Protein AF-A2F779-F1 (afdb_monomer_lite)

Secondary structure (DSSP, 8-state):
--HHHHHHT-SSHHHHHHHHHHHHTTS-HHHHHHHHHHHHHHSPPPHHHHHHHHHHS--HHHHHHHHHH-TT-HHHHHHHHHH-S-HHHHHHHHHHHHTTS-HHHHHHHHHH-GGGHHHHHHHHHHH----TTS-------------HHHHHHHHHHHHTT--TTSHHHHHHHHHHS--HHHHHHHHHH-TT-HHHHHHHHHHSTT-HHHHHHHHHHSTT-HHHHHHHTTT-----GGGGGG---HHHHHHHHHHHHHH-GGGHHHHHHHHTTSGGGSSHHHHHHHHHHHHHHHHHTT-HHHHHHHHHHHHHH-TT-HHHHHHHHHHHHHH---HHHHHHHHHHHHHH-SS-HHHHHHHHHHHHHHHT--HHHHHHHHHHHHHHHHHHHHHHHHH----TTEEEEESS-TTT--HHHHHHHHHTTS-EEEEEEETTEEEEEESSHHHHHHHHHHHTT-EETTEE-EEEE------EEEEEE--TTS-HHHHHHHHHHHH-----EEEEPPPTT--S-TT-----SEEEEEES-HHHHHHHHTTTT-EETTEE-EEEEPPHHHH--PPS---PPPPPPPPPPPP--TTSHHHHHHHHHT-

Structure (mmCIF, N/CA/C/O backbone):
data_AF-A2F779-F1
#
_entry.id   AF-A2F779-F1
#
loop_
_atom_site.group_PDB
_atom_site.id
_atom_site.type_symbol
_atom_site.label_atom_id
_atom_site.label_alt_id
_atom_site.label_comp_id
_atom_site.label_asym_id
_atom_site.label_entity_id
_atom_site.label_seq_id
_atom_site.pdbx_PDB_ins_code
_atom_site.Cartn_x
_atom_site.Cartn_y
_atom_site.Cartn_z
_atom_site.occupancy
_atom_site.B_iso_or_equiv
_atom_site.auth_seq_id
_atom_site.auth_comp_id
_atom_site.auth_asym_id
_atom_site.auth_atom_id
_atom_site.pdbx_PDB_model_num
ATOM 1 N N . MET A 1 1 ? 10.705 -8.433 26.526 1.00 59.91 1 MET A N 1
ATOM 2 C CA . MET A 1 1 ? 10.332 -8.046 25.148 1.00 59.91 1 MET A CA 1
ATOM 3 C C . MET A 1 1 ? 10.357 -6.525 25.077 1.00 59.91 1 MET A C 1
ATOM 5 O O . MET A 1 1 ? 9.816 -5.911 25.987 1.00 59.91 1 MET A O 1
ATOM 9 N N . ASN A 1 2 ? 11.039 -5.904 24.107 1.00 68.75 2 ASN A N 1
ATOM 10 C CA . ASN A 1 2 ? 11.008 -4.438 23.970 1.00 68.75 2 ASN A CA 1
ATOM 11 C C . ASN A 1 2 ? 9.752 -4.030 23.174 1.00 68.75 2 ASN A C 1
ATOM 13 O O . ASN A 1 2 ? 9.291 -4.776 22.315 1.00 68.75 2 ASN A O 1
ATOM 17 N N . ILE A 1 3 ? 9.212 -2.834 23.412 1.00 65.81 3 ILE A N 1
ATOM 18 C CA . ILE A 1 3 ? 8.100 -2.241 22.648 1.00 65.81 3 ILE A CA 1
ATOM 19 C C . ILE A 1 3 ? 8.349 -2.286 21.142 1.00 65.81 3 ILE A C 1
ATOM 21 O O . ILE A 1 3 ? 7.421 -2.508 20.375 1.00 65.81 3 I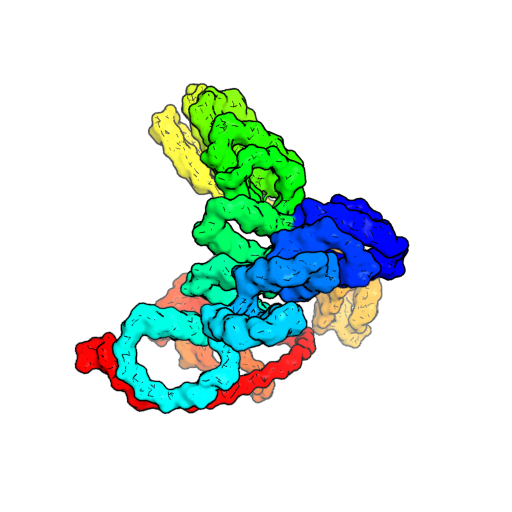LE A O 1
ATOM 25 N N . ASN A 1 4 ? 9.593 -2.102 20.699 1.00 65.44 4 ASN A N 1
ATOM 26 C CA . ASN A 1 4 ? 9.915 -2.195 19.275 1.00 65.44 4 ASN A CA 1
ATOM 27 C C . ASN A 1 4 ? 9.683 -3.609 18.711 1.00 65.44 4 ASN A C 1
ATOM 29 O O . ASN A 1 4 ? 9.206 -3.733 17.583 1.00 65.44 4 ASN A O 1
ATOM 33 N N . ASP A 1 5 ? 9.940 -4.654 19.502 1.00 65.12 5 ASP A N 1
ATOM 34 C CA . ASP A 1 5 ? 9.641 -6.036 19.118 1.00 65.12 5 ASP A CA 1
ATOM 35 C C . ASP A 1 5 ? 8.125 -6.234 19.041 1.00 65.12 5 ASP A C 1
ATOM 37 O O . ASP A 1 5 ? 7.625 -6.771 18.057 1.00 65.12 5 ASP A O 1
ATOM 41 N N . LEU A 1 6 ? 7.382 -5.702 20.014 1.00 66.31 6 LEU A N 1
ATOM 42 C CA . LEU A 1 6 ? 5.921 -5.791 20.082 1.00 66.31 6 LEU A CA 1
ATOM 43 C C . LEU A 1 6 ? 5.239 -5.068 18.907 1.00 66.31 6 LEU A C 1
ATOM 45 O O . LEU A 1 6 ? 4.355 -5.621 18.258 1.00 66.31 6 LEU A O 1
ATOM 49 N N . LEU A 1 7 ? 5.719 -3.871 18.558 1.00 65.06 7 LEU A N 1
ATOM 50 C CA . LEU A 1 7 ? 5.231 -3.091 17.416 1.00 65.06 7 LEU A CA 1
ATOM 51 C C . LEU A 1 7 ? 5.596 -3.723 16.064 1.00 65.06 7 LEU A C 1
ATOM 53 O O . LEU A 1 7 ? 4.852 -3.571 15.097 1.00 65.06 7 LEU A O 1
ATOM 57 N N . SER A 1 8 ? 6.718 -4.445 15.972 1.00 64.19 8 SER A N 1
ATOM 58 C CA . SER A 1 8 ? 7.101 -5.138 14.731 1.00 64.19 8 SER A CA 1
ATOM 59 C C . SER A 1 8 ? 6.258 -6.389 14.439 1.00 64.19 8 SER A C 1
ATOM 61 O O . SER A 1 8 ? 6.081 -6.736 13.270 1.00 64.19 8 SER A O 1
ATOM 63 N N . HIS A 1 9 ? 5.680 -7.018 15.470 1.00 63.34 9 HIS A N 1
ATOM 64 C CA . HIS A 1 9 ? 4.802 -8.192 15.351 1.00 63.34 9 HIS A CA 1
ATOM 65 C C . HIS A 1 9 ? 3.319 -7.834 15.190 1.00 63.34 9 HIS A C 1
ATOM 67 O O . HIS A 1 9 ? 2.486 -8.711 15.030 1.00 63.34 9 HIS A O 1
ATOM 73 N N . PHE A 1 10 ? 2.984 -6.546 15.190 1.00 65.75 10 PHE A N 1
ATOM 74 C CA . PHE A 1 10 ? 1.619 -6.030 15.187 1.00 65.75 10 PHE A CA 1
ATOM 75 C C . PHE A 1 10 ? 0.973 -6.111 13.792 1.00 65.75 10 PHE A C 1
ATOM 77 O O . PHE A 1 10 ? 0.715 -5.082 13.163 1.00 65.75 10 PHE A O 1
ATOM 84 N N . LYS A 1 11 ? 0.833 -7.302 13.198 1.00 58.75 11 LYS A N 1
ATOM 85 C CA . LYS A 1 11 ? 0.186 -7.440 11.878 1.00 58.75 11 LYS A CA 1
ATOM 86 C C . LYS A 1 11 ? -1.333 -7.394 11.981 1.00 58.75 11 LYS A C 1
ATOM 88 O O . LYS A 1 11 ? -1.958 -6.872 11.064 1.00 58.75 11 LYS A O 1
ATOM 93 N N . ASP A 1 12 ? -1.882 -7.853 13.102 1.00 62.66 12 ASP A N 1
ATOM 94 C CA . ASP A 1 12 ? -3.315 -7.875 13.381 1.00 62.66 12 ASP A CA 1
ATOM 95 C C . ASP A 1 12 ? -3.590 -7.497 14.859 1.00 62.66 12 ASP A C 1
ATOM 97 O O . ASP A 1 12 ? -2.858 -7.944 15.750 1.00 62.66 12 ASP A O 1
ATOM 101 N N . PRO A 1 13 ? -4.626 -6.691 15.152 1.00 58.19 13 PRO A N 1
ATOM 102 C CA . PRO A 1 13 ? -5.176 -6.490 16.501 1.00 58.19 13 PRO A CA 1
ATOM 103 C C . PRO A 1 13 ? -5.347 -7.767 17.341 1.00 58.19 13 PRO A C 1
ATOM 105 O O . PRO A 1 13 ? -5.152 -7.744 18.561 1.00 58.19 13 PRO A O 1
ATOM 108 N N . ASP A 1 14 ? -5.688 -8.891 16.709 1.00 63.81 14 ASP A N 1
ATOM 109 C CA . ASP A 1 14 ? -5.849 -10.179 17.383 1.00 63.81 14 ASP A CA 1
ATOM 110 C C . ASP A 1 14 ? -4.521 -10.849 17.750 1.00 63.81 14 ASP A C 1
ATOM 112 O O . ASP A 1 14 ? -4.456 -11.586 18.736 1.00 63.81 14 ASP A O 1
ATOM 116 N N . GLU A 1 15 ? -3.440 -10.570 17.019 1.00 69.81 15 GLU A N 1
ATOM 117 C CA . GLU A 1 15 ? -2.097 -11.034 17.384 1.00 69.81 15 GLU A CA 1
ATOM 118 C C . GLU A 1 15 ? -1.574 -10.297 18.617 1.00 69.81 15 GLU A C 1
ATOM 120 O O . GLU A 1 15 ? -0.957 -10.919 19.480 1.00 69.81 15 GLU A O 1
ATOM 125 N N . LEU A 1 16 ? -1.882 -9.003 18.761 1.00 66.56 16 LEU A N 1
ATOM 126 C CA . LEU A 1 16 ? -1.533 -8.260 19.969 1.00 66.56 16 LEU A CA 1
ATOM 127 C C . LEU A 1 16 ? -2.217 -8.848 21.207 1.00 66.56 16 LEU A C 1
ATOM 129 O O . LEU A 1 16 ? -1.567 -9.008 22.238 1.00 66.56 16 LEU A O 1
ATOM 133 N N . GLY A 1 17 ? -3.516 -9.155 21.105 1.00 68.19 17 GLY A N 1
ATOM 134 C CA . GLY A 1 17 ? -4.267 -9.786 22.192 1.00 68.19 17 GLY A CA 1
ATOM 135 C C . GLY A 1 17 ? -3.577 -11.057 22.673 1.00 68.19 17 GLY A C 1
ATOM 136 O O . GLY A 1 17 ? -3.267 -11.175 23.853 1.00 68.19 17 GLY A O 1
ATOM 137 N N . LYS A 1 18 ? -3.214 -11.932 21.730 1.00 72.00 18 LYS A N 1
ATOM 138 C CA . LYS A 1 18 ? -2.489 -13.175 22.019 1.00 72.00 18 LYS A CA 1
ATOM 139 C C . LYS A 1 18 ? -1.126 -12.928 22.658 1.00 72.00 18 LYS A C 1
ATOM 141 O O . LYS A 1 18 ? -0.818 -13.553 23.660 1.00 72.00 18 LYS A O 1
ATOM 146 N N . ILE A 1 19 ? -0.337 -11.985 22.137 1.00 68.38 19 ILE A N 1
ATOM 147 C CA . ILE A 1 19 ? 0.975 -11.646 22.714 1.00 68.38 19 ILE A CA 1
ATOM 148 C C . ILE A 1 19 ? 0.814 -11.129 24.148 1.00 68.38 19 ILE A C 1
ATOM 150 O O . ILE A 1 19 ? 1.587 -11.502 25.023 1.00 68.38 19 ILE A O 1
ATOM 154 N N . ILE A 1 20 ? -0.182 -10.284 24.412 1.00 69.50 20 ILE A N 1
ATOM 155 C CA . ILE A 1 20 ? -0.446 -9.762 25.757 1.00 69.50 20 ILE A CA 1
ATOM 156 C C . ILE A 1 20 ? -0.909 -10.879 26.697 1.00 69.50 20 ILE A C 1
ATOM 158 O O . ILE A 1 20 ? -0.448 -10.927 27.836 1.00 69.50 20 ILE A O 1
ATOM 162 N N . ASP A 1 21 ? -1.758 -11.793 26.232 1.00 73.50 21 ASP A N 1
ATOM 163 C CA . ASP A 1 21 ? -2.212 -12.950 27.010 1.00 73.50 21 ASP A CA 1
ATOM 164 C C . ASP A 1 21 ? -1.061 -13.930 27.310 1.00 73.50 21 ASP A C 1
ATOM 166 O O . ASP A 1 21 ? -0.917 -14.408 28.439 1.00 73.50 21 ASP A O 1
ATOM 170 N N . ASP A 1 22 ? -0.162 -14.147 26.350 1.00 70.56 22 ASP A N 1
ATOM 171 C CA . ASP A 1 22 ? 1.051 -14.946 26.533 1.00 70.56 22 ASP A CA 1
ATOM 172 C C . ASP A 1 22 ? 2.021 -14.269 27.523 1.00 70.56 22 ASP A C 1
ATOM 174 O O . ASP A 1 22 ? 2.610 -14.922 28.391 1.00 70.56 22 ASP A O 1
ATOM 178 N N . VAL A 1 23 ? 2.156 -12.939 27.472 1.00 66.88 23 VAL A N 1
ATOM 179 C CA . VAL A 1 23 ? 2.975 -12.174 28.428 1.00 66.88 23 VAL A CA 1
ATOM 180 C C . VAL A 1 23 ? 2.355 -12.187 29.832 1.00 66.88 23 VAL A C 1
ATOM 182 O O . VAL A 1 23 ? 3.084 -12.356 30.810 1.00 66.88 23 VAL A O 1
ATOM 185 N N . LYS A 1 24 ? 1.020 -12.119 29.961 1.00 70.31 24 LYS A N 1
ATOM 186 C CA . LYS A 1 24 ? 0.307 -12.289 31.247 1.00 70.31 24 LYS A CA 1
ATOM 187 C C . LYS A 1 24 ? 0.636 -13.610 31.927 1.00 70.31 24 LYS A C 1
ATOM 189 O O . LYS A 1 24 ? 0.690 -13.665 33.152 1.00 70.31 24 LYS A O 1
ATOM 194 N N . SER A 1 25 ? 0.859 -14.663 31.143 1.00 69.75 25 SER A N 1
ATOM 195 C CA . SER A 1 25 ? 1.213 -15.982 31.670 1.00 69.75 25 SER A CA 1
ATOM 196 C C . SER A 1 25 ? 2.668 -16.089 32.155 1.00 69.75 25 SER A C 1
ATOM 198 O O . SER A 1 25 ? 2.996 -17.029 32.877 1.00 69.75 25 SER A O 1
ATOM 200 N N . SER A 1 26 ? 3.538 -15.136 31.790 1.00 66.00 26 SER A N 1
ATOM 201 C CA . SER A 1 26 ? 4.995 -15.246 31.957 1.00 66.00 26 SER A CA 1
ATOM 202 C C . SER A 1 26 ? 5.671 -14.122 32.761 1.00 66.00 26 SER A C 1
ATOM 204 O O . SER A 1 26 ? 6.847 -14.278 33.097 1.00 66.00 26 SER A O 1
ATOM 206 N N . GLN A 1 27 ? 4.986 -13.018 33.100 1.00 64.75 27 GLN A N 1
ATOM 207 C CA . GLN A 1 27 ? 5.587 -11.836 33.754 1.00 64.75 27 GLN A CA 1
ATOM 208 C C . GLN A 1 27 ? 4.857 -11.324 35.014 1.00 64.75 27 GLN A C 1
ATOM 210 O O . GLN A 1 27 ? 3.699 -11.651 35.267 1.00 64.75 27 GLN A O 1
ATOM 215 N N . ASP A 1 28 ? 5.556 -10.478 35.789 1.00 72.56 28 ASP A N 1
ATOM 216 C CA . ASP A 1 28 ? 5.008 -9.662 36.884 1.00 72.56 28 ASP A CA 1
ATOM 217 C C . ASP A 1 28 ? 3.969 -8.657 36.339 1.00 72.56 28 ASP A C 1
ATOM 219 O O . ASP A 1 28 ? 4.198 -7.981 35.331 1.00 72.56 28 ASP A O 1
ATOM 223 N N . LYS A 1 29 ? 2.813 -8.543 37.008 1.00 71.50 29 LYS A N 1
ATOM 224 C CA . LYS A 1 29 ? 1.676 -7.707 36.578 1.00 71.50 29 LYS A CA 1
ATOM 225 C C . LYS A 1 29 ? 2.056 -6.231 36.396 1.00 71.50 29 LYS A C 1
ATOM 227 O O . LYS A 1 29 ? 1.487 -5.560 35.535 1.00 71.50 29 LYS A O 1
ATOM 232 N N . ASN A 1 30 ? 3.020 -5.732 37.172 1.00 75.75 30 ASN A N 1
ATOM 233 C CA . ASN A 1 30 ? 3.471 -4.339 37.090 1.00 75.75 30 ASN A CA 1
ATOM 234 C C . ASN A 1 30 ? 4.257 -4.041 35.803 1.00 75.75 30 ASN A C 1
ATOM 236 O O . ASN A 1 30 ? 4.071 -2.982 35.198 1.00 75.75 30 ASN A O 1
ATOM 240 N N . ASP A 1 31 ? 5.090 -4.976 35.347 1.00 79.50 31 ASP A N 1
ATOM 241 C CA . ASP A 1 31 ? 5.858 -4.821 34.107 1.00 79.50 31 ASP A CA 1
ATOM 242 C C . ASP A 1 31 ? 4.938 -4.837 32.885 1.00 79.50 31 ASP A C 1
ATOM 244 O O . ASP A 1 31 ? 5.107 -4.040 31.957 1.00 79.50 31 ASP A O 1
ATOM 248 N N . LEU A 1 32 ? 3.904 -5.683 32.920 1.00 81.31 32 LEU A N 1
ATOM 249 C CA . LEU A 1 32 ? 2.887 -5.727 31.878 1.00 81.31 32 LEU A CA 1
ATOM 250 C C . LEU A 1 32 ? 2.070 -4.432 31.814 1.00 81.31 32 LEU A C 1
ATOM 252 O O . LEU A 1 32 ? 1.845 -3.912 30.722 1.00 81.31 32 LEU A O 1
ATOM 256 N N . PHE A 1 33 ? 1.639 -3.894 32.959 1.00 85.50 33 PHE A N 1
ATOM 257 C CA . PHE A 1 33 ? 0.914 -2.622 32.988 1.00 85.50 33 PHE A CA 1
ATOM 258 C C . PHE A 1 33 ? 1.747 -1.502 32.354 1.00 85.50 33 PHE A C 1
ATOM 260 O O . PHE A 1 33 ? 1.255 -0.783 31.486 1.00 85.50 33 PHE A O 1
ATOM 267 N N . ASN A 1 34 ? 3.025 -1.389 32.729 1.00 84.94 34 ASN A N 1
ATOM 268 C CA . ASN A 1 34 ? 3.928 -0.386 32.164 1.00 84.94 34 ASN A CA 1
ATOM 269 C C . ASN A 1 34 ? 4.113 -0.566 30.652 1.00 84.94 34 ASN A C 1
ATOM 271 O O . ASN A 1 34 ? 4.114 0.417 29.911 1.00 84.94 34 ASN A O 1
ATOM 275 N N . LEU A 1 35 ? 4.222 -1.810 30.183 1.00 83.75 35 LEU A N 1
ATOM 276 C CA . LEU A 1 35 ? 4.313 -2.124 28.760 1.00 83.75 35 LEU A CA 1
ATOM 277 C C . LEU A 1 35 ? 3.044 -1.709 28.000 1.00 83.75 35 LEU A C 1
ATOM 279 O O . LEU A 1 35 ? 3.147 -1.067 26.955 1.00 83.75 35 LEU A O 1
ATOM 283 N N . ILE A 1 36 ? 1.858 -2.034 28.528 1.00 85.69 36 ILE A N 1
ATOM 284 C CA . ILE A 1 36 ? 0.559 -1.653 27.949 1.00 85.69 36 ILE A CA 1
ATOM 285 C C . ILE A 1 36 ? 0.412 -0.133 27.931 1.00 85.69 36 ILE A C 1
ATOM 287 O O . ILE A 1 36 ? 0.040 0.436 26.904 1.00 85.69 36 ILE A O 1
ATOM 291 N N . PHE A 1 37 ? 0.754 0.534 29.033 1.00 87.69 37 PHE A N 1
ATOM 292 C CA . PHE A 1 37 ? 0.701 1.986 29.136 1.00 87.69 37 PHE A CA 1
ATOM 293 C C . PHE A 1 37 ? 1.591 2.642 28.073 1.00 87.69 37 PHE A C 1
ATOM 295 O O . PHE A 1 37 ? 1.105 3.431 27.265 1.00 87.69 37 PHE A O 1
ATOM 302 N N . GLN A 1 38 ? 2.859 2.237 27.976 1.00 86.31 38 GLN A N 1
ATOM 303 C CA . GLN A 1 38 ? 3.793 2.758 26.973 1.00 86.31 38 GLN A CA 1
ATOM 304 C C . GLN A 1 38 ? 3.388 2.407 25.529 1.00 86.31 38 GLN A C 1
ATOM 306 O O . GLN A 1 38 ? 3.620 3.192 24.608 1.00 86.31 38 GLN A O 1
ATOM 311 N N . ALA A 1 39 ? 2.775 1.242 25.296 1.00 84.94 39 ALA A N 1
ATOM 312 C CA . ALA A 1 39 ? 2.232 0.888 23.986 1.00 84.94 39 ALA A CA 1
ATOM 313 C C . ALA A 1 39 ? 1.051 1.798 23.613 1.00 84.94 39 ALA A C 1
ATOM 315 O O . ALA A 1 39 ? 1.002 2.311 22.493 1.00 84.94 39 ALA A O 1
ATOM 316 N N . SER A 1 40 ? 0.155 2.067 24.567 1.00 88.38 40 SER A N 1
ATOM 317 C CA . SER A 1 40 ? -0.999 2.954 24.383 1.00 88.38 40 SER A CA 1
ATOM 318 C C . SER A 1 40 ? -0.602 4.401 24.067 1.00 88.38 40 SER A C 1
ATOM 320 O O . SER A 1 40 ? -1.350 5.132 23.421 1.00 88.38 40 SER A O 1
ATOM 322 N N . GLU A 1 41 ? 0.599 4.841 24.448 1.00 86.81 41 GLU A N 1
ATOM 323 C CA . GLU A 1 41 ? 1.102 6.157 24.044 1.00 86.81 41 GLU A CA 1
ATOM 324 C C . GLU A 1 41 ? 1.382 6.226 22.537 1.00 86.81 41 GLU A C 1
ATOM 326 O O . GLU A 1 41 ? 1.214 7.284 21.934 1.00 86.81 41 GLU A O 1
ATOM 331 N N . LYS A 1 42 ? 1.734 5.104 21.902 1.00 83.56 42 LYS A N 1
ATOM 332 C CA . LYS A 1 42 ? 2.178 5.065 20.500 1.00 83.56 42 LYS A CA 1
ATOM 333 C C . LYS A 1 42 ? 1.104 4.590 19.528 1.00 83.56 42 LYS A C 1
ATOM 335 O O . LYS A 1 42 ? 1.043 5.079 18.406 1.00 83.56 42 LYS A O 1
ATOM 340 N N . ILE A 1 43 ? 0.263 3.653 19.948 1.00 87.25 43 ILE A N 1
ATOM 341 C CA . ILE A 1 43 ? -0.747 3.000 19.106 1.00 87.25 43 ILE A CA 1
ATOM 342 C C . ILE A 1 43 ? -2.072 2.870 19.855 1.00 87.25 43 ILE A C 1
ATOM 344 O O . ILE A 1 43 ? -2.116 3.025 21.076 1.00 87.25 43 ILE A O 1
ATOM 348 N N . ALA A 1 44 ? -3.155 2.625 19.124 1.00 89.06 44 ALA A N 1
ATOM 349 C CA . ALA A 1 44 ? -4.450 2.318 19.717 1.00 89.06 44 ALA A CA 1
ATOM 350 C C . ALA A 1 44 ? -4.559 0.808 19.968 1.00 89.06 44 ALA A C 1
ATOM 352 O O . ALA A 1 44 ? -4.316 -0.013 19.074 1.00 89.06 44 ALA A O 1
ATOM 353 N N . LEU A 1 45 ? -4.898 0.436 21.201 1.00 88.38 45 LEU A N 1
ATOM 354 C CA . LEU A 1 45 ? -5.060 -0.964 21.596 1.00 88.38 45 LEU A CA 1
ATOM 355 C C . LEU A 1 45 ? -6.514 -1.413 21.384 1.00 88.38 45 LEU A C 1
ATOM 357 O O . LEU A 1 45 ? -7.413 -0.574 21.384 1.00 88.38 45 LEU A O 1
ATOM 361 N N . PRO A 1 46 ? -6.783 -2.719 21.231 1.00 89.00 46 PRO A N 1
ATOM 362 C CA . PRO A 1 46 ? -8.144 -3.240 21.250 1.00 89.00 46 PRO A CA 1
ATOM 363 C C . PRO A 1 46 ? -8.869 -2.841 22.539 1.00 89.00 46 PRO A C 1
ATOM 365 O O . PRO A 1 46 ? -8.297 -2.952 23.625 1.00 89.00 46 PRO A O 1
ATOM 368 N N . GLU A 1 47 ? -10.133 -2.435 22.434 1.00 90.25 47 GLU A N 1
ATOM 369 C CA . GLU A 1 47 ? -10.948 -1.977 23.570 1.00 90.25 47 GLU A CA 1
ATOM 370 C C . GLU A 1 47 ? -10.918 -2.967 24.748 1.00 90.25 47 GLU A C 1
ATOM 372 O O . GLU A 1 47 ? -10.693 -2.576 25.894 1.00 90.25 47 GLU A O 1
ATOM 377 N N . ARG A 1 48 ? -11.018 -4.273 24.457 1.00 89.31 48 ARG A N 1
ATOM 378 C CA . ARG A 1 48 ? -10.931 -5.349 25.459 1.00 89.31 48 ARG A CA 1
ATOM 379 C C . ARG A 1 48 ? -9.670 -5.278 26.327 1.00 89.31 48 ARG A C 1
ATOM 381 O O . ARG A 1 48 ? -9.732 -5.581 27.513 1.00 89.31 48 ARG A O 1
ATOM 388 N N . ILE A 1 49 ? -8.533 -4.867 25.754 1.00 88.56 49 ILE A N 1
ATOM 389 C CA . ILE A 1 49 ? -7.262 -4.759 26.479 1.00 88.56 49 ILE A CA 1
ATOM 390 C C . ILE A 1 49 ? -7.303 -3.562 27.426 1.00 88.56 49 ILE A C 1
ATOM 392 O O . ILE A 1 49 ? -6.858 -3.693 28.566 1.00 88.56 49 ILE A O 1
ATOM 396 N N . TYR A 1 50 ? -7.864 -2.426 26.997 1.00 92.12 50 TYR A N 1
ATOM 397 C CA . TYR A 1 50 ? -8.065 -1.280 27.885 1.00 92.12 50 TYR A CA 1
ATOM 398 C C . TYR A 1 50 ? -8.970 -1.645 29.057 1.00 92.12 50 TYR A C 1
ATOM 400 O O . TYR A 1 50 ? -8.564 -1.465 30.201 1.00 92.12 50 TYR A O 1
ATOM 408 N N . ILE A 1 51 ? -10.146 -2.212 28.770 1.00 91.94 51 ILE A N 1
ATOM 409 C CA . ILE A 1 51 ? -11.135 -2.618 29.779 1.00 91.94 51 ILE A CA 1
ATOM 410 C C . ILE A 1 51 ? -10.491 -3.554 30.800 1.00 91.94 51 ILE A C 1
ATOM 412 O O . ILE A 1 51 ? -10.521 -3.274 31.994 1.00 91.94 51 ILE A O 1
ATOM 416 N N . GLN A 1 52 ? -9.852 -4.629 30.337 1.00 89.62 52 GLN A N 1
ATOM 417 C CA . GLN A 1 52 ? -9.259 -5.612 31.236 1.00 89.62 52 GLN A CA 1
ATOM 418 C C . GLN A 1 52 ? -8.128 -5.011 32.083 1.00 89.62 52 GLN A C 1
ATOM 420 O O . GLN A 1 52 ? -8.052 -5.263 33.280 1.00 89.62 52 GLN A O 1
ATOM 425 N N . THR A 1 53 ? -7.270 -4.178 31.487 1.00 89.75 53 THR A N 1
ATOM 426 C CA . THR A 1 53 ? -6.159 -3.544 32.217 1.00 89.75 53 THR A CA 1
ATOM 427 C C . THR A 1 53 ? -6.668 -2.562 33.271 1.00 89.75 53 THR A C 1
ATOM 429 O O . THR A 1 53 ? -6.128 -2.514 34.372 1.00 89.75 53 THR A O 1
ATOM 432 N N . LEU A 1 54 ? -7.715 -1.797 32.955 1.00 91.81 54 LEU A N 1
ATOM 433 C CA . LEU A 1 54 ? -8.334 -0.846 33.879 1.00 91.81 54 LEU A CA 1
ATOM 434 C C . LEU A 1 54 ? -9.103 -1.541 35.009 1.00 91.81 54 LEU A C 1
ATOM 436 O O . LEU A 1 54 ? -9.120 -1.018 36.118 1.00 91.81 54 LEU A O 1
ATOM 440 N N . GLN A 1 55 ? -9.692 -2.714 34.752 1.00 91.12 55 GLN A N 1
ATOM 441 C CA . GLN A 1 55 ? -10.291 -3.561 35.792 1.00 91.12 55 GLN A CA 1
ATOM 442 C C . GLN A 1 55 ? -9.235 -4.120 36.748 1.00 91.12 55 GLN A C 1
ATOM 444 O O . GLN A 1 55 ? -9.454 -4.145 37.956 1.00 91.12 55 GLN A O 1
ATOM 449 N N . ASP A 1 56 ? -8.090 -4.552 36.213 1.00 87.44 56 ASP A N 1
ATOM 450 C CA . ASP A 1 56 ? -6.997 -5.107 37.014 1.00 87.44 56 ASP A CA 1
ATOM 451 C C . ASP A 1 56 ? -6.267 -4.026 37.832 1.00 87.44 56 ASP A C 1
ATOM 453 O O . ASP A 1 56 ? -5.868 -4.271 38.972 1.00 87.44 56 ASP A O 1
ATOM 457 N N . ASN A 1 57 ? -6.058 -2.841 37.249 1.00 88.12 57 ASN A N 1
ATOM 458 C CA . ASN A 1 57 ? -5.370 -1.718 37.880 1.00 88.12 57 ASN A CA 1
ATOM 459 C C . ASN A 1 57 ? -5.866 -0.382 37.305 1.00 88.12 57 ASN A C 1
ATOM 461 O O . ASN A 1 57 ? -5.372 0.095 36.275 1.00 88.12 57 ASN A O 1
ATOM 465 N N . PHE A 1 58 ? -6.846 0.227 37.976 1.00 91.38 58 PHE A N 1
ATOM 466 C CA . PHE A 1 58 ? -7.436 1.479 37.519 1.00 91.38 58 PHE A CA 1
ATOM 467 C C . PHE A 1 58 ? -6.388 2.592 37.432 1.00 91.38 58 PHE A C 1
ATOM 469 O O . PHE A 1 58 ? -5.658 2.883 38.381 1.00 91.38 58 PHE A O 1
ATOM 476 N N . ASN A 1 59 ? -6.348 3.264 36.284 1.00 93.94 59 ASN A N 1
ATOM 477 C CA . ASN A 1 59 ? -5.467 4.394 36.056 1.00 93.94 59 ASN A CA 1
ATOM 478 C C . ASN A 1 59 ? -6.175 5.443 35.201 1.00 93.94 59 ASN A C 1
ATOM 480 O O . ASN A 1 59 ? -6.526 5.188 34.049 1.00 93.94 59 ASN A O 1
ATOM 484 N N . GLU A 1 60 ? -6.336 6.644 35.749 1.00 93.25 60 GLU A N 1
ATOM 485 C CA . GLU A 1 60 ? -7.086 7.713 35.089 1.00 93.25 60 GLU A CA 1
ATOM 486 C C . GLU A 1 60 ? -6.465 8.133 33.748 1.00 93.25 60 GLU A C 1
ATOM 488 O O . GLU A 1 60 ? -7.185 8.359 32.779 1.00 93.25 60 GLU A O 1
ATOM 493 N N . LYS A 1 61 ? -5.130 8.173 33.644 1.00 93.81 61 LYS A N 1
ATOM 494 C CA . LYS A 1 61 ? -4.450 8.528 32.387 1.00 93.81 61 LYS A CA 1
ATOM 495 C C . LYS A 1 61 ? -4.685 7.476 31.307 1.00 93.81 61 LYS A C 1
ATOM 497 O O . LYS A 1 61 ? -4.909 7.825 30.150 1.00 93.81 61 LYS A O 1
ATOM 502 N N . LEU A 1 62 ? -4.652 6.196 31.683 1.00 93.56 62 LEU A N 1
ATOM 503 C CA . LEU A 1 62 ? -4.943 5.103 30.759 1.00 93.56 62 LEU A CA 1
ATOM 504 C C . LEU A 1 62 ? -6.409 5.138 30.311 1.00 93.56 62 LEU A C 1
ATOM 506 O O . LEU A 1 62 ? -6.679 4.957 29.128 1.00 93.56 62 LEU A O 1
ATOM 510 N N . LEU A 1 63 ? -7.339 5.438 31.221 1.00 94.62 63 LEU A N 1
ATOM 511 C CA . LEU A 1 63 ? -8.754 5.608 30.892 1.00 94.62 63 LEU A CA 1
ATOM 512 C C . LEU A 1 63 ? -8.981 6.788 29.939 1.00 94.62 63 LEU A C 1
ATOM 514 O O . LEU A 1 63 ? -9.681 6.643 28.941 1.00 94.62 63 LEU A O 1
ATOM 518 N N . GLN A 1 64 ? -8.359 7.941 30.199 1.00 92.75 64 GLN A N 1
ATOM 519 C CA . GLN A 1 64 ? -8.415 9.095 29.297 1.00 92.75 64 GLN A CA 1
ATOM 520 C C . GLN A 1 64 ? -7.882 8.742 27.903 1.00 92.75 64 GLN A C 1
ATOM 522 O O . GLN A 1 64 ? -8.457 9.156 26.899 1.00 92.75 64 GLN A O 1
ATOM 527 N N . ARG A 1 65 ? -6.814 7.937 27.826 1.00 91.75 65 ARG A N 1
ATOM 528 C CA . ARG A 1 65 ? -6.271 7.448 26.553 1.00 91.75 65 ARG A CA 1
ATOM 529 C C . ARG A 1 65 ? -7.235 6.501 25.842 1.00 91.75 65 ARG A C 1
ATOM 531 O O . ARG A 1 65 ? -7.452 6.661 24.646 1.00 91.75 65 ARG A O 1
ATOM 538 N N . ALA A 1 66 ? -7.824 5.563 26.579 1.00 93.12 66 ALA A N 1
ATOM 539 C CA . ALA A 1 66 ? -8.794 4.612 26.055 1.00 93.12 66 ALA A CA 1
ATOM 540 C C . ALA A 1 66 ? -10.036 5.324 25.497 1.00 93.12 66 ALA A C 1
ATOM 542 O O . ALA A 1 66 ? -10.481 4.999 24.405 1.00 93.12 66 ALA A O 1
ATOM 543 N N . LEU A 1 67 ? -10.542 6.344 26.195 1.00 91.69 67 LEU A N 1
ATOM 544 C CA . LEU A 1 67 ? -11.669 7.168 25.742 1.00 91.69 67 LEU A CA 1
ATOM 545 C C . LEU A 1 67 ? -11.317 8.090 24.570 1.00 91.69 67 LEU A C 1
ATOM 547 O O . LEU A 1 67 ? -12.195 8.465 23.804 1.00 91.69 67 LEU A O 1
ATOM 551 N N . LEU A 1 68 ? -10.046 8.456 24.404 1.00 90.75 68 LEU A N 1
ATOM 552 C CA . LEU A 1 68 ? -9.602 9.157 23.202 1.00 90.75 68 LEU A CA 1
ATOM 553 C C . LEU A 1 68 ? -9.621 8.228 21.979 1.00 90.75 68 LEU A C 1
ATOM 555 O O . LEU A 1 68 ? -9.938 8.677 20.881 1.00 90.75 68 LEU A O 1
ATOM 559 N N . ASP A 1 69 ? -9.318 6.943 22.166 1.00 90.94 69 ASP A N 1
ATOM 560 C CA . ASP A 1 69 ? -9.375 5.940 21.097 1.00 90.94 69 ASP A CA 1
ATOM 561 C C . ASP A 1 69 ? -10.807 5.474 20.806 1.00 90.94 69 ASP A C 1
ATOM 563 O O . ASP A 1 69 ? -11.187 5.378 19.641 1.00 90.94 69 ASP A O 1
ATOM 567 N N . TYR A 1 70 ? -11.608 5.267 21.852 1.00 90.38 70 TYR A N 1
ATOM 568 C CA . TYR A 1 70 ? -12.989 4.784 21.797 1.00 90.38 70 TYR A CA 1
ATOM 569 C C . TYR A 1 70 ? -13.927 5.727 22.567 1.00 90.38 70 TYR A C 1
ATOM 571 O O . TYR A 1 70 ? -14.403 5.384 23.653 1.00 90.38 70 TYR A O 1
ATOM 579 N N . PRO A 1 71 ? -14.219 6.926 22.035 1.00 87.62 71 PRO A N 1
ATOM 580 C CA . PRO A 1 71 ? -15.069 7.902 22.718 1.00 87.62 71 PRO A CA 1
ATOM 581 C C . PRO A 1 71 ? -16.506 7.411 22.878 1.00 87.62 71 PRO A C 1
ATOM 583 O O . PRO A 1 71 ? -17.192 7.832 23.799 1.00 87.62 71 PRO A O 1
ATOM 586 N N . SER A 1 72 ? -16.944 6.496 22.012 1.00 84.44 72 SER A N 1
ATOM 587 C CA . SER A 1 72 ? -18.285 5.921 22.040 1.00 84.44 72 SER A CA 1
ATOM 588 C C . SER A 1 72 ? -18.348 4.560 22.748 1.00 84.44 72 SER A C 1
ATOM 590 O O . SER A 1 72 ? -19.322 3.831 22.575 1.00 84.44 72 SER A O 1
ATOM 592 N N . SER A 1 73 ? -17.316 4.179 23.511 1.00 87.50 73 SER A N 1
ATOM 593 C CA . SER A 1 73 ? -17.320 2.939 24.298 1.00 87.50 73 SER A CA 1
ATOM 594 C C . SER A 1 73 ? -18.165 3.094 25.560 1.00 87.50 73 SER A C 1
ATOM 596 O O . SER A 1 73 ? -17.790 3.805 26.496 1.00 87.50 73 SER A O 1
ATOM 598 N N . LEU A 1 74 ? -19.270 2.352 25.625 1.00 86.06 74 LEU A N 1
ATOM 599 C CA . LEU A 1 74 ? -20.118 2.297 26.812 1.00 86.06 74 LEU A CA 1
ATOM 600 C C . LEU A 1 74 ? -19.343 1.821 28.050 1.00 86.06 74 LEU A C 1
ATOM 602 O O . LEU A 1 74 ? -19.417 2.448 29.103 1.00 86.06 74 LEU A O 1
ATOM 606 N N . ASN A 1 75 ? -18.565 0.743 27.925 1.00 89.81 75 ASN A N 1
ATOM 607 C CA . ASN A 1 75 ? -17.842 0.154 29.054 1.00 89.81 75 ASN A CA 1
ATOM 608 C C . ASN A 1 75 ? -16.837 1.138 29.668 1.00 89.81 75 ASN A C 1
ATOM 610 O O . ASN A 1 75 ? -16.760 1.270 30.889 1.00 89.81 75 ASN A O 1
ATOM 614 N N . LEU A 1 76 ? -16.084 1.859 28.833 1.00 91.88 76 LEU A N 1
ATOM 615 C CA . LEU A 1 76 ? -15.115 2.847 29.308 1.00 91.88 76 LEU A CA 1
ATOM 616 C C . LEU A 1 76 ? -15.807 4.076 29.915 1.00 91.88 76 LEU A C 1
ATOM 618 O O . LEU A 1 76 ? -15.327 4.626 30.909 1.00 91.88 76 LEU A O 1
ATOM 622 N N . ILE A 1 77 ? -16.949 4.495 29.363 1.00 90.50 77 ILE A N 1
ATOM 623 C CA . ILE A 1 77 ? -17.762 5.577 29.933 1.00 90.50 77 ILE A CA 1
ATOM 624 C C . ILE A 1 77 ? -18.301 5.179 31.311 1.00 90.50 77 ILE A C 1
ATOM 626 O O . ILE A 1 77 ? -18.203 5.972 32.247 1.00 90.50 77 ILE A O 1
ATOM 630 N N . LEU A 1 78 ? -18.817 3.957 31.467 1.00 89.81 78 LEU A N 1
ATOM 631 C CA . LEU A 1 78 ? -19.289 3.450 32.757 1.00 89.81 78 LEU A CA 1
ATOM 632 C C . LEU A 1 78 ? -18.152 3.399 33.786 1.00 89.81 78 LEU A C 1
ATOM 634 O O . LEU A 1 78 ? -18.328 3.877 34.905 1.00 89.81 78 LEU A O 1
ATOM 638 N N . MET A 1 79 ? -16.953 2.955 33.396 1.00 92.88 79 MET A N 1
ATOM 639 C CA . MET A 1 79 ? -15.773 3.018 34.272 1.00 92.88 79 MET A CA 1
ATOM 640 C C . MET A 1 79 ? -15.439 4.452 34.700 1.00 92.88 79 MET A C 1
ATOM 642 O O . MET A 1 79 ? -15.139 4.693 35.872 1.00 92.88 79 MET A O 1
ATOM 646 N N . LYS A 1 80 ? -15.510 5.421 33.775 1.00 93.06 80 LYS A N 1
ATOM 647 C CA . LYS A 1 80 ? -15.325 6.846 34.093 1.00 93.06 80 LYS A CA 1
ATOM 648 C C . LYS A 1 80 ? -16.386 7.338 35.069 1.00 93.06 80 LYS A C 1
ATOM 650 O O . LYS A 1 80 ? -16.059 8.088 35.982 1.00 93.06 80 LYS A O 1
ATOM 655 N N . LEU A 1 81 ? -17.635 6.920 34.889 1.00 90.81 81 LEU A N 1
ATOM 656 C CA . LEU A 1 81 ? -18.749 7.295 35.751 1.00 90.81 81 LEU A CA 1
ATOM 657 C C . LEU A 1 81 ? -18.584 6.753 37.177 1.00 90.81 81 LEU A C 1
ATOM 659 O O . LEU A 1 81 ? -18.843 7.467 38.144 1.00 90.81 81 LEU A O 1
ATOM 663 N N . GLU A 1 82 ? -18.137 5.506 37.316 1.00 90.38 82 GLU A N 1
ATOM 664 C CA . GLU A 1 82 ? -17.895 4.872 38.616 1.00 90.38 82 GLU A CA 1
ATOM 665 C C . GLU A 1 82 ? -16.821 5.603 39.432 1.00 90.38 82 GLU A C 1
ATOM 667 O O . GLU A 1 82 ? -16.967 5.734 40.648 1.00 90.38 82 GLU A O 1
ATOM 672 N N . HIS A 1 83 ? -15.792 6.123 38.757 1.00 89.88 83 HIS A N 1
ATOM 673 C CA . HIS A 1 83 ? -14.608 6.723 39.378 1.00 89.88 83 HIS A CA 1
ATOM 674 C C . HIS A 1 83 ? -14.599 8.262 39.360 1.00 89.88 83 HIS A C 1
ATOM 676 O O . HIS A 1 83 ? -13.636 8.869 39.827 1.00 89.88 83 HIS A O 1
ATOM 682 N N . SER A 1 84 ? -15.639 8.914 38.828 1.00 90.50 84 SER A N 1
ATOM 683 C CA . SER A 1 84 ? -15.738 10.378 38.787 1.00 90.50 84 SER A CA 1
ATOM 684 C C . SER A 1 84 ? -16.495 10.941 39.990 1.00 90.50 84 SER A C 1
ATOM 686 O O . SER A 1 84 ? -17.531 10.412 40.397 1.00 90.50 84 SER A O 1
ATOM 688 N N . GLU A 1 85 ? -16.010 12.068 40.516 1.00 89.06 85 GLU A N 1
ATOM 689 C CA . GLU A 1 85 ? -16.720 12.856 41.530 1.00 89.06 85 GLU A CA 1
ATOM 690 C C . GLU A 1 85 ? -17.951 13.575 40.944 1.00 89.06 85 GLU A C 1
ATOM 692 O O . GLU A 1 85 ? -18.972 13.700 41.617 1.00 89.06 85 GLU A O 1
ATOM 697 N N . ASP A 1 86 ? -17.895 13.989 39.671 1.00 91.81 86 ASP A N 1
ATOM 698 C CA . ASP A 1 86 ? -18.975 14.700 38.970 1.00 91.81 86 ASP A CA 1
ATOM 699 C C . ASP A 1 86 ? -19.700 13.773 37.983 1.00 91.81 86 ASP A C 1
ATOM 701 O O . ASP A 1 86 ? -19.599 13.881 36.755 1.00 91.81 86 ASP A O 1
ATOM 705 N N . LYS A 1 87 ? -20.443 12.818 38.548 1.00 90.19 87 LYS A N 1
ATOM 706 C CA . LYS A 1 87 ? -21.173 11.798 37.779 1.00 90.19 87 LYS A CA 1
ATOM 707 C C . LYS A 1 87 ? -22.195 12.396 36.809 1.00 90.19 87 LYS A C 1
ATOM 709 O O . LYS A 1 87 ? -22.370 11.893 35.703 1.00 90.19 87 LYS A O 1
ATOM 714 N N . LEU A 1 88 ? -22.839 13.493 37.207 1.00 87.50 88 LEU A N 1
ATOM 715 C CA . LEU A 1 88 ? -23.845 14.198 36.410 1.00 87.50 88 LEU A CA 1
ATOM 716 C C . LEU A 1 88 ? -23.249 14.786 35.132 1.00 87.50 88 LEU A C 1
ATOM 718 O O . LEU A 1 88 ? -23.842 14.657 34.061 1.00 87.50 88 LEU A O 1
ATOM 722 N N . LYS A 1 89 ? -22.070 15.405 35.225 1.00 89.88 89 LYS A N 1
ATOM 723 C CA . LYS A 1 89 ? -21.365 15.905 34.046 1.00 89.88 89 LYS A CA 1
ATOM 724 C C . LYS A 1 89 ? -20.949 14.773 33.114 1.00 89.88 89 LYS A C 1
ATOM 726 O O . LYS A 1 89 ? -21.186 14.874 31.917 1.00 89.88 89 LYS A O 1
ATOM 731 N N . VAL A 1 90 ? -20.398 13.683 33.655 1.00 87.00 90 VAL A N 1
ATOM 732 C CA . VAL A 1 90 ? -19.996 12.519 32.844 1.00 87.00 90 VAL A CA 1
ATOM 733 C C . VAL A 1 90 ? -21.184 11.935 32.079 1.00 87.00 90 VAL A C 1
ATOM 735 O O . VAL A 1 90 ? -21.039 11.616 30.904 1.00 87.00 90 VAL A O 1
ATOM 738 N N . ILE A 1 91 ? -22.358 11.848 32.706 1.00 85.88 91 ILE A N 1
ATOM 739 C CA . ILE A 1 91 ? -23.589 11.380 32.055 1.00 85.88 91 ILE A CA 1
ATOM 740 C C . ILE A 1 91 ? -24.032 12.321 30.937 1.00 85.88 91 ILE A C 1
ATOM 742 O O . ILE A 1 91 ? -24.336 11.858 29.844 1.00 85.88 91 ILE A O 1
ATOM 746 N N . LYS A 1 92 ? -24.034 13.637 31.166 1.00 85.19 92 LYS A N 1
ATOM 747 C CA . LYS A 1 92 ? -24.409 14.614 30.129 1.00 85.19 92 LYS A CA 1
ATOM 748 C C . LYS A 1 92 ? -23.440 14.602 28.944 1.00 85.19 92 LYS A C 1
ATOM 750 O O . LYS A 1 92 ? -23.876 14.646 27.792 1.00 85.19 92 LYS A O 1
ATOM 755 N N . ASP A 1 93 ? -22.143 14.491 29.219 1.00 85.44 93 ASP A N 1
ATOM 756 C CA . ASP A 1 93 ? -21.113 14.340 28.190 1.00 85.44 93 ASP A CA 1
ATOM 757 C C . ASP A 1 93 ? -21.327 13.031 27.406 1.00 85.44 93 ASP A C 1
ATOM 759 O O . ASP A 1 93 ? -21.298 13.039 26.176 1.00 85.44 93 ASP A O 1
ATOM 763 N N . ALA A 1 94 ? -21.618 11.924 28.100 1.00 82.88 94 ALA A N 1
ATOM 764 C CA . ALA A 1 94 ? -21.908 10.631 27.485 1.00 82.88 94 ALA A CA 1
ATOM 765 C C . ALA A 1 94 ? -23.169 10.674 26.614 1.00 82.88 94 ALA A C 1
ATOM 767 O O . ALA A 1 94 ? -23.141 10.193 25.490 1.00 82.88 94 ALA A O 1
ATOM 768 N N . ILE A 1 95 ? -24.250 11.310 27.065 1.00 81.12 95 ILE A N 1
ATOM 769 C CA . ILE A 1 95 ? -25.464 11.504 26.257 1.00 81.12 95 ILE A CA 1
ATOM 770 C C . ILE A 1 95 ? -25.147 12.329 25.005 1.00 81.12 95 ILE A C 1
ATOM 772 O O . ILE A 1 95 ? -25.618 12.031 23.915 1.00 81.12 95 ILE A O 1
ATOM 776 N N . THR A 1 96 ? -24.278 13.328 25.103 1.00 78.62 96 THR A N 1
ATOM 777 C CA . THR A 1 96 ? -23.872 14.089 23.913 1.00 78.62 96 THR A CA 1
ATOM 778 C C . THR A 1 96 ? -23.060 13.229 22.930 1.00 78.62 96 THR A C 1
ATOM 780 O O . THR A 1 96 ? -23.146 13.425 21.721 1.00 78.62 96 THR A O 1
ATOM 783 N N . GLN A 1 97 ? -22.278 12.266 23.432 1.00 73.00 97 GLN A N 1
ATOM 784 C CA . GLN A 1 97 ? -21.385 11.417 22.630 1.00 73.00 97 GLN A CA 1
ATOM 785 C C . GLN A 1 97 ? -22.052 10.157 22.056 1.00 73.00 97 GLN A C 1
ATOM 787 O O . GLN A 1 97 ? -21.726 9.749 20.943 1.00 73.00 97 GLN A O 1
ATOM 792 N N . ILE A 1 98 ? -22.946 9.521 22.814 1.00 69.81 98 ILE A N 1
ATOM 793 C CA . ILE A 1 98 ? -23.568 8.225 22.493 1.00 69.81 98 ILE A CA 1
ATOM 794 C C . ILE A 1 98 ? -25.081 8.202 22.726 1.00 69.81 98 ILE A C 1
ATOM 796 O O . ILE A 1 98 ? -25.673 7.129 22.647 1.00 69.81 98 ILE A O 1
ATOM 800 N N . GLY A 1 99 ? -25.709 9.347 23.025 1.00 57.75 99 GLY A N 1
ATOM 801 C CA . GLY A 1 99 ? -27.050 9.470 23.626 1.00 57.75 99 GLY A CA 1
ATOM 802 C C . GLY A 1 99 ? -28.231 8.893 22.866 1.00 57.75 99 GLY A C 1
ATOM 803 O O . GLY A 1 99 ? -29.359 9.027 23.327 1.00 57.75 99 GLY A O 1
ATOM 804 N N . THR A 1 100 ? -27.990 8.224 21.750 1.00 57.06 100 THR A N 1
ATOM 805 C CA . THR A 1 100 ? -28.995 7.528 20.955 1.00 57.06 100 THR A CA 1
ATOM 806 C C . THR A 1 100 ? -28.864 5.998 21.018 1.00 57.06 100 THR A C 1
ATOM 808 O O . THR A 1 100 ? -29.709 5.324 20.447 1.00 57.06 100 THR A O 1
ATOM 811 N N . PHE A 1 101 ? -27.833 5.429 21.670 1.00 56.22 101 PHE A N 1
ATOM 812 C CA . PHE A 1 101 ? -27.460 4.009 21.486 1.00 56.22 101 PHE A CA 1
ATOM 813 C C . PHE A 1 101 ? -27.368 3.138 22.747 1.00 56.22 101 PHE A C 1
ATOM 815 O O . PHE A 1 101 ? -27.141 1.938 22.615 1.00 56.22 101 PHE A O 1
ATOM 822 N N . SER A 1 102 ? -27.490 3.690 23.957 1.00 68.44 102 SER A N 1
ATOM 823 C CA . SER A 1 102 ? -27.411 2.889 25.191 1.00 68.44 102 SER A CA 1
ATOM 824 C C . SER A 1 102 ? -28.440 3.355 26.224 1.00 68.44 102 SER A C 1
ATOM 826 O O . SER A 1 102 ? -28.295 4.450 26.779 1.00 68.44 102 SER A O 1
ATOM 828 N N . PRO A 1 103 ? -29.454 2.521 26.521 1.00 74.19 103 PRO A N 1
ATOM 829 C CA . PRO A 1 103 ? -30.383 2.748 27.627 1.00 74.19 103 PRO A CA 1
ATOM 830 C C . PRO A 1 103 ? -29.680 2.817 28.990 1.00 74.19 103 PRO A C 1
ATOM 832 O O . PRO A 1 103 ? -30.134 3.520 29.890 1.00 74.19 103 PRO A O 1
ATOM 835 N N . GLU A 1 104 ? -28.529 2.151 29.145 1.00 81.25 104 GLU A N 1
ATOM 836 C CA . GLU A 1 104 ? -27.841 2.052 30.437 1.00 81.25 104 GLU A CA 1
ATOM 837 C C . GLU A 1 104 ? -27.340 3.410 30.955 1.00 81.25 104 GLU A C 1
ATOM 839 O O . GLU A 1 104 ? -27.350 3.653 32.163 1.00 81.25 104 GLU A O 1
ATOM 844 N N . ILE A 1 105 ? -26.933 4.332 30.072 1.00 82.25 105 ILE A N 1
ATOM 845 C CA . ILE A 1 105 ? -26.538 5.694 30.481 1.00 82.25 105 ILE A CA 1
ATOM 846 C C . ILE A 1 105 ? -27.747 6.489 30.989 1.00 82.25 105 ILE A C 1
ATOM 848 O O . ILE A 1 105 ? -27.632 7.233 31.967 1.00 82.25 105 ILE A O 1
ATOM 852 N N . TRP A 1 106 ? -28.908 6.315 30.356 1.00 83.00 106 TRP A N 1
ATOM 853 C CA . TRP A 1 106 ? -30.152 6.968 30.758 1.00 83.00 106 TRP A CA 1
ATOM 854 C C . TRP A 1 106 ? -30.679 6.419 32.084 1.00 83.00 106 TRP A C 1
ATOM 856 O O . TRP A 1 106 ? -31.098 7.197 32.945 1.00 83.00 106 TRP A O 1
ATOM 866 N N . ASP A 1 107 ? -30.559 5.110 32.308 1.00 85.31 107 ASP A N 1
ATOM 867 C CA . ASP A 1 107 ? -30.853 4.486 33.600 1.00 85.31 107 ASP A CA 1
ATOM 868 C C . ASP A 1 107 ? -29.963 5.053 34.707 1.00 85.31 107 ASP A C 1
ATOM 870 O O . ASP A 1 107 ? -30.457 5.456 35.762 1.00 85.31 107 ASP A O 1
ATOM 874 N N . LYS A 1 108 ? -28.659 5.205 34.445 1.00 85.12 108 LYS A N 1
ATOM 875 C CA . LYS A 1 108 ? -27.739 5.862 35.385 1.00 85.12 108 LYS A CA 1
ATOM 876 C C . LYS A 1 108 ? -28.100 7.328 35.630 1.00 85.12 108 LYS A C 1
ATOM 878 O O . LYS A 1 108 ? -27.946 7.806 36.756 1.00 85.12 108 LYS A O 1
ATOM 883 N N . TYR A 1 109 ? -28.609 8.045 34.623 1.00 86.75 109 TYR A N 1
ATOM 884 C CA . TYR A 1 109 ? -29.086 9.417 34.809 1.00 86.75 109 TYR A CA 1
ATOM 885 C C . TYR A 1 109 ? -30.292 9.462 35.756 1.00 86.75 109 TYR A C 1
ATOM 887 O O . TYR A 1 109 ? -30.299 10.239 36.714 1.00 86.75 109 TYR A O 1
ATOM 895 N N . ARG A 1 110 ? -31.271 8.576 35.552 1.00 87.69 110 ARG A N 1
ATOM 896 C CA . ARG A 1 110 ? -32.438 8.450 36.435 1.00 87.69 110 ARG A CA 1
ATOM 897 C C . ARG A 1 110 ? -32.047 8.075 37.864 1.00 87.69 110 ARG A C 1
ATOM 899 O O . ARG A 1 110 ? -32.578 8.663 38.800 1.00 87.69 110 ARG A O 1
ATOM 906 N N . GLU A 1 111 ? -31.090 7.164 38.043 1.00 87.88 111 GLU A N 1
ATOM 907 C CA . GLU A 1 111 ? -30.584 6.781 39.370 1.00 87.88 111 GLU A CA 1
ATOM 908 C C . GLU A 1 111 ? -29.977 7.970 40.139 1.00 87.88 111 GLU A C 1
ATOM 910 O O . GLU A 1 111 ? -30.153 8.079 41.351 1.00 87.88 111 GLU A O 1
ATOM 915 N N . ILE A 1 112 ? -29.264 8.868 39.450 1.00 86.25 112 ILE A N 1
ATOM 916 C CA . ILE A 1 112 ? -28.577 10.016 40.070 1.00 86.25 112 ILE A CA 1
ATOM 917 C C . ILE A 1 112 ? -29.494 11.240 40.217 1.00 86.25 112 ILE A C 1
ATOM 919 O O . ILE A 1 112 ? -29.245 12.105 41.057 1.00 86.25 112 ILE A O 1
ATOM 923 N N . SER A 1 113 ? -30.547 11.355 39.408 1.00 86.19 113 SER A N 1
ATOM 924 C CA . SER A 1 113 ? -31.494 12.479 39.429 1.00 86.19 113 SER A CA 1
ATOM 925 C C . SER A 1 113 ? -32.948 11.997 39.368 1.00 86.19 113 SER A C 1
ATOM 927 O O . SER A 1 113 ? -33.657 12.318 38.411 1.00 86.19 113 SER A O 1
ATOM 929 N N . PRO A 1 114 ? -33.416 11.256 40.392 1.00 85.19 114 PRO A N 1
ATOM 930 C CA . PRO A 1 114 ? -34.747 10.649 40.391 1.00 85.19 114 PRO A CA 1
ATOM 931 C C . PRO A 1 114 ? -35.871 11.689 40.289 1.00 85.19 114 PRO A C 1
ATOM 933 O O . PRO A 1 114 ? -36.866 11.452 39.608 1.00 85.19 114 PRO A O 1
ATOM 936 N N . ASP A 1 115 ? -35.679 12.873 40.876 1.00 85.19 115 ASP A N 1
ATOM 937 C CA . ASP A 1 115 ? -36.667 13.961 40.865 1.00 85.19 115 ASP A CA 1
ATOM 938 C C . ASP A 1 115 ? -36.904 14.558 39.464 1.00 85.19 115 ASP A C 1
ATOM 940 O O . ASP A 1 115 ? -37.943 15.166 39.219 1.00 85.19 115 ASP A O 1
ATOM 944 N N . ASN A 1 116 ? -35.972 14.352 38.527 1.00 84.50 116 ASN A N 1
ATOM 945 C CA . ASN A 1 116 ? -36.064 14.842 37.149 1.00 84.50 116 ASN A CA 1
ATOM 946 C C . ASN A 1 116 ? -36.421 13.731 36.151 1.00 84.50 116 ASN A C 1
ATOM 948 O O . ASN A 1 116 ? -36.277 13.932 34.946 1.00 84.50 116 ASN A O 1
ATOM 952 N N . SER A 1 117 ? -36.869 12.556 36.613 1.00 79.12 117 SER A N 1
ATOM 953 C CA . SER A 1 117 ? -37.083 11.383 35.749 1.00 79.12 117 SER A CA 1
ATOM 954 C C . SER A 1 117 ? -37.981 11.675 34.539 1.00 79.12 117 SER A C 1
ATOM 956 O O . SER A 1 117 ? -37.670 11.234 33.435 1.00 79.12 117 SER A O 1
ATOM 958 N N . ASP A 1 118 ? -39.052 12.457 34.708 1.00 74.94 118 ASP A N 1
ATOM 959 C CA . ASP A 1 118 ? -39.967 12.810 33.612 1.00 74.94 118 ASP A CA 1
ATOM 960 C C . ASP A 1 118 ? -39.317 13.729 32.566 1.00 74.94 118 ASP A C 1
ATOM 962 O O . ASP A 1 118 ? -39.607 13.640 31.372 1.00 74.94 118 ASP A O 1
ATOM 966 N N . GLU A 1 119 ? -38.440 14.634 33.001 1.00 80.81 119 GLU A N 1
ATOM 967 C CA . GLU A 1 119 ? -37.696 15.524 32.108 1.00 80.81 119 GLU A CA 1
ATOM 968 C C . GLU A 1 119 ? -36.589 14.759 31.375 1.00 80.81 119 GLU A C 1
ATOM 970 O O . GLU A 1 119 ? -36.421 14.928 30.168 1.00 80.81 119 GLU A O 1
ATOM 975 N N . ILE A 1 120 ? -35.903 13.853 32.078 1.00 80.69 120 ILE A N 1
ATOM 976 C CA . ILE A 1 120 ? -34.897 12.947 31.512 1.00 80.69 120 ILE A CA 1
ATOM 977 C C . ILE A 1 120 ? -35.537 12.042 30.457 1.00 80.69 120 ILE A C 1
ATOM 979 O O . ILE A 1 120 ? -34.996 11.917 29.366 1.00 80.69 120 ILE A O 1
ATOM 983 N N . PHE A 1 121 ? -36.714 11.474 30.729 1.00 76.56 121 PHE A N 1
ATOM 984 C CA . PHE A 1 121 ? -37.431 10.634 29.767 1.00 76.56 121 PHE A CA 1
ATOM 985 C C . PHE A 1 121 ? -37.842 11.413 28.507 1.00 76.56 121 PHE A C 1
ATOM 987 O O . PHE A 1 121 ? -37.723 10.914 27.391 1.00 76.56 121 PHE A O 1
ATOM 994 N N . LYS A 1 122 ? -38.265 12.677 28.650 1.00 74.31 122 LYS A N 1
ATOM 995 C CA . LYS A 1 122 ? -38.531 13.554 27.494 1.00 74.31 122 LYS A CA 1
ATOM 996 C C . LYS A 1 122 ? -37.268 13.855 26.687 1.00 74.31 122 LYS A C 1
ATOM 998 O O . LYS A 1 122 ? -37.339 13.904 25.462 1.00 74.31 122 LYS A O 1
ATOM 1003 N N . GLN A 1 123 ? -36.134 14.063 27.355 1.00 75.19 123 GLN A N 1
ATOM 1004 C CA . GLN A 1 123 ? -34.845 14.255 26.689 1.00 75.19 123 GLN A CA 1
ATOM 1005 C C . GLN A 1 123 ? -34.399 12.979 25.964 1.00 75.19 123 GLN A C 1
ATOM 1007 O O . GLN A 1 123 ? -34.010 13.057 24.803 1.00 75.19 123 GLN A O 1
ATOM 1012 N N . GLU A 1 124 ? -34.542 11.812 26.588 1.00 72.69 124 GLU A N 1
ATOM 1013 C CA . GLU A 1 124 ? -34.247 10.506 25.986 1.00 72.69 124 GLU A CA 1
ATOM 1014 C C . GLU A 1 124 ? -35.075 10.276 24.718 1.00 72.69 124 GLU A C 1
ATOM 1016 O O . GLU A 1 124 ? -34.519 9.981 23.663 1.00 72.69 124 GLU A O 1
ATOM 1021 N N . LEU A 1 125 ? -36.386 10.531 24.775 1.00 67.06 125 LEU A N 1
ATOM 1022 C CA . LEU A 1 125 ? -37.274 10.473 23.608 1.00 67.06 125 LEU A CA 1
ATOM 1023 C C . LEU A 1 125 ? -36.896 11.461 22.498 1.00 67.06 125 LEU A C 1
ATOM 1025 O O . LEU A 1 125 ? -37.171 11.193 21.333 1.00 67.06 125 LEU A O 1
ATOM 1029 N N . SER A 1 126 ? -36.269 12.591 22.835 1.00 66.31 126 SER A N 1
ATOM 1030 C CA . SER A 1 126 ? -35.770 13.544 21.836 1.00 66.31 126 SER A CA 1
ATOM 1031 C C . SER A 1 126 ? -34.444 13.120 21.196 1.00 66.31 126 SER A C 1
ATOM 1033 O O . SER A 1 126 ? -34.096 13.625 20.130 1.00 66.31 126 SER A O 1
ATOM 1035 N N . CYS A 1 127 ? -33.712 12.202 21.835 1.00 60.94 127 CYS A N 1
ATOM 1036 C CA . CYS A 1 127 ? -32.449 11.656 21.345 1.00 60.94 127 CYS A CA 1
ATOM 1037 C C . CYS A 1 127 ? -32.626 10.309 20.629 1.00 60.94 127 CYS A C 1
ATOM 1039 O O . CYS A 1 127 ? -31.818 9.972 19.775 1.00 60.94 127 CYS A O 1
ATOM 1041 N N . LEU A 1 128 ? -33.658 9.529 20.949 1.00 53.03 128 LEU A N 1
ATOM 1042 C CA . LEU A 1 128 ? -33.861 8.196 20.385 1.00 53.03 128 LEU A CA 1
ATOM 1043 C C . LEU A 1 128 ? -33.952 8.203 18.849 1.00 53.03 128 LEU A C 1
ATOM 1045 O O . LEU A 1 128 ? -34.855 8.792 18.255 1.00 53.03 128 LEU A O 1
ATOM 1049 N N . ILE A 1 129 ? -33.054 7.442 18.219 1.00 50.66 129 ILE A N 1
ATOM 1050 C CA . ILE A 1 129 ? -33.383 6.735 16.983 1.00 50.66 129 ILE A CA 1
ATOM 1051 C C . ILE A 1 129 ? -34.110 5.463 17.430 1.00 50.66 129 ILE A C 1
ATOM 1053 O O . ILE A 1 129 ? -33.645 4.764 18.326 1.00 50.66 129 ILE A O 1
ATOM 1057 N N . ILE A 1 130 ? -35.288 5.240 16.858 1.00 38.16 130 ILE A N 1
ATOM 1058 C CA . ILE A 1 130 ? -36.283 4.243 17.265 1.00 38.16 130 ILE A CA 1
ATOM 1059 C C . ILE A 1 130 ? -35.655 2.845 17.368 1.00 38.16 130 ILE A C 1
ATOM 1061 O O . ILE A 1 130 ? -35.444 2.190 16.352 1.00 38.16 130 ILE A O 1
ATOM 1065 N N . ASP A 1 131 ? -35.404 2.357 18.585 1.00 35.75 1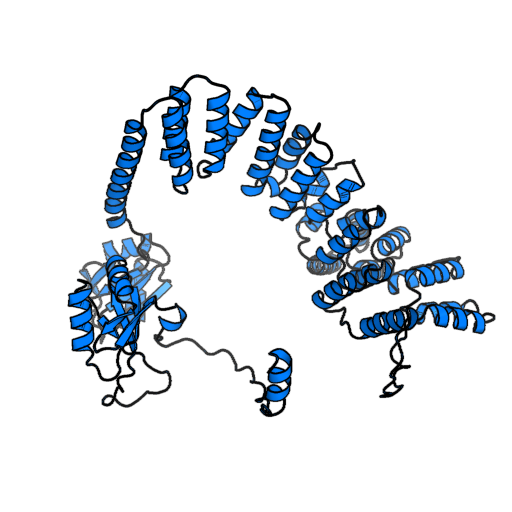31 ASP A N 1
ATOM 1066 C CA . ASP A 1 131 ? -35.074 0.947 18.797 1.00 35.75 131 ASP A CA 1
ATOM 1067 C C . ASP A 1 131 ? -36.340 0.066 18.750 1.00 35.75 131 ASP A C 1
ATOM 1069 O O . ASP A 1 131 ? -37.474 0.514 18.944 1.00 35.75 131 ASP A O 1
ATOM 1073 N N . ARG A 1 132 ? -36.108 -1.201 18.416 1.00 32.38 132 ARG A N 1
ATOM 1074 C CA . ARG A 1 132 ? -36.948 -2.165 17.689 1.00 32.38 132 ARG A CA 1
ATOM 1075 C C . ARG A 1 132 ? -38.322 -2.582 18.230 1.00 32.38 132 ARG A C 1
ATOM 1077 O O . ARG A 1 132 ? -38.930 -3.443 17.602 1.00 32.38 132 ARG A O 1
ATOM 1084 N N . ASP A 1 133 ? -38.867 -1.965 19.268 1.00 35.41 133 ASP A N 1
ATOM 1085 C CA . ASP A 1 133 ? -40.132 -2.431 19.865 1.00 35.41 133 ASP A CA 1
ATOM 1086 C C . ASP A 1 133 ? -41.360 -1.569 19.509 1.00 35.41 133 ASP A C 1
ATOM 1088 O O . ASP A 1 133 ? -42.478 -1.882 19.910 1.00 35.41 133 ASP A O 1
ATOM 1092 N N . VAL A 1 134 ? -41.193 -0.507 18.707 1.00 35.97 134 VAL A N 1
ATOM 1093 C CA . VAL A 1 134 ? -42.310 0.382 18.302 1.00 35.97 134 VAL A CA 1
ATOM 1094 C C . VAL A 1 134 ? -42.827 0.108 16.878 1.00 35.97 134 VAL A C 1
ATOM 1096 O O . VAL A 1 134 ? -43.907 0.564 16.513 1.00 35.97 134 VAL A O 1
ATOM 1099 N N . ILE A 1 135 ? -42.136 -0.710 16.075 1.00 35.84 135 ILE A N 1
ATOM 1100 C CA . ILE A 1 135 ? -42.573 -1.066 14.707 1.00 35.84 135 ILE A CA 1
ATOM 1101 C C . ILE A 1 135 ? -43.098 -2.506 14.666 1.00 35.84 135 ILE A C 1
ATOM 1103 O O . ILE A 1 135 ? -42.740 -3.317 13.820 1.00 35.84 135 ILE A O 1
ATOM 1107 N N . GLU A 1 136 ? -44.000 -2.809 15.595 1.00 32.03 136 GLU A N 1
ATOM 1108 C CA . GLU A 1 136 ? -45.145 -3.678 15.303 1.00 32.03 136 GLU A CA 1
ATOM 1109 C C . GLU A 1 136 ? -46.340 -2.856 14.772 1.00 32.03 136 GLU A C 1
ATOM 1111 O O . GLU A 1 136 ? -47.447 -3.371 14.645 1.00 32.03 136 GLU A O 1
ATOM 1116 N N . MET A 1 137 ? -46.136 -1.584 14.400 1.00 33.44 137 MET A N 1
ATOM 1117 C CA . MET A 1 137 ? -47.095 -0.833 13.587 1.00 33.44 137 MET A CA 1
ATOM 1118 C C . MET A 1 137 ? -46.983 -1.256 12.121 1.00 33.44 137 MET A C 1
ATOM 1120 O O . MET A 1 137 ? -46.316 -0.627 11.311 1.00 33.44 137 MET A O 1
ATOM 1124 N N . GLU A 1 138 ? -47.606 -2.403 11.866 1.00 33.44 138 GLU A N 1
ATOM 1125 C CA . GLU A 1 138 ? -48.518 -2.687 10.762 1.00 33.44 138 GLU A CA 1
ATOM 1126 C C . GLU A 1 138 ? -48.135 -2.271 9.334 1.00 33.44 138 GLU A C 1
ATOM 1128 O O . GLU A 1 138 ? -47.821 -1.133 9.011 1.00 33.44 138 GLU A O 1
ATOM 1133 N N . ASN A 1 139 ? -48.356 -3.241 8.448 1.00 34.69 139 ASN A N 1
ATOM 1134 C CA . ASN A 1 139 ? -48.760 -3.125 7.048 1.00 34.69 139 ASN A CA 1
ATOM 1135 C C . ASN A 1 139 ? -49.836 -2.038 6.775 1.00 34.69 139 ASN A C 1
ATOM 1137 O O . ASN A 1 139 ? -50.938 -2.360 6.329 1.00 34.69 139 ASN A O 1
ATOM 1141 N N . MET A 1 140 ? -49.556 -0.762 7.027 1.00 35.47 140 MET A N 1
ATOM 1142 C CA . MET A 1 140 ? -50.380 0.342 6.558 1.00 35.47 140 MET A CA 1
ATOM 1143 C C . MET A 1 140 ? -49.787 0.854 5.251 1.00 35.47 140 MET A C 1
ATOM 1145 O O . MET A 1 140 ? -48.760 1.530 5.238 1.00 35.47 140 MET A O 1
ATOM 1149 N N . ASP A 1 141 ? -50.466 0.516 4.154 1.00 37.62 141 ASP A N 1
ATOM 1150 C CA . ASP A 1 141 ? -50.386 1.234 2.884 1.00 37.62 141 ASP A CA 1
ATOM 1151 C C . ASP A 1 141 ? -50.691 2.716 3.153 1.00 37.62 141 ASP A C 1
ATOM 1153 O O . ASP A 1 141 ? -51.847 3.139 3.216 1.00 37.62 141 ASP A O 1
ATOM 1157 N N . LEU A 1 142 ? -49.647 3.506 3.382 1.00 37.69 142 LEU A N 1
ATOM 1158 C CA . LEU A 1 142 ? -49.735 4.950 3.526 1.00 37.69 142 LEU A CA 1
ATOM 1159 C C . LEU A 1 142 ? -49.167 5.585 2.257 1.00 37.69 142 LEU A C 1
ATOM 1161 O O . LEU A 1 142 ? -47.973 5.855 2.154 1.00 37.69 142 LEU A O 1
ATOM 1165 N N . ASP A 1 143 ? -50.064 5.837 1.301 1.00 37.16 143 ASP A N 1
ATOM 1166 C CA . ASP A 1 143 ? -49.886 6.843 0.251 1.00 37.16 143 ASP A CA 1
ATOM 1167 C C . ASP A 1 143 ? -49.799 8.223 0.929 1.00 37.16 143 ASP A C 1
ATOM 1169 O O . ASP A 1 143 ? -50.793 8.935 1.085 1.00 37.16 143 ASP A O 1
ATOM 1173 N N . VAL A 1 144 ? -48.609 8.584 1.405 1.00 40.22 144 VAL A N 1
ATOM 1174 C CA . VAL A 1 144 ? -48.319 9.907 1.967 1.00 40.22 144 VAL A CA 1
ATOM 1175 C C . VAL A 1 144 ? -47.247 10.556 1.104 1.00 40.22 144 VAL A C 1
ATOM 1177 O O . VAL A 1 144 ? -46.174 9.992 0.895 1.00 40.22 144 VAL A O 1
ATOM 1180 N N . GLU A 1 145 ? -47.539 11.752 0.590 1.00 43.09 145 GLU A N 1
ATOM 1181 C CA . GLU A 1 145 ? -46.538 12.596 -0.063 1.00 43.09 145 GLU A CA 1
ATOM 1182 C C . GLU A 1 145 ? -45.404 12.883 0.932 1.00 43.09 145 GLU A C 1
ATOM 1184 O O . GLU A 1 145 ? -45.595 13.554 1.949 1.00 43.09 145 GLU A O 1
ATOM 1189 N N . LEU A 1 146 ? -44.224 12.324 0.652 1.00 40.59 146 LEU A N 1
ATOM 1190 C CA . LEU A 1 146 ? -43.045 12.415 1.507 1.00 40.59 146 LEU A CA 1
ATOM 1191 C C . LEU A 1 146 ? -42.583 13.874 1.619 1.00 40.59 146 LEU A C 1
ATOM 1193 O O . LEU A 1 146 ? -42.077 14.459 0.662 1.00 40.59 146 LEU A O 1
ATOM 1197 N N . ASN A 1 147 ? -42.735 14.455 2.807 1.00 52.62 147 ASN A N 1
ATOM 1198 C CA . ASN A 1 147 ? -42.062 15.696 3.182 1.00 52.62 147 ASN A CA 1
ATOM 1199 C C . ASN A 1 147 ? -40.619 15.405 3.661 1.00 52.62 147 ASN A C 1
ATOM 1201 O O . ASN A 1 147 ? -40.263 14.252 3.912 1.00 52.62 147 ASN A O 1
ATOM 1205 N N . GLU A 1 148 ? -39.774 16.438 3.794 1.00 50.56 148 GLU A N 1
ATOM 1206 C CA . GLU A 1 148 ? -38.366 16.288 4.227 1.00 50.56 148 GLU A CA 1
ATOM 1207 C C . GLU A 1 148 ? -38.212 15.507 5.544 1.00 50.56 148 GLU A C 1
ATOM 1209 O O . GLU A 1 148 ? -37.234 14.784 5.727 1.00 50.56 148 GLU A O 1
ATOM 1214 N N . ASP A 1 149 ? -39.184 15.608 6.451 1.00 47.22 149 ASP A N 1
ATOM 1215 C CA . ASP A 1 149 ? -39.153 14.892 7.727 1.00 47.22 149 ASP A CA 1
ATOM 1216 C C . ASP A 1 149 ? -39.490 13.401 7.578 1.00 47.22 149 ASP A C 1
ATOM 1218 O O . ASP A 1 149 ? -38.925 12.572 8.289 1.00 47.22 149 ASP A O 1
ATOM 1222 N N . SER A 1 150 ? -40.312 13.028 6.593 1.00 45.66 150 SER A N 1
ATOM 1223 C CA . SER A 1 150 ? -40.580 11.624 6.257 1.00 45.66 150 SER A CA 1
ATOM 1224 C C . SER A 1 150 ? -39.368 10.952 5.607 1.00 45.66 150 SER A C 1
ATOM 1226 O O . SER A 1 150 ? -39.099 9.784 5.878 1.00 45.66 150 SER A O 1
ATOM 1228 N N . GLN A 1 151 ? -38.589 11.690 4.807 1.00 49.94 151 GLN A N 1
ATOM 1229 C CA . GLN A 1 151 ? -37.341 11.172 4.240 1.00 49.94 151 GLN A CA 1
ATOM 1230 C C . GLN A 1 151 ? -36.293 10.911 5.331 1.00 49.94 151 GLN A C 1
ATOM 1232 O O . GLN A 1 151 ? -35.686 9.846 5.336 1.00 49.94 151 GLN A O 1
ATOM 1237 N N . LYS A 1 152 ? -36.155 11.814 6.316 1.00 49.94 152 LYS A N 1
ATOM 1238 C CA . LYS A 1 152 ? -35.302 11.575 7.497 1.00 49.94 152 LYS A CA 1
ATOM 1239 C C . LYS A 1 152 ? -35.729 10.323 8.259 1.00 49.94 152 LYS A C 1
ATOM 1241 O O . LYS A 1 152 ? -34.873 9.549 8.663 1.00 49.94 152 LYS A O 1
ATOM 1246 N N . ILE A 1 153 ? -37.032 10.106 8.446 1.00 46.50 153 ILE A N 1
ATOM 1247 C CA . ILE A 1 153 ? -37.554 8.908 9.119 1.00 46.50 153 ILE A CA 1
ATOM 1248 C C . ILE A 1 153 ? -37.236 7.643 8.307 1.00 46.50 153 ILE A C 1
ATOM 1250 O O . ILE A 1 153 ? -36.802 6.655 8.885 1.00 46.50 153 ILE A O 1
ATOM 1254 N N . ILE A 1 154 ? -37.372 7.664 6.979 1.00 48.59 154 ILE A N 1
ATOM 1255 C CA . ILE A 1 154 ? -37.004 6.529 6.113 1.00 48.59 154 ILE A CA 1
ATOM 1256 C C . ILE A 1 154 ? -35.498 6.243 6.170 1.00 48.59 154 ILE A C 1
ATOM 1258 O O . ILE A 1 154 ? -35.105 5.085 6.318 1.00 48.59 154 ILE A O 1
ATOM 1262 N N . ASP A 1 155 ? -34.665 7.279 6.101 1.00 48.75 155 ASP A N 1
ATOM 1263 C CA . ASP A 1 155 ? -33.210 7.164 6.217 1.00 48.75 155 ASP A CA 1
ATOM 1264 C C . ASP A 1 155 ? -32.817 6.577 7.588 1.00 48.75 155 ASP A C 1
ATOM 1266 O O . ASP A 1 155 ? -31.967 5.691 7.659 1.00 48.75 155 ASP A O 1
ATOM 1270 N N . LEU A 1 156 ? -33.504 6.990 8.665 1.00 50.75 156 LEU A N 1
ATOM 1271 C CA . LEU A 1 156 ? -33.357 6.464 10.030 1.00 50.75 156 LEU A CA 1
ATOM 1272 C C . LEU A 1 156 ? -33.816 4.999 10.161 1.00 50.75 156 LEU A C 1
ATOM 1274 O O . LEU A 1 156 ? -33.148 4.203 10.818 1.00 50.75 156 LEU A O 1
ATOM 1278 N N . LEU A 1 157 ? -34.914 4.606 9.511 1.00 43.47 157 LEU A N 1
ATOM 1279 C CA . LEU A 1 157 ? -35.424 3.228 9.518 1.00 43.47 157 LEU A CA 1
ATOM 1280 C C . LEU A 1 157 ? -34.516 2.259 8.752 1.00 43.47 157 LEU A C 1
ATOM 1282 O O . LEU A 1 157 ? -34.381 1.096 9.137 1.00 43.47 157 LEU A O 1
ATOM 1286 N N . GLN A 1 158 ? -33.846 2.730 7.697 1.00 51.25 158 GLN A N 1
ATOM 1287 C CA . GLN A 1 158 ? -32.893 1.913 6.946 1.00 51.25 158 GLN A CA 1
ATOM 1288 C C . GLN A 1 158 ? -31.685 1.507 7.805 1.00 51.25 158 GLN A C 1
ATOM 1290 O O . GLN A 1 158 ? -31.222 0.375 7.665 1.00 51.25 158 GLN A O 1
ATOM 1295 N N . ILE A 1 159 ? -31.244 2.351 8.753 1.00 51.53 159 ILE A N 1
ATOM 1296 C CA . ILE A 1 159 ? -30.130 2.086 9.690 1.00 51.53 159 ILE A CA 1
ATOM 1297 C C . ILE A 1 159 ? -30.314 0.760 10.458 1.00 51.53 159 ILE A C 1
ATOM 1299 O O . ILE A 1 159 ? -29.361 -0.006 10.610 1.00 51.53 159 ILE A O 1
ATOM 1303 N N . HIS A 1 160 ? -31.543 0.424 10.872 1.00 52.12 160 HIS A N 1
ATOM 1304 C CA . HIS A 1 160 ? -31.852 -0.758 11.698 1.00 52.12 160 HIS A CA 1
ATOM 1305 C C . HIS A 1 160 ? -31.807 -2.108 10.955 1.00 52.12 160 HIS A C 1
ATOM 1307 O O . HIS A 1 160 ? -31.960 -3.174 11.574 1.00 52.12 160 HIS A O 1
ATOM 1313 N N . HIS A 1 161 ? -31.584 -2.091 9.637 1.00 57.16 161 HIS A N 1
ATOM 1314 C CA . HIS A 1 161 ? -31.391 -3.289 8.816 1.00 57.16 161 HIS A CA 1
ATOM 1315 C C . HIS A 1 161 ? -29.917 -3.612 8.531 1.00 57.16 161 HIS A C 1
ATOM 1317 O O . HIS A 1 161 ? -29.627 -4.670 7.964 1.00 57.16 161 HIS A O 1
ATOM 1323 N N . PHE A 1 162 ? -28.981 -2.744 8.927 1.00 62.47 162 PHE A N 1
ATOM 1324 C CA . PHE A 1 162 ? -27.557 -2.954 8.685 1.00 62.47 162 PHE A CA 1
ATOM 1325 C C . PHE A 1 162 ? -26.928 -3.829 9.783 1.00 62.47 162 PHE A C 1
ATOM 1327 O O . PHE A 1 162 ? -26.958 -3.524 10.970 1.00 62.47 162 PHE A O 1
ATOM 1334 N N . ASP A 1 163 ? -26.332 -4.947 9.370 1.00 72.62 163 ASP A N 1
ATOM 1335 C CA . ASP A 1 163 ? -25.490 -5.797 10.214 1.00 72.62 163 ASP A CA 1
ATOM 1336 C C . ASP A 1 163 ? -24.065 -5.228 10.293 1.00 72.62 163 ASP A C 1
ATOM 1338 O O . ASP A 1 163 ? -23.198 -5.546 9.473 1.00 72.62 163 ASP A O 1
ATOM 1342 N N . PHE A 1 164 ? -23.813 -4.392 11.298 1.00 74.50 164 PHE A N 1
ATOM 1343 C CA . PHE A 1 164 ? -22.520 -3.733 11.508 1.00 74.50 164 PHE A CA 1
ATOM 1344 C C . PHE A 1 164 ? -21.380 -4.678 11.893 1.00 74.50 164 PHE A C 1
ATOM 1346 O O . PHE A 1 164 ? -20.215 -4.298 11.781 1.00 74.50 164 PHE A O 1
ATOM 1353 N N . THR A 1 165 ? -21.662 -5.938 12.249 1.00 79.56 165 THR A N 1
ATOM 1354 C CA . THR A 1 165 ? -20.599 -6.940 12.442 1.00 79.56 165 THR A CA 1
ATOM 1355 C C . THR A 1 165 ? -19.875 -7.247 11.129 1.00 79.56 165 THR A C 1
ATOM 1357 O O . THR A 1 165 ? -18.704 -7.631 11.127 1.00 79.56 165 THR A O 1
ATOM 1360 N N . LYS A 1 166 ? -20.533 -7.012 9.985 1.00 85.31 166 LYS A N 1
ATOM 1361 C CA . LYS A 1 166 ? -19.941 -7.157 8.657 1.00 85.31 166 LYS A CA 1
ATOM 1362 C C . LYS A 1 166 ? -19.384 -5.835 8.161 1.00 85.31 166 LYS A C 1
ATOM 1364 O O . LYS A 1 166 ? -20.107 -4.880 7.888 1.00 85.31 166 LYS A O 1
ATOM 1369 N N . ILE A 1 167 ? -18.088 -5.845 7.884 1.00 87.94 167 ILE A N 1
ATOM 1370 C CA . ILE A 1 167 ? -17.345 -4.681 7.398 1.00 87.94 167 ILE A CA 1
ATOM 1371 C C . ILE A 1 167 ? -17.910 -4.085 6.100 1.00 87.94 167 ILE A C 1
ATOM 1373 O O . ILE A 1 167 ? -17.949 -2.871 5.939 1.00 87.94 167 ILE A O 1
ATOM 1377 N N . SER A 1 168 ? -18.412 -4.921 5.185 1.00 87.62 168 SER A N 1
ATOM 1378 C CA . SER A 1 168 ? -19.029 -4.468 3.931 1.00 87.62 168 SER A CA 1
ATOM 1379 C C . SER A 1 168 ? -20.305 -3.663 4.164 1.00 87.62 168 SER A C 1
ATOM 1381 O O . SER A 1 168 ? -20.600 -2.739 3.412 1.00 87.62 168 SER A O 1
ATOM 1383 N N . THR A 1 169 ? -21.046 -4.022 5.208 1.00 84.31 169 THR A N 1
ATOM 1384 C CA . THR A 1 169 ? -22.328 -3.418 5.566 1.00 84.31 169 THR A CA 1
ATOM 1385 C C . THR A 1 169 ? -22.082 -2.099 6.293 1.00 84.31 169 THR A C 1
ATOM 1387 O O . THR A 1 169 ? -22.679 -1.095 5.926 1.00 84.31 169 THR A O 1
ATOM 1390 N N . ALA A 1 170 ? -21.095 -2.061 7.198 1.00 85.25 170 ALA A N 1
ATOM 1391 C CA . ALA A 1 170 ? -20.618 -0.830 7.828 1.00 85.25 170 ALA A CA 1
ATOM 1392 C C . ALA A 1 170 ? -20.083 0.195 6.807 1.00 85.25 170 ALA A C 1
ATOM 1394 O O . ALA A 1 170 ? -20.432 1.370 6.869 1.00 85.25 170 ALA A O 1
ATOM 1395 N N . ILE A 1 171 ? -19.284 -0.241 5.823 1.00 88.69 171 ILE A N 1
ATOM 1396 C CA . ILE A 1 171 ? -18.767 0.646 4.763 1.00 88.69 171 ILE A CA 1
ATOM 1397 C C . ILE A 1 171 ? -19.902 1.198 3.890 1.00 88.69 171 ILE A C 1
ATOM 1399 O O . ILE A 1 171 ? -19.892 2.384 3.566 1.00 88.69 171 ILE A O 1
ATOM 1403 N N . ALA A 1 172 ? -20.864 0.358 3.492 1.00 83.38 172 ALA A N 1
ATOM 1404 C CA . ALA A 1 172 ? -22.024 0.815 2.725 1.00 83.38 172 ALA A CA 1
ATOM 1405 C C . ALA A 1 172 ? -22.837 1.842 3.522 1.00 83.38 172 ALA A C 1
ATOM 1407 O O . ALA A 1 172 ? -23.186 2.892 2.996 1.00 83.38 172 ALA A O 1
ATOM 1408 N N . PHE A 1 173 ? -23.036 1.576 4.811 1.00 83.38 173 PHE A N 1
ATOM 1409 C CA . PHE A 1 173 ? -23.788 2.441 5.698 1.00 83.38 173 PHE A CA 1
ATOM 1410 C C . PHE A 1 173 ? -23.202 3.851 5.819 1.00 83.38 173 PHE A C 1
ATOM 1412 O O . PHE A 1 173 ? -23.892 4.820 5.532 1.00 83.38 173 PHE A O 1
ATOM 1419 N N . VAL A 1 174 ? -21.921 3.989 6.182 1.00 86.38 174 VAL A N 1
ATOM 1420 C CA . VAL A 1 174 ? -21.299 5.323 6.344 1.00 86.38 174 VAL A CA 1
ATOM 1421 C C . VAL A 1 174 ? -21.129 6.072 5.025 1.00 86.38 174 VAL A C 1
ATOM 1423 O O . VAL A 1 174 ? -20.950 7.288 5.022 1.00 86.38 174 VAL A O 1
ATOM 1426 N N . ARG A 1 175 ? -21.160 5.355 3.897 1.00 86.25 175 ARG A N 1
ATOM 1427 C CA . ARG A 1 175 ? -21.184 5.960 2.566 1.00 86.25 175 ARG A CA 1
ATOM 1428 C C . ARG A 1 175 ? -22.555 6.560 2.261 1.00 86.25 175 ARG A C 1
ATOM 1430 O O . ARG A 1 175 ? -22.607 7.653 1.708 1.00 86.25 175 ARG A O 1
ATOM 1437 N N . ASP A 1 176 ? -23.621 5.840 2.592 1.00 80.50 176 ASP A N 1
ATOM 1438 C CA . ASP A 1 176 ? -24.990 6.235 2.260 1.00 80.50 176 ASP A CA 1
ATOM 1439 C C . ASP A 1 176 ? -25.537 7.254 3.291 1.00 80.50 176 ASP A C 1
ATOM 1441 O O . ASP A 1 176 ? -26.249 8.182 2.918 1.00 80.50 176 ASP A O 1
ATOM 1445 N N . PHE A 1 177 ? -25.103 7.166 4.556 1.00 80.69 177 PHE A N 1
ATOM 1446 C CA . PHE A 1 177 ? -25.512 8.037 5.669 1.00 80.69 177 PHE A CA 1
ATOM 1447 C C . PHE A 1 177 ? -24.305 8.598 6.448 1.00 80.69 177 PHE A C 1
ATOM 1449 O O . PHE A 1 177 ? -24.051 8.199 7.592 1.00 80.69 177 PHE A O 1
ATOM 1456 N N . PRO A 1 178 ? -23.520 9.519 5.864 1.00 83.50 178 PRO A N 1
ATOM 1457 C CA . PRO A 1 178 ? -22.328 10.050 6.514 1.00 83.50 178 PRO A CA 1
ATOM 1458 C C . PRO A 1 178 ? -22.681 10.996 7.673 1.00 83.50 178 PRO A C 1
ATOM 1460 O O . PRO A 1 178 ? -23.220 12.083 7.474 1.00 83.50 178 PRO A O 1
ATOM 1463 N N . SER A 1 179 ? -22.323 10.607 8.896 1.00 83.88 179 SER A N 1
ATOM 1464 C CA . SER A 1 179 ? -22.342 11.472 10.082 1.00 83.88 179 SER A CA 1
ATOM 1465 C C . SER A 1 179 ? -21.192 11.092 11.019 1.00 83.88 179 SER A C 1
ATOM 1467 O O . SER A 1 179 ? -20.776 9.932 11.023 1.00 83.88 179 SER A O 1
ATOM 1469 N N . ILE A 1 180 ? -20.685 12.036 11.823 1.00 83.31 180 ILE A N 1
ATOM 1470 C CA . ILE A 1 180 ? -19.651 11.771 12.849 1.00 83.31 180 ILE A CA 1
ATOM 1471 C C . ILE A 1 180 ? -20.064 10.567 13.698 1.00 83.31 180 ILE A C 1
ATOM 1473 O O . ILE A 1 180 ? -19.337 9.584 13.789 1.00 83.31 180 ILE A O 1
ATOM 1477 N N . THR A 1 181 ? -21.286 10.603 14.219 1.00 77.81 181 THR A N 1
ATOM 1478 C CA . THR A 1 181 ? -21.871 9.551 15.046 1.00 77.81 181 THR A CA 1
ATOM 1479 C C . THR A 1 181 ? -21.881 8.186 14.348 1.00 77.81 181 THR A C 1
ATOM 1481 O O . THR A 1 181 ? -21.476 7.185 14.938 1.00 77.81 181 THR A O 1
ATOM 1484 N N . ASN A 1 182 ? -22.271 8.138 13.072 1.00 81.62 182 ASN A N 1
ATOM 1485 C CA . ASN A 1 182 ? -22.312 6.901 12.289 1.00 81.62 182 ASN A CA 1
ATOM 1486 C C . ASN A 1 182 ? -20.908 6.335 12.029 1.00 81.62 182 ASN A C 1
ATOM 1488 O O . ASN A 1 182 ? -20.714 5.117 12.069 1.00 81.62 182 ASN A O 1
ATOM 1492 N N . PHE A 1 183 ? -19.920 7.205 11.789 1.00 87.69 183 PHE A N 1
ATOM 1493 C CA . PHE A 1 183 ? -18.521 6.798 11.662 1.00 87.69 183 PHE A CA 1
ATOM 1494 C C . PHE A 1 183 ? -17.971 6.244 12.972 1.00 87.69 183 PHE A C 1
ATOM 1496 O O . PHE A 1 183 ? -17.395 5.157 12.952 1.00 87.69 183 PHE A O 1
ATOM 1503 N N . GLU A 1 184 ? -18.165 6.946 14.094 1.00 85.56 184 GLU A N 1
ATOM 1504 C CA . GLU A 1 184 ? -17.730 6.477 15.418 1.00 85.56 184 GLU A CA 1
ATOM 1505 C C . GLU A 1 184 ? -18.313 5.102 15.737 1.00 85.56 184 GLU A C 1
ATOM 1507 O O . GLU A 1 184 ? -17.604 4.202 16.185 1.00 85.56 184 GLU A O 1
ATOM 1512 N N . TRP A 1 185 ? -19.588 4.897 15.419 1.00 80.25 185 TRP A N 1
ATOM 1513 C CA . TRP A 1 185 ? -20.241 3.623 15.666 1.00 80.25 185 TRP A CA 1
ATOM 1514 C C . TRP A 1 185 ? -19.682 2.490 14.797 1.00 80.25 185 TRP A C 1
ATOM 1516 O O . TRP A 1 185 ? -19.365 1.413 15.302 1.00 80.25 185 TRP A O 1
ATOM 1526 N N . CYS A 1 186 ? -19.464 2.732 13.502 1.00 85.31 186 CYS A N 1
ATOM 1527 C CA . CYS A 1 186 ? -18.826 1.743 12.629 1.00 85.31 186 CYS A CA 1
ATOM 1528 C C . CYS A 1 186 ? -17.379 1.443 13.046 1.00 85.31 186 CYS A C 1
ATOM 1530 O O . CYS A 1 186 ? -16.925 0.301 12.931 1.00 85.31 186 CYS A O 1
ATOM 1532 N N . LEU A 1 187 ? -16.660 2.449 13.546 1.00 89.44 187 LEU A N 1
ATOM 1533 C CA . LEU A 1 187 ? -15.296 2.315 14.046 1.00 89.44 187 LEU A CA 1
ATOM 1534 C C . LEU A 1 187 ? -15.222 1.614 15.403 1.00 89.44 187 LEU A C 1
ATOM 1536 O O . LEU A 1 187 ? -14.208 0.981 15.664 1.00 89.44 187 LEU A O 1
ATOM 1540 N N . ASN A 1 188 ? -16.275 1.618 16.223 1.00 84.19 188 ASN A N 1
ATOM 1541 C CA . ASN A 1 188 ? -16.323 0.755 17.407 1.00 84.19 188 ASN A CA 1
ATOM 1542 C C . ASN A 1 188 ? -16.249 -0.736 17.020 1.00 84.19 188 ASN A C 1
ATOM 1544 O O . ASN A 1 188 ? -15.561 -1.509 17.682 1.00 84.19 188 ASN A O 1
ATOM 1548 N N . TYR A 1 189 ? -16.906 -1.143 15.925 1.00 83.56 189 TYR A N 1
ATOM 1549 C CA . TYR A 1 189 ? -16.861 -2.532 15.444 1.00 83.56 189 TYR A CA 1
ATOM 1550 C C . TYR A 1 189 ? -15.622 -2.843 14.598 1.00 83.56 189 TYR A C 1
ATOM 1552 O O . TYR A 1 189 ? -15.068 -3.938 14.696 1.00 83.56 189 TYR A O 1
ATOM 1560 N N . HIS A 1 190 ? -15.178 -1.895 13.765 1.00 89.62 190 HIS A N 1
ATOM 1561 C CA . HIS A 1 190 ? -14.065 -2.084 12.822 1.00 89.62 190 HIS A CA 1
ATOM 1562 C C . HIS A 1 190 ? -12.971 -1.011 12.974 1.00 89.62 190 HIS A C 1
ATOM 1564 O O . HIS A 1 190 ? -12.624 -0.350 11.989 1.00 89.62 190 HIS A O 1
ATOM 1570 N N . PRO A 1 191 ? -12.368 -0.846 14.167 1.00 90.38 191 PRO A N 1
ATOM 1571 C CA . PRO A 1 191 ? -11.491 0.290 14.471 1.00 90.38 191 PRO A CA 1
ATOM 1572 C C . PRO A 1 191 ? -10.206 0.323 13.641 1.00 90.38 191 PRO A C 1
ATOM 1574 O O . PRO A 1 191 ? -9.611 1.376 13.452 1.00 90.38 191 PRO A O 1
ATOM 1577 N N . TYR A 1 192 ? -9.770 -0.816 13.106 1.00 90.25 192 TYR A N 1
ATOM 1578 C CA . TYR A 1 192 ? -8.537 -0.933 12.322 1.00 90.25 192 TYR A CA 1
ATOM 1579 C C . TYR A 1 192 ? -8.775 -0.891 10.806 1.00 90.25 192 TYR A C 1
ATOM 1581 O O . TYR A 1 192 ? -7.836 -1.055 10.021 1.00 90.25 192 TYR A O 1
ATOM 1589 N N . ASN A 1 193 ? -10.020 -0.682 10.361 1.00 91.50 193 ASN A N 1
ATOM 1590 C CA . ASN A 1 193 ? -10.333 -0.659 8.940 1.00 91.50 193 ASN A CA 1
ATOM 1591 C C . ASN A 1 193 ? -9.944 0.672 8.285 1.00 91.50 193 ASN A C 1
ATOM 1593 O O . ASN A 1 193 ? -10.561 1.712 8.506 1.00 91.50 193 ASN A O 1
ATOM 1597 N N . GLN A 1 194 ? -8.964 0.611 7.387 1.00 91.69 194 GLN A N 1
ATOM 1598 C CA . GLN A 1 194 ? -8.454 1.789 6.685 1.00 91.69 194 GLN A CA 1
ATOM 1599 C C . GLN A 1 194 ? -9.501 2.472 5.796 1.00 91.69 194 GLN A C 1
ATOM 1601 O O . GLN A 1 194 ? -9.440 3.684 5.624 1.00 91.69 194 GLN A O 1
ATOM 1606 N N . THR A 1 195 ? -10.446 1.729 5.212 1.00 93.25 195 THR A N 1
ATOM 1607 C CA . THR A 1 195 ? -11.455 2.291 4.301 1.00 93.25 195 THR A CA 1
ATOM 1608 C C . THR A 1 195 ? -12.435 3.191 5.043 1.00 93.25 195 THR A C 1
ATOM 1610 O O . THR A 1 195 ? -12.700 4.294 4.575 1.00 93.25 195 THR A O 1
ATOM 1613 N N . ILE A 1 196 ? -12.912 2.769 6.218 1.00 93.88 196 ILE A N 1
ATOM 1614 C CA . ILE A 1 196 ? -13.803 3.586 7.052 1.00 93.88 196 ILE A CA 1
ATOM 1615 C C . ILE A 1 196 ? -13.080 4.868 7.484 1.00 93.88 196 ILE A C 1
ATOM 1617 O O . ILE A 1 196 ? -13.625 5.953 7.303 1.00 93.88 196 ILE A O 1
ATOM 1621 N N . TRP A 1 197 ? -11.825 4.775 7.944 1.00 94.62 197 TRP A N 1
ATOM 1622 C CA . TRP A 1 197 ? -11.020 5.959 8.279 1.00 94.62 197 TRP A CA 1
ATOM 1623 C C . TRP A 1 197 ? -10.781 6.893 7.093 1.00 94.62 197 TRP A C 1
ATOM 1625 O O . TRP A 1 197 ? -10.868 8.107 7.247 1.00 94.62 197 TRP A O 1
ATOM 1635 N N . GLN A 1 198 ? -10.493 6.350 5.907 1.00 93.19 198 GLN A N 1
ATOM 1636 C CA . GLN A 1 198 ? -10.313 7.150 4.694 1.00 93.19 198 GLN A CA 1
ATOM 1637 C C . GLN A 1 198 ? -11.590 7.915 4.349 1.00 93.19 198 GLN A C 1
ATOM 1639 O O . GLN A 1 198 ? -11.521 9.115 4.090 1.00 93.19 198 GLN A O 1
ATOM 1644 N N . SER A 1 199 ? -12.750 7.253 4.379 1.00 93.38 199 SER A N 1
ATOM 1645 C CA . SER A 1 199 ? -14.045 7.911 4.186 1.00 93.38 199 SER A CA 1
ATOM 1646 C C . SER A 1 199 ? -14.289 8.982 5.246 1.00 93.38 199 SER A C 1
ATOM 1648 O O . SER A 1 199 ? -14.686 10.094 4.902 1.00 93.38 199 SER A O 1
ATOM 1650 N N . TYR A 1 200 ? -13.970 8.684 6.507 1.00 93.69 200 TYR A N 1
ATOM 1651 C CA . TYR A 1 200 ? -14.180 9.606 7.614 1.00 93.69 200 TYR A CA 1
ATOM 1652 C C . TYR A 1 200 ? -13.351 10.889 7.451 1.00 93.69 200 TYR A C 1
ATOM 1654 O O . TYR A 1 200 ? -13.894 11.991 7.459 1.00 93.69 200 TYR A O 1
ATOM 1662 N N . LEU A 1 201 ? -12.050 10.747 7.181 1.00 92.31 201 LEU A N 1
ATOM 1663 C CA . LEU A 1 201 ? -11.135 11.867 6.940 1.00 92.31 201 LEU A CA 1
ATOM 1664 C C . LEU A 1 201 ? -11.426 12.625 5.644 1.00 92.31 201 LEU A C 1
ATOM 1666 O O . LEU A 1 201 ? -11.104 13.803 5.536 1.00 92.31 201 LEU A O 1
ATOM 1670 N N . THR A 1 202 ? -12.014 11.964 4.646 1.00 91.31 202 THR A N 1
ATOM 1671 C CA . THR A 1 202 ? -12.394 12.625 3.391 1.00 91.31 202 THR A CA 1
ATOM 1672 C C . THR A 1 202 ? -13.589 13.553 3.599 1.00 91.31 202 THR A C 1
ATOM 1674 O O . THR A 1 202 ? -13.617 14.641 3.030 1.00 91.31 202 THR A O 1
ATOM 1677 N N . ILE A 1 203 ? -14.565 13.138 4.411 1.00 90.56 203 ILE A N 1
ATOM 1678 C CA . ILE A 1 203 ? -15.779 13.923 4.679 1.00 90.56 203 ILE A CA 1
ATOM 1679 C C . ILE A 1 203 ? -15.514 15.006 5.729 1.00 90.56 203 ILE A C 1
ATOM 1681 O O . ILE A 1 203 ? -15.995 16.129 5.586 1.00 90.56 203 ILE A O 1
ATOM 1685 N N . TYR A 1 204 ? -14.701 14.700 6.743 1.00 87.56 204 TYR A N 1
ATOM 1686 C CA . TYR A 1 204 ? -14.346 15.621 7.824 1.00 87.56 204 TYR A CA 1
ATOM 1687 C C . TYR A 1 204 ? -12.838 15.888 7.842 1.00 87.56 204 TYR A C 1
ATOM 1689 O O . TYR A 1 204 ? -12.149 15.495 8.785 1.00 87.56 204 TYR A O 1
ATOM 1697 N N . PRO A 1 205 ? -12.294 16.566 6.816 1.00 80.12 205 PRO A N 1
ATOM 1698 C CA . PRO A 1 205 ? -10.858 16.777 6.724 1.00 80.12 205 PRO A CA 1
ATOM 1699 C C . PRO A 1 205 ? -10.345 17.616 7.897 1.00 80.12 205 PRO A C 1
ATOM 1701 O O . PRO A 1 205 ? -9.338 17.280 8.489 1.00 80.12 205 PRO A O 1
ATOM 1704 N N . ASN A 1 206 ? -11.054 18.656 8.330 1.00 80.25 206 ASN A N 1
ATOM 1705 C CA . ASN A 1 206 ? -10.493 19.649 9.257 1.00 80.25 206 ASN A CA 1
ATOM 1706 C C . ASN A 1 206 ? -10.364 19.202 10.729 1.00 80.25 206 ASN A C 1
ATOM 1708 O O . ASN A 1 206 ? -10.009 20.021 11.579 1.00 80.25 206 ASN A O 1
ATOM 1712 N N . ASP A 1 207 ? -10.637 17.939 11.057 1.00 83.75 207 ASP A N 1
ATOM 1713 C CA . ASP A 1 207 ? -10.550 17.443 12.428 1.00 83.75 207 ASP A CA 1
ATOM 1714 C C . ASP A 1 207 ? -9.179 16.809 12.726 1.00 83.75 207 ASP A C 1
ATOM 1716 O O . ASP A 1 207 ? -8.869 15.663 12.373 1.00 83.75 207 ASP A O 1
ATOM 1720 N N . LYS A 1 208 ? -8.345 17.578 13.437 1.00 84.44 208 LYS A N 1
ATOM 1721 C CA . LYS A 1 208 ? -7.017 17.141 13.881 1.00 84.44 208 LYS A CA 1
ATOM 1722 C C . LYS A 1 208 ? -7.088 15.888 14.763 1.00 84.44 208 LYS A C 1
ATOM 1724 O O . LYS A 1 208 ? -6.229 15.018 14.618 1.00 84.44 208 LYS A O 1
ATOM 1729 N N . ASN A 1 209 ? -8.093 15.786 15.634 1.00 86.62 209 ASN A N 1
ATOM 1730 C CA . ASN A 1 209 ? -8.225 14.688 16.589 1.00 86.62 209 ASN A CA 1
ATOM 1731 C C . ASN A 1 209 ? -8.573 13.381 15.874 1.00 86.62 209 ASN A C 1
ATOM 1733 O O . ASN A 1 209 ? -7.949 12.355 16.148 1.00 86.62 209 ASN A O 1
ATOM 1737 N N . ILE A 1 210 ? -9.504 13.424 14.912 1.00 89.62 210 ILE A N 1
ATOM 1738 C CA . ILE A 1 210 ? -9.852 12.262 14.076 1.00 89.62 210 ILE A CA 1
ATOM 1739 C C . ILE A 1 210 ? -8.609 11.769 13.337 1.00 89.62 210 ILE A C 1
ATOM 1741 O O . ILE A 1 210 ? -8.325 10.571 13.310 1.00 89.62 210 ILE A O 1
ATOM 1745 N N . SER A 1 211 ? -7.825 12.689 12.778 1.00 88.88 211 SER A N 1
ATOM 1746 C CA . SER A 1 211 ? -6.620 12.340 12.035 1.00 88.88 211 SER A CA 1
ATOM 1747 C C . SER A 1 211 ? -5.519 11.739 12.919 1.00 88.88 211 SER A C 1
ATOM 1749 O O . SER A 1 211 ? -4.960 10.701 12.558 1.00 88.88 211 SER A O 1
ATOM 1751 N N . ASP A 1 212 ? -5.263 12.292 14.107 1.00 89.19 212 ASP A N 1
ATOM 1752 C CA . ASP A 1 212 ? -4.329 11.696 15.076 1.00 89.19 212 ASP A CA 1
ATOM 1753 C C . ASP A 1 212 ? -4.766 10.296 15.514 1.00 89.19 212 ASP A C 1
ATOM 1755 O O . ASP A 1 212 ? -3.960 9.363 15.575 1.00 89.19 212 ASP A O 1
ATOM 1759 N N . ARG A 1 213 ? -6.062 10.121 15.768 1.00 91.31 213 ARG A N 1
ATOM 1760 C CA . ARG A 1 213 ? -6.632 8.834 16.163 1.00 91.31 213 ARG A CA 1
ATOM 1761 C C . ARG A 1 213 ? -6.548 7.801 15.041 1.00 91.31 213 ARG A C 1
ATOM 1763 O O . ARG A 1 213 ? -6.132 6.670 15.284 1.00 91.31 213 ARG A O 1
ATOM 1770 N N . SER A 1 214 ? -6.842 8.202 13.804 1.00 92.44 214 SER A N 1
ATOM 1771 C CA . SER A 1 214 ? -6.776 7.324 12.631 1.00 92.44 214 SER A CA 1
ATOM 1772 C C . SER A 1 214 ? -5.384 6.724 12.430 1.00 92.44 214 SER A C 1
ATOM 1774 O O . SER A 1 214 ? -5.259 5.542 12.116 1.00 92.44 214 SER A O 1
ATOM 1776 N N . ILE A 1 215 ? -4.320 7.495 12.682 1.00 91.12 215 ILE A N 1
ATOM 1777 C CA . ILE A 1 215 ? -2.947 6.991 12.613 1.00 91.12 215 ILE A CA 1
ATOM 1778 C C . ILE A 1 215 ? -2.697 5.971 13.706 1.00 91.12 215 ILE A C 1
ATOM 1780 O O . ILE A 1 215 ? -2.045 4.969 13.453 1.00 91.12 215 ILE A O 1
ATOM 1784 N N . ARG A 1 216 ? -3.200 6.183 14.918 1.00 90.81 216 ARG A N 1
ATOM 1785 C CA . ARG A 1 216 ? -2.945 5.248 16.017 1.00 90.81 216 ARG A CA 1
ATOM 1786 C C . ARG A 1 216 ? -3.558 3.874 15.773 1.00 90.81 216 ARG A C 1
ATOM 1788 O O . ARG A 1 216 ? -2.953 2.879 16.171 1.00 90.81 216 ARG A O 1
ATOM 1795 N N . PHE A 1 217 ? -4.694 3.815 15.082 1.00 91.00 217 PHE A N 1
ATOM 1796 C CA . PHE A 1 217 ? -5.295 2.564 14.619 1.00 91.00 217 PHE A CA 1
ATOM 1797 C C . PHE A 1 217 ? -4.637 2.025 13.343 1.00 91.00 217 PHE A C 1
ATOM 1799 O O . PHE A 1 217 ? -4.328 0.840 13.248 1.00 91.00 217 PHE A O 1
ATOM 1806 N N . CYS A 1 218 ? -4.372 2.884 12.360 1.00 90.81 218 CYS A N 1
ATOM 1807 C CA . CYS A 1 218 ? -3.894 2.500 11.032 1.00 90.81 218 CYS A CA 1
ATOM 1808 C C . CYS A 1 218 ? -2.459 2.974 10.748 1.00 90.81 218 CYS A C 1
ATOM 1810 O O . CYS A 1 218 ? -2.159 3.405 9.635 1.00 90.81 218 CYS A O 1
ATOM 1812 N N . PHE A 1 219 ? -1.546 2.854 11.716 1.00 88.38 219 PHE A N 1
ATOM 1813 C CA . PHE A 1 219 ? -0.189 3.430 11.652 1.00 88.38 219 PHE A CA 1
ATOM 1814 C C . PHE A 1 219 ? 0.693 2.86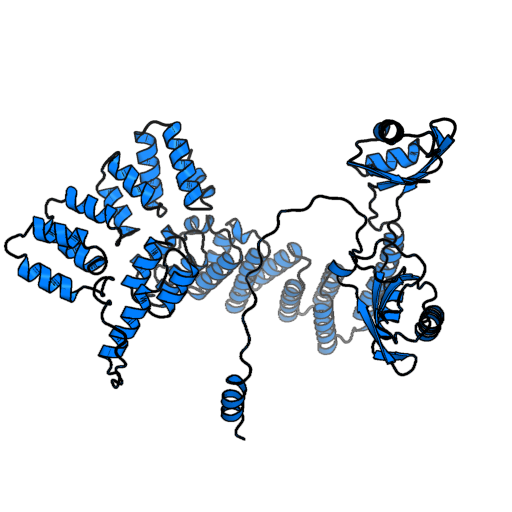4 10.530 1.00 88.38 219 PHE A C 1
ATOM 1816 O O . PHE A 1 219 ? 1.708 3.462 10.177 1.00 88.38 219 PHE A O 1
ATOM 1823 N N . LYS A 1 220 ? 0.316 1.720 9.952 1.00 88.44 220 LYS A N 1
ATOM 1824 C CA . LYS A 1 220 ? 0.986 1.130 8.784 1.00 88.44 220 LYS A CA 1
ATOM 1825 C C . LYS A 1 220 ? 0.466 1.655 7.446 1.00 88.44 220 LYS A C 1
ATOM 1827 O O . LYS A 1 220 ? 1.100 1.439 6.417 1.00 88.44 220 LYS A O 1
ATOM 1832 N N . SER A 1 221 ? -0.677 2.341 7.436 1.00 90.94 221 SER A N 1
ATOM 1833 C CA . SER A 1 221 ? -1.258 2.878 6.210 1.00 90.94 221 SER A CA 1
ATOM 1834 C C . SER A 1 221 ? -0.589 4.190 5.830 1.00 90.94 221 SER A C 1
ATOM 1836 O O . SER A 1 221 ? -0.862 5.246 6.404 1.00 90.94 221 SER A O 1
ATOM 1838 N N . GLY A 1 222 ? 0.251 4.140 4.801 1.00 89.81 222 GLY A N 1
ATOM 1839 C CA . GLY A 1 222 ? 0.834 5.341 4.202 1.00 89.81 222 GLY A CA 1
ATOM 1840 C C . GLY A 1 222 ? -0.225 6.290 3.633 1.00 89.81 222 GLY A C 1
ATOM 1841 O O . GLY A 1 222 ? -0.000 7.494 3.621 1.00 89.81 222 GLY A O 1
ATOM 1842 N N . ARG A 1 223 ? -1.412 5.794 3.244 1.00 91.38 223 ARG A N 1
ATOM 1843 C CA . ARG A 1 223 ? -2.544 6.648 2.831 1.00 91.38 223 ARG A CA 1
ATOM 1844 C C . ARG A 1 223 ? -3.103 7.487 3.973 1.00 91.38 223 ARG A C 1
ATOM 1846 O O . ARG A 1 223 ? -3.330 8.677 3.782 1.00 91.38 223 ARG A O 1
ATOM 1853 N N . ILE A 1 224 ? -3.312 6.885 5.143 1.00 92.31 224 ILE A N 1
ATOM 1854 C CA . ILE A 1 224 ? -3.787 7.614 6.327 1.00 92.31 224 ILE A CA 1
ATOM 1855 C C . ILE A 1 224 ? -2.735 8.638 6.766 1.00 92.31 224 ILE A C 1
ATOM 1857 O O . ILE A 1 224 ? -3.068 9.798 7.005 1.00 92.31 224 ILE A O 1
ATOM 1861 N N . TRP A 1 225 ? -1.452 8.260 6.753 1.00 91.69 225 TRP A N 1
ATOM 1862 C CA . TRP A 1 225 ? -0.355 9.211 6.958 1.00 91.69 225 TRP A CA 1
ATOM 1863 C C . TRP A 1 225 ? -0.356 10.349 5.931 1.00 91.69 225 TRP A C 1
ATOM 1865 O O . TRP A 1 225 ? -0.185 11.506 6.303 1.00 91.69 225 TRP A O 1
ATOM 1875 N N . ALA A 1 226 ? -0.597 10.053 4.653 1.00 90.50 226 ALA A N 1
ATOM 1876 C CA . ALA A 1 226 ? -0.685 11.067 3.606 1.00 90.50 226 ALA A CA 1
ATOM 1877 C C . ALA A 1 226 ? -1.846 12.045 3.844 1.00 90.50 226 ALA A C 1
ATOM 1879 O O . ALA A 1 226 ? -1.694 13.245 3.623 1.00 90.50 226 ALA A O 1
ATOM 1880 N N . MET A 1 227 ? -2.992 11.552 4.323 1.00 89.94 227 MET A N 1
ATOM 1881 C CA . MET A 1 227 ? -4.119 12.400 4.720 1.00 89.94 227 MET A CA 1
ATOM 1882 C C . MET A 1 227 ? -3.766 13.269 5.933 1.00 89.94 227 MET A C 1
ATOM 1884 O O . MET A 1 227 ? -4.077 14.456 5.926 1.00 89.94 227 MET A O 1
ATOM 1888 N N . ARG A 1 228 ? -3.054 12.727 6.933 1.00 89.06 228 ARG A N 1
ATOM 1889 C CA . ARG A 1 228 ? -2.619 13.480 8.124 1.00 89.06 228 ARG A CA 1
ATOM 1890 C C . ARG A 1 228 ? -1.760 14.692 7.797 1.00 89.06 228 ARG A C 1
ATOM 1892 O O . ARG A 1 228 ? -1.904 15.724 8.447 1.00 89.06 228 ARG A O 1
ATOM 1899 N N . LEU A 1 229 ? -0.883 14.572 6.804 1.00 87.44 229 LEU A N 1
ATOM 1900 C CA . LEU A 1 229 ? 0.037 15.642 6.407 1.00 87.44 229 LEU A CA 1
ATOM 1901 C C . LEU A 1 229 ? -0.661 16.930 5.962 1.00 87.44 229 LEU A C 1
ATOM 1903 O O . LEU A 1 229 ? -0.032 17.981 5.926 1.00 87.44 229 LEU A O 1
ATOM 1907 N N . LEU A 1 230 ? -1.958 16.878 5.649 1.00 79.69 230 LEU A N 1
ATOM 1908 C CA . LEU A 1 230 ? -2.758 18.079 5.406 1.00 79.69 230 LEU A CA 1
ATOM 1909 C C . LEU A 1 230 ? -2.894 18.973 6.653 1.00 79.69 230 LEU A C 1
ATOM 1911 O O . LEU A 1 230 ? -3.200 20.153 6.511 1.00 79.69 230 LEU A O 1
ATOM 1915 N N . PHE A 1 231 ? -2.680 18.427 7.854 1.00 77.56 231 PHE A N 1
ATOM 1916 C CA . PHE A 1 231 ? -2.987 19.082 9.133 1.00 77.56 231 PHE A CA 1
ATOM 1917 C C . PHE A 1 231 ? -1.767 19.323 10.017 1.00 77.56 231 PHE A C 1
ATOM 1919 O O . PHE A 1 231 ? -1.828 20.160 10.917 1.00 77.56 231 PHE A O 1
ATOM 1926 N N . ASP A 1 232 ? -0.683 18.579 9.805 1.00 74.88 232 ASP A N 1
ATOM 1927 C CA . ASP A 1 232 ? 0.545 18.719 10.580 1.00 74.88 232 ASP A CA 1
ATOM 1928 C C . ASP A 1 232 ? 1.762 18.700 9.655 1.00 74.88 232 ASP A C 1
ATOM 1930 O O . ASP A 1 232 ? 1.974 17.751 8.900 1.00 74.88 232 ASP A O 1
ATOM 1934 N N . GLN A 1 233 ? 2.550 19.773 9.722 1.00 66.62 233 GLN A N 1
ATOM 1935 C CA . GLN A 1 233 ? 3.798 19.919 8.973 1.00 66.62 233 GLN A CA 1
ATOM 1936 C C . GLN A 1 233 ? 5.000 19.360 9.747 1.00 66.62 233 GLN A C 1
ATOM 1938 O O . GLN A 1 233 ? 6.094 19.269 9.191 1.00 66.62 233 GLN A O 1
ATOM 1943 N N . ASN A 1 234 ? 4.824 18.952 11.012 1.00 76.88 234 ASN A N 1
ATOM 1944 C CA . ASN A 1 234 ? 5.881 18.297 11.776 1.00 76.88 234 ASN A CA 1
ATOM 1945 C C . ASN A 1 234 ? 6.062 16.854 11.295 1.00 76.88 234 ASN A C 1
ATOM 1947 O O . ASN A 1 234 ? 5.459 15.907 11.802 1.00 76.88 234 ASN A O 1
ATOM 1951 N N . ILE A 1 235 ? 6.915 16.697 10.290 1.00 83.00 235 ILE A N 1
ATOM 1952 C CA . ILE A 1 235 ? 7.239 15.405 9.697 1.00 83.00 235 ILE A CA 1
ATOM 1953 C C . ILE A 1 235 ? 8.258 14.680 10.582 1.00 83.00 235 ILE A C 1
ATOM 1955 O O . ILE A 1 235 ? 9.432 15.046 10.634 1.00 83.00 235 ILE A O 1
ATOM 1959 N N . ASP A 1 236 ? 7.820 13.606 11.238 1.00 85.38 236 ASP A N 1
ATOM 1960 C CA . ASP A 1 236 ? 8.700 12.658 11.926 1.00 85.38 236 ASP A CA 1
ATOM 1961 C C . ASP A 1 236 ? 8.787 11.340 11.146 1.00 85.38 236 ASP A C 1
ATOM 1963 O O . ASP A 1 236 ? 7.902 10.480 11.202 1.00 85.38 236 ASP A O 1
ATOM 1967 N N . PHE A 1 237 ? 9.903 11.161 10.435 1.00 85.56 237 PHE A N 1
ATOM 1968 C CA . PHE A 1 237 ? 10.169 9.969 9.627 1.00 85.56 237 PHE A CA 1
ATOM 1969 C C . PHE A 1 237 ? 10.233 8.673 10.443 1.00 85.56 237 PHE A C 1
ATOM 1971 O O . PHE A 1 237 ? 10.036 7.594 9.876 1.00 85.56 237 PHE A O 1
ATOM 1978 N N . ASN A 1 238 ? 10.468 8.738 11.761 1.00 83.56 238 ASN A N 1
ATOM 1979 C CA . ASN A 1 238 ? 10.466 7.541 12.604 1.00 83.56 238 ASN A CA 1
ATOM 1980 C C . ASN A 1 238 ? 9.095 6.871 12.648 1.00 83.56 238 ASN A C 1
ATOM 1982 O O . ASN A 1 238 ? 9.022 5.660 12.860 1.00 83.56 238 ASN A O 1
ATOM 1986 N N . ASN A 1 239 ? 8.024 7.628 12.420 1.00 83.81 239 ASN A N 1
ATOM 1987 C CA . ASN A 1 239 ? 6.674 7.088 12.416 1.00 83.81 239 ASN A CA 1
ATOM 1988 C C . ASN A 1 239 ? 6.358 6.311 11.129 1.00 83.81 239 ASN A C 1
ATOM 1990 O O . ASN A 1 239 ? 5.564 5.373 11.147 1.00 83.81 239 ASN A O 1
ATOM 1994 N N . TYR A 1 240 ? 7.043 6.617 10.025 1.00 88.06 240 TYR A N 1
ATOM 1995 C CA . TYR A 1 240 ? 6.829 5.963 8.729 1.00 88.06 240 TYR A CA 1
ATOM 1996 C C . TYR A 1 240 ? 7.532 4.612 8.598 1.00 88.06 240 TYR A C 1
ATOM 1998 O O . TYR A 1 240 ? 7.257 3.864 7.661 1.00 88.06 240 TYR A O 1
ATOM 2006 N N . LYS A 1 241 ? 8.417 4.252 9.539 1.00 85.69 241 LYS A N 1
ATOM 2007 C CA . LYS A 1 241 ? 9.160 2.978 9.506 1.00 85.69 241 LYS A CA 1
ATOM 2008 C C . LYS A 1 241 ? 8.263 1.735 9.555 1.00 85.69 241 LYS A C 1
ATOM 2010 O O . LYS A 1 241 ? 8.732 0.640 9.260 1.00 85.69 241 LYS A O 1
ATOM 2015 N N . TYR A 1 242 ? 7.008 1.907 9.963 1.00 84.56 242 TYR A N 1
ATOM 2016 C CA . TYR A 1 242 ? 6.025 0.839 10.096 1.00 84.56 242 TYR A CA 1
ATOM 2017 C C . TYR A 1 242 ? 5.163 0.630 8.847 1.00 84.56 242 TYR A C 1
ATOM 2019 O O . TYR A 1 242 ? 4.414 -0.343 8.802 1.00 84.56 242 TYR A O 1
ATOM 2027 N N . ILE A 1 243 ? 5.257 1.514 7.849 1.00 88.06 243 ILE A N 1
ATOM 2028 C CA . ILE A 1 243 ? 4.548 1.349 6.579 1.00 88.06 243 ILE A CA 1
ATOM 2029 C C . ILE A 1 243 ? 5.115 0.117 5.875 1.00 88.06 243 ILE A C 1
ATOM 2031 O O . ILE A 1 243 ? 6.323 0.020 5.665 1.00 88.06 243 ILE A O 1
ATOM 2035 N N . ASP A 1 244 ? 4.243 -0.825 5.531 1.00 83.06 244 ASP A N 1
ATOM 2036 C CA . ASP A 1 244 ? 4.609 -2.129 4.971 1.00 83.06 244 ASP A CA 1
ATOM 2037 C C . ASP A 1 244 ? 4.110 -2.339 3.535 1.00 83.06 244 ASP A C 1
ATOM 2039 O O . ASP A 1 244 ? 4.495 -3.307 2.884 1.00 83.06 244 ASP A O 1
ATOM 2043 N N . ASN A 1 245 ? 3.292 -1.421 3.018 1.00 88.06 245 ASN A N 1
ATOM 2044 C CA . ASN A 1 245 ? 2.732 -1.489 1.676 1.00 88.06 245 ASN A CA 1
ATOM 2045 C C . ASN A 1 245 ? 3.405 -0.476 0.734 1.00 88.06 245 ASN A C 1
ATOM 2047 O O . ASN A 1 245 ? 3.359 0.738 0.951 1.00 88.06 245 ASN A O 1
ATOM 2051 N N . ALA A 1 246 ? 3.975 -0.980 -0.363 1.00 88.88 246 ALA A N 1
ATOM 2052 C CA . ALA A 1 246 ? 4.651 -0.174 -1.374 1.00 88.88 246 ALA A CA 1
ATOM 2053 C C . ALA A 1 246 ? 3.749 0.876 -2.051 1.00 88.88 246 ALA A C 1
ATOM 2055 O O . ALA A 1 246 ? 4.168 2.001 -2.330 1.00 88.88 246 ALA A O 1
ATOM 2056 N N . LEU A 1 247 ? 2.486 0.544 -2.327 1.00 90.62 247 LEU A N 1
ATOM 2057 C CA . LEU A 1 247 ? 1.532 1.494 -2.902 1.00 90.62 247 LEU A CA 1
ATOM 2058 C C . LEU A 1 247 ? 1.283 2.668 -1.951 1.00 90.62 247 LEU A C 1
ATOM 2060 O O . LEU A 1 247 ? 1.282 3.819 -2.381 1.00 90.62 247 LEU A O 1
ATOM 2064 N N . ASP A 1 248 ? 1.121 2.373 -0.669 1.00 89.94 248 ASP A N 1
ATOM 2065 C CA . ASP A 1 248 ? 0.897 3.371 0.371 1.00 89.94 248 ASP A CA 1
ATOM 2066 C C . ASP A 1 248 ? 2.132 4.253 0.596 1.00 89.94 248 ASP A C 1
ATOM 2068 O O . ASP A 1 248 ? 1.995 5.469 0.736 1.00 89.94 248 ASP A O 1
ATOM 2072 N N . GLY A 1 249 ? 3.337 3.673 0.543 1.00 90.94 249 GLY A N 1
ATOM 2073 C CA . GLY A 1 249 ? 4.591 4.430 0.555 1.00 90.94 249 GLY A CA 1
ATOM 2074 C C . GLY A 1 249 ? 4.680 5.424 -0.609 1.00 90.94 249 GLY A C 1
ATOM 2075 O O . GLY A 1 249 ? 4.974 6.603 -0.404 1.00 90.94 249 GLY A O 1
ATOM 2076 N N . ARG A 1 250 ? 4.340 4.994 -1.831 1.00 91.69 250 ARG A N 1
ATOM 2077 C CA . ARG A 1 250 ? 4.315 5.884 -3.008 1.00 91.69 250 ARG A CA 1
ATOM 2078 C C . ARG A 1 250 ? 3.330 7.045 -2.854 1.00 91.69 250 ARG A C 1
ATOM 2080 O O . ARG A 1 250 ? 3.657 8.170 -3.222 1.00 91.69 250 ARG A O 1
ATOM 2087 N N . ILE A 1 251 ? 2.150 6.787 -2.291 1.00 92.00 251 ILE A N 1
ATOM 2088 C CA . ILE A 1 251 ? 1.150 7.833 -2.031 1.00 92.00 251 ILE A CA 1
ATOM 2089 C C . ILE A 1 251 ? 1.680 8.839 -1.003 1.00 92.00 251 ILE A C 1
ATOM 2091 O O . ILE A 1 251 ? 1.572 10.046 -1.222 1.00 92.00 251 ILE A O 1
ATOM 2095 N N . LEU A 1 252 ? 2.297 8.357 0.080 1.00 92.00 252 LEU A N 1
ATOM 2096 C CA . LEU A 1 252 ? 2.867 9.210 1.122 1.00 92.00 252 LEU A CA 1
ATOM 2097 C C . LEU A 1 252 ? 3.950 10.145 0.578 1.00 92.00 252 LEU A C 1
ATOM 2099 O O . LEU A 1 252 ? 3.874 11.353 0.795 1.00 92.00 252 LEU A O 1
ATOM 2103 N N . ILE A 1 253 ? 4.942 9.609 -0.140 1.00 92.31 253 ILE A N 1
ATOM 2104 C CA . ILE A 1 253 ? 6.047 10.432 -0.648 1.00 92.31 253 ILE A CA 1
ATOM 2105 C C . ILE A 1 253 ? 5.569 11.443 -1.693 1.00 92.31 253 ILE A C 1
ATOM 2107 O O . ILE A 1 253 ? 5.992 12.597 -1.656 1.00 92.31 253 ILE A O 1
ATOM 2111 N N . GLY A 1 254 ? 4.637 11.045 -2.568 1.00 92.06 254 GLY A N 1
ATOM 2112 C CA . GLY A 1 254 ? 4.017 11.961 -3.521 1.00 92.06 254 GLY A CA 1
ATOM 2113 C C . GLY A 1 254 ? 3.298 13.101 -2.804 1.00 92.06 254 GLY A C 1
ATOM 2114 O O . GLY A 1 254 ? 3.455 14.263 -3.174 1.00 92.06 254 GLY A O 1
ATOM 2115 N N . LYS A 1 255 ? 2.574 12.792 -1.720 1.00 91.75 255 LYS A N 1
ATOM 2116 C CA . LYS A 1 255 ? 1.870 13.809 -0.940 1.00 91.75 255 LYS A CA 1
ATOM 2117 C C . LYS A 1 255 ? 2.826 14.758 -0.216 1.00 91.75 255 LYS A C 1
ATOM 2119 O O . LYS A 1 255 ? 2.629 15.966 -0.322 1.00 91.75 255 LYS A O 1
ATOM 2124 N N . LEU A 1 256 ? 3.865 14.237 0.442 1.00 91.12 256 LEU A N 1
ATOM 2125 C CA . LEU A 1 256 ? 4.903 15.036 1.108 1.00 91.12 256 LEU A CA 1
ATOM 2126 C C . LEU A 1 256 ? 5.522 16.064 0.160 1.00 91.12 256 LEU A C 1
ATOM 2128 O O . LEU A 1 256 ? 5.510 17.257 0.448 1.00 91.12 256 LEU A O 1
ATOM 2132 N N . CYS A 1 257 ? 5.991 15.606 -1.001 1.00 91.75 257 CYS A N 1
ATOM 2133 C CA . CYS A 1 257 ? 6.659 16.474 -1.970 1.00 91.75 257 CYS A CA 1
ATOM 2134 C C . CYS A 1 257 ? 5.680 17.445 -2.651 1.00 91.75 257 CYS A C 1
ATOM 2136 O O . CYS A 1 257 ? 6.078 18.527 -3.064 1.00 91.75 257 CYS A O 1
ATOM 2138 N N . SER A 1 258 ? 4.390 17.097 -2.750 1.00 91.56 258 SER A N 1
ATOM 2139 C CA . SER A 1 258 ? 3.371 18.014 -3.282 1.00 91.56 258 SER A CA 1
ATOM 2140 C C . SER A 1 258 ? 3.004 19.149 -2.322 1.00 91.56 258 SER A C 1
ATOM 2142 O O . SER A 1 258 ? 2.613 20.220 -2.777 1.00 91.56 258 SER A O 1
ATOM 2144 N N . LEU A 1 259 ? 3.082 18.907 -1.007 1.00 89.94 259 LEU A N 1
ATOM 2145 C CA . LEU A 1 259 ? 2.710 19.890 0.014 1.00 89.94 259 LEU A CA 1
ATOM 2146 C C . LEU A 1 259 ? 3.837 20.875 0.302 1.00 89.94 259 LEU A C 1
ATOM 2148 O O . LEU A 1 259 ? 3.567 22.045 0.551 1.00 89.94 259 LEU A O 1
ATOM 2152 N N . ASP A 1 260 ? 5.079 20.406 0.242 1.00 89.31 260 ASP A N 1
ATOM 2153 C CA . ASP A 1 260 ? 6.259 21.244 0.408 1.00 89.31 260 ASP A CA 1
ATOM 2154 C C . ASP A 1 260 ? 7.309 20.882 -0.661 1.00 89.31 260 ASP A C 1
ATOM 2156 O O . ASP A 1 260 ? 8.226 20.085 -0.422 1.00 89.31 260 ASP A O 1
ATOM 2160 N N . PRO A 1 261 ? 7.148 21.445 -1.878 1.00 91.12 261 PRO A N 1
ATOM 2161 C CA . PRO A 1 261 ? 8.041 21.179 -3.000 1.00 91.12 261 PRO A CA 1
ATOM 2162 C C . PRO A 1 261 ? 9.482 21.627 -2.749 1.00 91.12 261 PRO A C 1
ATOM 2164 O O . PRO A 1 261 ? 10.403 21.018 -3.298 1.00 91.12 261 PRO A O 1
ATOM 2167 N N . GLU A 1 262 ? 9.698 22.654 -1.923 1.00 90.50 262 GLU A N 1
ATOM 2168 C CA . GLU A 1 262 ? 11.024 23.222 -1.650 1.00 90.50 262 GLU A CA 1
ATOM 2169 C C . GLU A 1 262 ? 11.925 22.218 -0.920 1.00 90.50 262 GLU A C 1
ATOM 2171 O O . GLU A 1 262 ? 13.112 22.102 -1.241 1.00 90.50 262 GLU A O 1
ATOM 2176 N N . ASN A 1 263 ? 11.341 21.416 -0.024 1.00 91.81 263 ASN A N 1
ATOM 2177 C CA . ASN A 1 263 ? 12.042 20.404 0.768 1.00 91.81 263 ASN A CA 1
ATOM 2178 C C . ASN A 1 263 ? 11.979 18.981 0.182 1.00 91.81 263 ASN A C 1
ATOM 2180 O O . ASN A 1 263 ? 12.383 18.022 0.846 1.00 91.81 263 ASN A O 1
ATOM 2184 N N . THR A 1 264 ? 11.550 18.821 -1.078 1.00 93.19 264 THR A N 1
ATOM 2185 C CA . THR A 1 264 ? 11.456 17.514 -1.767 1.00 93.19 264 THR A CA 1
ATOM 2186 C C . THR A 1 264 ? 12.729 16.676 -1.622 1.00 93.19 264 THR A C 1
ATOM 2188 O O . THR A 1 264 ? 12.670 15.501 -1.261 1.00 93.19 264 THR A O 1
ATOM 2191 N N . GLU A 1 265 ? 13.900 17.276 -1.851 1.00 93.25 265 GLU A N 1
ATOM 2192 C CA . GLU A 1 265 ? 15.185 16.578 -1.744 1.00 93.25 265 GLU A CA 1
ATOM 2193 C C . GLU A 1 265 ? 15.457 16.062 -0.324 1.00 93.25 265 GLU A C 1
ATOM 2195 O O . GLU A 1 265 ? 15.900 14.925 -0.143 1.00 93.25 265 GLU A O 1
ATOM 2200 N N . PHE A 1 266 ? 15.137 16.858 0.697 1.00 93.62 266 PHE A N 1
ATOM 2201 C CA . PHE A 1 266 ? 15.260 16.449 2.093 1.00 93.62 266 PHE A CA 1
ATOM 2202 C C . PHE A 1 266 ? 14.309 15.287 2.424 1.00 93.62 266 PHE A C 1
ATOM 2204 O O . PHE A 1 266 ? 14.722 14.315 3.066 1.00 93.62 266 PHE A O 1
ATOM 2211 N N . TYR A 1 267 ? 13.062 15.339 1.951 1.00 93.12 267 TYR A N 1
ATOM 2212 C CA . TYR A 1 267 ? 12.067 14.294 2.199 1.00 93.12 267 TYR A CA 1
ATOM 2213 C C . TYR A 1 267 ? 12.424 12.974 1.531 1.00 93.12 267 TYR A C 1
ATOM 2215 O O . TYR A 1 267 ? 12.447 11.937 2.199 1.00 93.12 267 TYR A O 1
ATOM 2223 N N . VAL A 1 268 ? 12.766 13.009 0.241 1.00 92.62 268 VAL A N 1
ATOM 2224 C CA . VAL A 1 268 ? 13.154 11.816 -0.517 1.00 92.62 268 VAL A CA 1
ATOM 2225 C C . VAL A 1 268 ? 14.365 11.144 0.133 1.00 92.62 268 VAL A C 1
ATOM 2227 O O . VAL A 1 268 ? 14.333 9.942 0.399 1.00 92.62 268 VAL A O 1
ATOM 2230 N N . ASN A 1 269 ? 15.401 11.911 0.485 1.00 91.50 269 ASN A N 1
ATOM 2231 C CA . ASN A 1 269 ? 16.622 11.363 1.081 1.00 91.50 269 ASN A CA 1
ATOM 2232 C C . ASN A 1 269 ? 16.403 10.718 2.458 1.00 91.50 269 ASN A C 1
ATOM 2234 O O . ASN A 1 269 ? 17.095 9.758 2.803 1.00 91.50 269 ASN A O 1
ATOM 2238 N N . ASN A 1 270 ? 15.461 11.216 3.263 1.00 91.69 270 ASN A N 1
ATOM 2239 C CA . ASN A 1 270 ? 15.129 10.585 4.541 1.00 91.69 270 ASN A CA 1
ATOM 2240 C C . ASN A 1 270 ? 14.236 9.357 4.367 1.00 91.69 270 ASN A C 1
ATOM 2242 O O . ASN A 1 270 ? 14.462 8.344 5.027 1.00 91.69 270 ASN A O 1
ATOM 2246 N N . ILE A 1 271 ? 13.278 9.410 3.444 1.00 89.56 271 ILE A N 1
ATOM 2247 C CA . ILE A 1 271 ? 12.355 8.306 3.186 1.00 89.56 271 ILE A CA 1
ATOM 2248 C C . ILE A 1 271 ? 13.048 7.101 2.549 1.00 89.56 271 ILE A C 1
ATOM 2250 O O . ILE A 1 271 ? 12.745 5.969 2.917 1.00 89.56 271 ILE A O 1
ATOM 2254 N N . LEU A 1 272 ? 14.032 7.315 1.673 1.00 89.88 272 LEU A N 1
ATOM 2255 C CA . LEU A 1 272 ? 14.820 6.235 1.065 1.00 89.88 272 LEU A CA 1
ATOM 2256 C C . LEU A 1 272 ? 15.596 5.381 2.088 1.00 89.88 272 LEU A C 1
ATOM 2258 O O . LEU A 1 272 ? 16.013 4.267 1.770 1.00 89.88 272 LEU A O 1
ATOM 2262 N N . LYS A 1 273 ? 15.777 5.866 3.325 1.00 90.19 273 LYS A N 1
ATOM 2263 C CA . LYS A 1 273 ? 16.383 5.096 4.427 1.00 90.19 273 LYS A CA 1
ATOM 2264 C C . LYS A 1 273 ? 15.415 4.070 5.027 1.00 90.19 273 LYS A C 1
ATOM 2266 O O . LYS A 1 273 ? 15.851 3.164 5.733 1.00 90.19 273 LYS A O 1
ATOM 2271 N N . LEU A 1 274 ? 14.114 4.209 4.775 1.00 88.94 274 LEU A N 1
ATOM 2272 C CA . LEU A 1 274 ? 13.072 3.341 5.315 1.00 88.94 274 LEU A CA 1
ATOM 2273 C C . LEU A 1 274 ? 12.944 2.058 4.488 1.00 88.94 274 LEU A C 1
ATOM 2275 O O . LEU A 1 274 ? 13.056 2.073 3.264 1.00 88.94 274 LEU A O 1
ATOM 2279 N N . LYS A 1 275 ? 12.636 0.944 5.161 1.00 87.44 275 LYS A N 1
ATOM 2280 C CA . LYS A 1 275 ? 12.590 -0.399 4.560 1.00 87.44 275 LYS A CA 1
ATOM 2281 C C . LYS A 1 275 ? 11.669 -0.489 3.335 1.00 87.44 275 LYS A C 1
ATOM 2283 O O . LYS A 1 275 ? 12.090 -1.009 2.310 1.00 87.44 275 LYS A O 1
ATOM 2288 N N . VAL A 1 276 ? 10.449 0.050 3.411 1.00 86.75 276 VAL A N 1
ATOM 2289 C CA . VAL A 1 276 ? 9.465 -0.019 2.309 1.00 86.75 276 VAL A CA 1
ATOM 2290 C C . VAL A 1 276 ? 9.920 0.726 1.046 1.00 86.75 276 VAL A C 1
ATOM 2292 O O . VAL A 1 276 ? 9.501 0.393 -0.056 1.00 86.75 276 VAL A O 1
ATOM 2295 N N . PHE A 1 277 ? 10.833 1.694 1.179 1.00 84.31 277 PHE A N 1
ATOM 2296 C CA . PHE A 1 277 ? 11.413 2.435 0.053 1.00 84.31 277 PHE A CA 1
ATOM 2297 C C . PHE A 1 277 ? 12.724 1.845 -0.464 1.00 84.31 277 PHE A C 1
ATOM 2299 O O . PHE A 1 277 ? 13.292 2.365 -1.421 1.00 84.31 277 PHE A O 1
ATOM 2306 N N . GLN A 1 278 ? 13.189 0.741 0.124 1.00 83.75 278 GLN A N 1
ATOM 2307 C CA . GLN A 1 278 ? 14.250 -0.080 -0.458 1.00 83.75 278 GLN A CA 1
ATOM 2308 C C . GLN A 1 278 ? 13.701 -1.066 -1.497 1.00 83.75 278 GLN A C 1
ATOM 2310 O O . GLN A 1 278 ? 14.471 -1.583 -2.307 1.00 83.75 278 GLN A O 1
ATOM 2315 N N . GLU A 1 279 ? 12.385 -1.298 -1.510 1.00 85.25 279 GLU A N 1
ATOM 2316 C CA . GLU A 1 279 ? 11.707 -2.061 -2.556 1.00 85.25 279 GLU A CA 1
ATOM 2317 C C . GLU A 1 279 ? 11.760 -1.322 -3.899 1.00 85.25 279 GLU A C 1
ATOM 2319 O O . GLU A 1 279 ? 11.647 -0.094 -3.955 1.00 85.25 279 GLU A O 1
ATOM 2324 N N . THR A 1 280 ? 11.912 -2.078 -4.991 1.00 84.69 280 THR A N 1
ATOM 2325 C CA . THR A 1 280 ? 12.172 -1.551 -6.341 1.00 84.69 280 THR A CA 1
ATOM 2326 C C . THR A 1 280 ? 11.207 -0.439 -6.753 1.00 84.69 280 THR A C 1
ATOM 2328 O O . THR A 1 280 ? 11.651 0.640 -7.139 1.00 84.69 280 THR A O 1
ATOM 2331 N N . ASP A 1 281 ? 9.896 -0.659 -6.640 1.00 85.94 281 ASP A N 1
ATOM 2332 C CA . ASP A 1 281 ? 8.901 0.295 -7.146 1.00 85.94 281 ASP A CA 1
ATOM 2333 C C . ASP A 1 281 ? 8.849 1.596 -6.335 1.00 85.94 281 ASP A C 1
ATOM 2335 O O . ASP A 1 281 ? 8.717 2.683 -6.909 1.00 85.94 281 ASP A O 1
ATOM 2339 N N . CYS A 1 282 ? 8.970 1.513 -5.010 1.00 87.81 282 CYS A N 1
ATOM 2340 C CA . CYS A 1 282 ? 9.009 2.685 -4.136 1.00 87.81 282 CYS A CA 1
ATOM 2341 C C . CYS A 1 282 ? 10.283 3.496 -4.342 1.00 87.81 282 CYS A C 1
ATOM 2343 O O . CYS A 1 282 ? 10.211 4.718 -4.460 1.00 87.81 282 CYS A O 1
ATOM 2345 N N . PHE A 1 283 ? 11.428 2.813 -4.425 1.00 89.75 283 PHE A N 1
ATOM 2346 C CA . PHE A 1 283 ? 12.718 3.443 -4.677 1.00 89.75 283 PHE A CA 1
ATOM 2347 C C . PHE A 1 283 ? 12.694 4.208 -6.002 1.00 89.75 283 PHE A C 1
ATOM 2349 O O . PHE A 1 283 ? 13.025 5.390 -6.050 1.00 89.75 283 PHE A O 1
ATOM 2356 N N . VAL A 1 284 ? 12.247 3.546 -7.076 1.00 90.44 284 VAL A N 1
ATOM 2357 C CA . VAL A 1 284 ? 12.152 4.154 -8.408 1.00 90.44 284 VAL A CA 1
ATOM 2358 C C . VAL A 1 284 ? 11.214 5.360 -8.389 1.00 90.44 284 VAL A C 1
ATOM 2360 O O . VAL A 1 284 ? 11.580 6.414 -8.897 1.00 90.44 284 VAL A O 1
ATOM 2363 N N . THR A 1 285 ? 10.044 5.245 -7.755 1.00 91.38 285 THR A N 1
ATOM 2364 C CA . THR A 1 285 ? 9.087 6.361 -7.650 1.00 91.38 285 THR A CA 1
ATOM 2365 C C . THR A 1 285 ? 9.699 7.560 -6.923 1.00 91.38 285 THR A C 1
ATOM 2367 O O . THR A 1 285 ? 9.597 8.686 -7.401 1.00 91.38 285 THR A O 1
ATOM 2370 N N . ALA A 1 286 ? 10.379 7.323 -5.800 1.00 91.44 286 ALA A N 1
ATOM 2371 C CA . ALA A 1 286 ? 11.038 8.369 -5.028 1.00 91.44 286 ALA A CA 1
ATOM 2372 C C . ALA A 1 286 ? 12.127 9.090 -5.838 1.00 91.44 286 ALA A C 1
ATOM 2374 O O . ALA A 1 286 ? 12.206 10.318 -5.827 1.00 91.44 286 ALA A O 1
ATOM 2375 N N . CYS A 1 287 ? 12.933 8.344 -6.594 1.00 91.06 287 CYS A N 1
ATOM 2376 C CA . CYS A 1 287 ? 13.955 8.939 -7.446 1.00 91.06 287 CYS A CA 1
ATOM 2377 C C . CYS A 1 287 ? 13.377 9.652 -8.679 1.00 91.06 287 CYS A C 1
ATOM 2379 O O . CYS A 1 287 ? 13.975 10.627 -9.120 1.00 91.06 287 CYS A O 1
ATOM 2381 N N . ILE A 1 288 ? 12.231 9.218 -9.220 1.00 92.00 288 ILE A N 1
ATOM 2382 C CA . ILE A 1 288 ? 11.529 9.938 -10.300 1.00 92.00 288 ILE A CA 1
ATOM 2383 C C . ILE A 1 288 ? 11.023 11.296 -9.803 1.00 92.00 288 ILE A C 1
ATOM 2385 O O . ILE A 1 288 ? 11.210 12.297 -10.487 1.00 92.00 288 ILE A O 1
ATOM 2389 N N . ILE A 1 289 ? 10.450 11.354 -8.597 1.00 93.38 289 ILE A N 1
ATOM 2390 C CA . ILE A 1 289 ? 10.052 12.627 -7.973 1.00 93.38 289 ILE A CA 1
ATOM 2391 C C . ILE A 1 289 ? 11.272 13.548 -7.823 1.00 93.38 289 ILE A C 1
ATOM 2393 O O . ILE A 1 289 ? 11.197 14.747 -8.087 1.00 93.38 289 ILE A O 1
ATOM 2397 N N . LEU A 1 290 ? 12.421 12.985 -7.442 1.00 93.06 290 LEU A N 1
ATOM 2398 C CA . LEU A 1 290 ? 13.659 13.745 -7.288 1.00 93.06 290 LEU A CA 1
ATOM 2399 C C . LEU A 1 290 ? 14.237 14.225 -8.636 1.00 93.06 290 LEU A C 1
ATOM 2401 O O . LEU A 1 290 ? 14.719 15.351 -8.721 1.00 93.06 290 LEU A O 1
ATOM 2405 N N . ASP A 1 291 ? 14.129 13.418 -9.699 1.00 92.88 291 ASP A N 1
ATOM 2406 C CA . ASP A 1 291 ? 14.445 13.805 -11.086 1.00 92.88 291 ASP A CA 1
ATOM 2407 C C . ASP A 1 291 ? 13.594 15.006 -11.530 1.00 92.88 291 ASP A C 1
ATOM 2409 O O . ASP A 1 291 ? 14.137 16.006 -12.002 1.00 92.88 291 ASP A O 1
ATOM 2413 N N . GLU A 1 292 ? 12.279 14.964 -11.299 1.00 92.38 292 GLU A N 1
ATOM 2414 C CA . GLU A 1 292 ? 11.356 16.067 -11.609 1.00 92.38 292 GLU A CA 1
ATOM 2415 C C . GLU A 1 292 ? 11.678 17.340 -10.815 1.00 92.38 292 GLU A C 1
ATOM 2417 O O . GLU A 1 292 ? 11.732 18.437 -11.381 1.00 92.38 292 GLU A O 1
ATOM 2422 N N . TYR A 1 293 ? 11.992 17.203 -9.526 1.00 94.06 293 TYR A N 1
ATOM 2423 C CA . TYR A 1 293 ? 12.454 18.315 -8.699 1.00 94.06 293 TYR A CA 1
ATOM 2424 C C . TYR A 1 293 ? 13.757 18.933 -9.234 1.00 94.06 293 TYR A C 1
ATOM 2426 O O . TYR A 1 293 ? 13.886 20.159 -9.300 1.00 94.06 293 TYR A O 1
ATOM 2434 N N . TYR A 1 294 ? 14.722 18.121 -9.665 1.00 94.19 294 TYR A N 1
ATOM 2435 C CA . TYR A 1 294 ? 15.972 18.626 -10.233 1.00 94.19 294 TYR A CA 1
ATOM 2436 C C . TYR A 1 294 ? 15.798 19.283 -11.601 1.00 94.19 294 TYR A C 1
ATOM 2438 O O . TYR A 1 294 ? 16.532 20.228 -11.904 1.00 94.19 294 TYR A O 1
ATOM 2446 N N . ILE A 1 295 ? 14.818 18.849 -12.401 1.00 91.38 295 ILE A N 1
ATOM 2447 C CA . ILE A 1 295 ? 14.408 19.559 -13.621 1.00 91.38 295 ILE A CA 1
ATOM 2448 C C . ILE A 1 295 ? 13.909 20.959 -13.259 1.00 91.38 295 ILE A C 1
ATOM 2450 O O . ILE A 1 295 ? 14.423 21.940 -13.798 1.00 91.38 295 ILE A O 1
ATOM 2454 N N . ALA A 1 296 ? 12.964 21.057 -12.319 1.00 91.69 296 ALA A N 1
ATOM 2455 C CA . ALA A 1 296 ? 12.369 22.329 -11.909 1.00 91.69 296 ALA A CA 1
ATOM 2456 C C . ALA A 1 296 ? 13.402 23.316 -11.331 1.00 91.69 296 ALA A C 1
ATOM 2458 O O . ALA A 1 296 ? 13.285 24.522 -11.530 1.00 91.69 296 ALA A O 1
ATOM 2459 N N . ASN A 1 297 ? 14.444 22.802 -10.671 1.00 92.69 297 ASN A N 1
ATOM 2460 C CA . ASN A 1 297 ? 15.483 23.601 -10.015 1.00 92.69 297 ASN A CA 1
ATOM 2461 C C . ASN A 1 297 ? 16.803 23.695 -10.806 1.00 92.69 297 ASN A C 1
ATOM 2463 O O . ASN A 1 297 ? 17.796 24.194 -10.280 1.00 92.69 297 ASN A O 1
ATOM 2467 N N . ASN A 1 298 ? 16.846 23.217 -12.056 1.00 91.44 298 ASN A N 1
ATOM 2468 C CA . ASN A 1 298 ? 18.031 23.248 -12.929 1.00 91.44 298 ASN A CA 1
ATOM 2469 C C . ASN A 1 298 ? 19.306 22.609 -12.311 1.00 91.44 298 ASN A C 1
ATOM 2471 O O . ASN A 1 298 ? 20.433 23.015 -12.610 1.00 91.44 298 ASN A O 1
ATOM 2475 N N . LYS A 1 299 ? 19.140 21.579 -11.468 1.00 92.38 299 LYS A N 1
ATOM 2476 C CA . LYS A 1 299 ? 20.219 20.827 -10.791 1.00 92.38 299 LYS A CA 1
ATOM 2477 C C . LYS A 1 299 ? 20.758 19.701 -11.686 1.00 92.38 299 LYS A C 1
ATOM 2479 O O . LYS A 1 299 ? 20.438 18.523 -11.523 1.00 92.38 299 LYS A O 1
ATOM 2484 N N . LYS A 1 300 ? 21.526 20.070 -12.717 1.00 91.62 300 LYS A N 1
ATOM 2485 C CA . LYS A 1 300 ? 21.939 19.146 -13.796 1.00 91.62 300 LYS A CA 1
ATOM 2486 C C . LYS A 1 300 ? 22.860 18.015 -13.327 1.00 91.62 300 LYS A C 1
ATOM 2488 O O . LYS A 1 300 ? 22.687 16.879 -13.762 1.00 91.62 300 LYS A O 1
ATOM 2493 N N . SER A 1 301 ? 23.840 18.314 -12.477 1.00 91.38 301 SER A N 1
ATOM 2494 C CA . SER A 1 301 ? 24.811 17.336 -11.962 1.00 91.38 301 SER A CA 1
ATOM 2495 C C . SER A 1 301 ? 24.136 16.238 -11.144 1.00 91.38 301 SER A C 1
ATOM 2497 O O . SER A 1 301 ? 24.390 15.051 -11.334 1.00 91.38 301 SER A O 1
ATOM 2499 N N . GLU A 1 302 ? 23.232 16.641 -10.265 1.00 92.94 302 GLU A N 1
ATOM 2500 C CA . GLU A 1 302 ? 22.492 15.785 -9.353 1.00 92.94 302 GLU A CA 1
ATOM 2501 C C . GLU A 1 302 ? 21.505 14.918 -10.134 1.00 92.94 302 GLU A C 1
ATOM 2503 O O . GLU A 1 302 ? 21.462 13.702 -9.941 1.00 92.94 302 GLU A O 1
ATOM 2508 N N . ARG A 1 303 ? 20.803 15.519 -11.106 1.00 92.94 303 ARG A N 1
ATOM 2509 C CA . ARG A 1 303 ? 19.949 14.793 -12.051 1.00 92.94 303 ARG A CA 1
ATOM 2510 C C . ARG A 1 303 ? 20.716 13.702 -12.795 1.00 92.94 303 ARG A C 1
ATOM 2512 O O . ARG A 1 303 ? 20.262 12.559 -12.833 1.00 92.94 303 ARG A O 1
ATOM 2519 N N . ARG A 1 304 ? 21.897 14.029 -13.336 1.00 92.06 304 ARG A N 1
ATOM 2520 C CA . ARG A 1 304 ? 22.755 13.058 -14.029 1.00 92.06 304 ARG A CA 1
ATOM 2521 C C . ARG A 1 304 ? 23.110 11.879 -13.129 1.00 92.06 304 ARG A C 1
ATOM 2523 O O . ARG A 1 304 ? 22.954 10.732 -13.541 1.00 92.06 304 ARG A O 1
ATOM 2530 N N . ASN A 1 305 ? 23.548 12.162 -11.903 1.00 92.38 305 ASN A N 1
ATOM 2531 C CA . ASN A 1 305 ? 23.960 11.142 -10.940 1.00 92.38 305 ASN A CA 1
ATOM 2532 C C . ASN A 1 305 ? 22.804 10.206 -10.567 1.00 92.38 305 ASN A C 1
ATOM 2534 O O . ASN A 1 305 ? 22.991 8.991 -10.528 1.00 92.38 305 ASN A O 1
ATOM 2538 N N . ILE A 1 306 ? 21.600 10.741 -10.339 1.00 93.50 306 ILE A N 1
ATOM 2539 C CA . ILE A 1 306 ? 20.428 9.912 -10.030 1.00 93.50 306 ILE A CA 1
ATOM 2540 C C . ILE A 1 306 ? 20.047 9.023 -11.210 1.00 93.50 306 ILE A C 1
ATOM 2542 O O . ILE A 1 306 ? 19.850 7.826 -11.013 1.00 93.50 306 ILE A O 1
ATOM 2546 N N . LEU A 1 307 ? 19.966 9.570 -12.426 1.00 92.62 307 LEU A N 1
ATOM 2547 C CA . LEU A 1 307 ? 19.609 8.785 -13.611 1.00 92.62 307 LEU A CA 1
ATOM 2548 C C . LEU A 1 307 ? 20.649 7.695 -13.896 1.00 92.62 307 LEU A C 1
ATOM 2550 O O . LEU A 1 307 ? 20.280 6.567 -14.224 1.00 92.62 307 LEU A O 1
ATOM 2554 N N . PHE A 1 308 ? 21.935 7.996 -13.704 1.00 91.75 308 PHE A N 1
ATOM 2555 C CA . PHE A 1 308 ? 23.009 7.012 -13.807 1.00 91.75 308 PHE A CA 1
ATOM 2556 C C . PHE A 1 308 ? 22.814 5.875 -12.796 1.00 91.75 308 PHE A C 1
ATOM 2558 O O . PHE A 1 308 ? 22.644 4.723 -13.203 1.00 91.75 308 PHE A O 1
ATOM 2565 N N . ASN A 1 309 ? 22.708 6.210 -11.506 1.00 90.62 309 ASN A N 1
ATOM 2566 C CA . ASN A 1 309 ? 22.504 5.244 -10.424 1.00 90.62 309 ASN A CA 1
ATOM 2567 C C . ASN A 1 309 ? 21.236 4.399 -10.626 1.00 90.62 309 ASN A C 1
ATOM 2569 O O . ASN A 1 309 ? 21.234 3.202 -10.347 1.00 90.62 309 ASN A O 1
ATOM 2573 N N . LEU A 1 310 ? 20.154 5.002 -11.128 1.00 91.25 310 LEU A N 1
ATOM 2574 C CA . LEU A 1 310 ? 18.905 4.304 -11.427 1.00 91.25 310 LEU A CA 1
ATOM 2575 C C . LEU A 1 310 ? 19.071 3.277 -12.545 1.00 91.25 310 LEU A C 1
ATOM 2577 O O . LEU A 1 310 ? 18.619 2.144 -12.392 1.00 91.25 310 LEU A O 1
ATOM 2581 N N . THR A 1 311 ? 19.726 3.652 -13.645 1.00 92.69 311 THR A N 1
ATOM 2582 C CA . THR A 1 311 ? 19.969 2.728 -14.764 1.00 92.69 311 THR A CA 1
ATOM 2583 C C . THR A 1 311 ? 20.953 1.611 -14.415 1.00 92.69 311 THR A C 1
ATOM 2585 O O . THR A 1 311 ? 20.803 0.506 -14.927 1.00 92.69 311 THR A O 1
ATOM 2588 N N . GLU A 1 312 ? 21.911 1.847 -13.511 1.00 91.62 312 GLU A N 1
ATOM 2589 C CA . GLU A 1 312 ? 22.794 0.786 -13.005 1.00 91.62 312 GLU A CA 1
ATOM 2590 C C . GLU A 1 312 ? 22.080 -0.161 -12.038 1.00 91.62 312 GLU A C 1
ATOM 2592 O O . GLU A 1 312 ? 22.268 -1.375 -12.104 1.00 91.62 312 GLU A O 1
ATOM 2597 N N . LYS A 1 313 ? 21.246 0.379 -11.143 1.00 90.25 313 LYS A N 1
ATOM 2598 C CA . LYS A 1 313 ? 20.542 -0.414 -10.129 1.00 90.25 313 LYS A CA 1
ATOM 2599 C C . LYS A 1 313 ? 19.352 -1.184 -10.705 1.00 90.25 313 LYS A C 1
ATOM 2601 O O . LYS A 1 313 ? 19.077 -2.297 -10.262 1.00 90.25 313 LYS A O 1
ATOM 2606 N N . PHE A 1 314 ? 18.655 -0.617 -11.692 1.00 91.56 314 PHE A N 1
ATOM 2607 C CA . PHE A 1 314 ? 17.487 -1.223 -12.343 1.00 91.56 314 PHE A CA 1
ATOM 2608 C C . PHE A 1 314 ? 17.654 -1.285 -13.868 1.00 91.56 314 PHE A C 1
ATOM 2610 O O . PHE A 1 314 ? 16.875 -0.686 -14.613 1.00 91.56 314 PHE A O 1
ATOM 2617 N N . PRO A 1 315 ? 18.634 -2.065 -14.355 1.00 91.94 315 PRO A N 1
ATOM 2618 C CA . PRO A 1 315 ? 19.003 -2.114 -15.769 1.00 91.94 315 PRO A CA 1
ATOM 2619 C C . PRO A 1 315 ? 17.885 -2.610 -16.694 1.00 91.94 315 PRO A C 1
ATOM 2621 O O . PRO A 1 315 ? 17.909 -2.335 -17.889 1.00 91.94 315 PRO A O 1
ATOM 2624 N N . GLN A 1 316 ? 16.897 -3.330 -16.159 1.00 92.00 316 GLN A N 1
ATOM 2625 C CA . GLN A 1 316 ? 15.805 -3.931 -16.931 1.00 92.00 316 GLN A CA 1
ATOM 2626 C C . GLN A 1 316 ? 14.605 -2.991 -17.171 1.00 92.00 316 GLN A C 1
ATOM 2628 O O . GLN A 1 316 ? 13.617 -3.399 -17.778 1.00 92.00 316 GLN A O 1
ATOM 2633 N N . ARG A 1 317 ? 14.658 -1.743 -16.692 1.00 90.50 317 ARG A N 1
ATOM 2634 C CA . ARG A 1 317 ? 13.567 -0.761 -16.800 1.00 90.50 317 ARG A CA 1
ATOM 2635 C C . ARG A 1 317 ? 13.799 0.190 -17.978 1.00 90.50 317 ARG A C 1
ATOM 2637 O O . ARG A 1 317 ? 14.602 1.118 -17.884 1.00 90.50 317 ARG A O 1
ATOM 2644 N N . SER A 1 318 ? 13.094 -0.042 -19.086 1.00 91.25 318 SER A N 1
ATOM 2645 C CA . SER A 1 318 ? 13.192 0.748 -20.327 1.00 91.25 318 SER A CA 1
ATOM 2646 C C . SER A 1 318 ? 12.907 2.242 -20.103 1.00 91.25 318 SER A C 1
ATOM 2648 O O . SER A 1 318 ? 13.602 3.098 -20.645 1.00 91.25 318 SER A O 1
ATOM 2650 N N . ASP A 1 319 ? 11.945 2.566 -19.238 1.00 91.31 319 ASP A N 1
ATOM 2651 C CA . ASP A 1 319 ? 11.551 3.928 -18.876 1.00 91.31 319 ASP A CA 1
ATOM 2652 C C . ASP A 1 319 ? 12.688 4.738 -18.233 1.00 91.31 319 ASP A C 1
ATOM 2654 O O . ASP A 1 319 ? 12.834 5.928 -18.516 1.00 91.31 319 ASP A O 1
ATOM 2658 N N . LEU A 1 320 ? 13.534 4.100 -17.417 1.00 93.12 320 LEU A N 1
ATOM 2659 C CA . LEU A 1 320 ? 14.678 4.760 -16.775 1.00 93.12 320 LEU A CA 1
ATOM 2660 C C . LEU A 1 320 ? 15.789 5.073 -17.780 1.00 93.12 320 LEU A C 1
ATOM 2662 O O . LEU A 1 320 ? 16.385 6.152 -17.733 1.00 93.12 320 LEU A O 1
ATOM 2666 N N . TRP A 1 321 ? 16.032 4.160 -18.723 1.00 94.19 321 TRP A N 1
ATOM 2667 C CA . TRP A 1 321 ? 16.969 4.392 -19.821 1.00 94.19 321 TRP A CA 1
ATOM 2668 C C . TRP A 1 321 ? 16.522 5.546 -20.710 1.00 94.19 321 TRP A C 1
ATOM 2670 O O . TRP A 1 321 ? 17.332 6.420 -21.010 1.00 94.19 321 TRP A O 1
ATOM 2680 N N . LEU A 1 322 ? 15.238 5.595 -21.073 1.00 93.56 322 LEU A N 1
ATOM 2681 C CA . LEU A 1 322 ? 14.684 6.682 -21.880 1.00 93.56 322 LEU A CA 1
ATOM 2682 C C . LEU A 1 322 ? 14.854 8.046 -21.196 1.00 93.56 322 LEU A C 1
ATOM 2684 O O . LEU A 1 322 ? 15.318 8.986 -21.837 1.00 93.56 322 LEU A O 1
ATOM 2688 N N . ARG A 1 323 ? 14.593 8.143 -19.884 1.00 93.50 323 ARG A N 1
ATOM 2689 C CA . ARG A 1 323 ? 14.835 9.378 -19.112 1.00 93.50 323 ARG A CA 1
ATOM 2690 C C . ARG A 1 323 ? 16.308 9.793 -19.109 1.00 93.50 323 ARG A C 1
ATOM 2692 O O . ARG A 1 323 ? 16.619 10.972 -19.285 1.00 93.50 323 ARG A O 1
ATOM 2699 N N . ARG A 1 324 ? 17.228 8.837 -18.933 1.00 93.50 324 ARG A N 1
ATOM 2700 C CA . ARG A 1 324 ? 18.677 9.094 -18.993 1.00 93.50 324 ARG A CA 1
ATOM 2701 C C . ARG A 1 324 ? 19.108 9.592 -20.372 1.00 93.50 324 ARG A C 1
ATOM 2703 O O . ARG A 1 324 ? 19.864 10.554 -20.467 1.00 93.50 324 ARG A O 1
ATOM 2710 N N . ILE A 1 325 ? 18.627 8.949 -21.428 1.00 93.06 325 ILE A N 1
ATOM 2711 C CA . ILE A 1 325 ? 18.915 9.315 -22.817 1.00 93.06 325 ILE A CA 1
ATOM 2712 C C . ILE A 1 325 ? 18.394 10.717 -23.123 1.00 93.06 325 ILE A C 1
ATOM 2714 O O . ILE A 1 325 ? 19.115 11.522 -23.706 1.00 93.06 325 ILE A O 1
ATOM 2718 N N . GLU A 1 326 ? 17.168 11.031 -22.707 1.00 91.19 326 GLU A N 1
ATOM 2719 C CA . GLU A 1 326 ? 16.583 12.357 -22.888 1.00 91.19 326 GLU A CA 1
ATOM 2720 C C . GLU A 1 326 ? 17.409 13.440 -22.181 1.00 91.19 326 GLU A C 1
ATOM 2722 O O . GLU A 1 326 ? 17.674 14.494 -22.763 1.00 91.19 326 GLU A O 1
ATOM 2727 N N . PHE A 1 327 ? 17.866 13.169 -20.953 1.00 91.50 327 PHE A N 1
ATOM 2728 C CA . PHE A 1 327 ? 18.773 14.060 -20.234 1.00 91.50 327 PHE A CA 1
ATOM 2729 C C . PHE A 1 327 ? 20.064 14.310 -21.028 1.00 91.50 327 PHE A C 1
ATOM 2731 O O . PHE A 1 327 ? 20.396 15.462 -21.307 1.00 91.50 327 PHE A O 1
ATOM 2738 N N . GLU A 1 328 ? 20.765 13.252 -21.442 1.00 90.44 328 GLU A N 1
ATOM 2739 C CA . GLU A 1 328 ? 22.034 13.388 -22.168 1.00 90.44 328 GLU A CA 1
ATOM 2740 C C . GLU A 1 328 ? 21.824 14.072 -23.530 1.00 90.44 328 GLU A C 1
ATOM 2742 O O . GLU A 1 328 ? 22.602 14.944 -23.896 1.00 90.44 328 GLU A O 1
ATOM 2747 N N . ARG A 1 329 ? 20.709 13.811 -24.232 1.00 88.38 329 ARG A N 1
ATOM 2748 C CA . ARG A 1 329 ? 20.353 14.480 -25.501 1.00 88.38 329 ARG A CA 1
ATOM 2749 C C . ARG A 1 329 ? 20.187 15.997 -25.364 1.00 88.38 329 ARG A C 1
ATOM 2751 O O . ARG A 1 329 ? 20.481 16.731 -26.316 1.00 88.38 329 ARG A O 1
ATOM 2758 N N . ASN A 1 330 ? 19.664 16.446 -24.224 1.00 86.19 330 ASN A N 1
ATOM 2759 C CA . ASN A 1 330 ? 19.350 17.850 -23.964 1.00 86.19 330 ASN A CA 1
ATOM 2760 C C . ASN A 1 330 ? 20.546 18.633 -23.401 1.00 86.19 330 ASN A C 1
ATOM 2762 O O . ASN A 1 330 ? 20.614 19.847 -23.600 1.00 86.19 330 ASN A O 1
ATOM 2766 N N . PHE A 1 331 ? 21.473 17.970 -22.702 1.00 81.56 331 PHE A N 1
ATOM 2767 C CA . PHE A 1 331 ? 22.556 18.643 -21.973 1.00 81.56 331 PHE A CA 1
ATOM 2768 C C . PHE A 1 331 ? 23.972 18.299 -22.448 1.00 81.56 331 PHE A C 1
ATOM 2770 O O . PHE A 1 331 ? 24.869 19.115 -22.234 1.00 81.56 331 PHE A O 1
ATOM 2777 N N . GLU A 1 332 ? 24.183 17.173 -23.134 1.00 71.88 332 GLU A N 1
ATOM 2778 C CA . GLU A 1 332 ? 25.434 16.857 -23.826 1.00 71.88 332 GLU A CA 1
ATOM 2779 C C . GLU A 1 332 ? 25.226 16.865 -25.352 1.00 71.88 332 GLU A C 1
ATOM 2781 O O . GLU A 1 332 ? 24.507 16.031 -25.899 1.00 71.88 332 GLU A O 1
ATOM 2786 N N . PRO A 1 333 ? 25.892 17.759 -26.105 1.00 66.19 333 PRO A N 1
ATOM 2787 C CA . PRO A 1 333 ? 25.760 17.800 -27.563 1.00 66.19 333 PRO A CA 1
ATOM 2788 C C . PRO A 1 333 ? 26.492 16.651 -28.279 1.00 66.19 333 PRO A C 1
ATOM 2790 O O . PRO A 1 333 ? 26.478 16.589 -29.508 1.00 66.19 333 PRO A O 1
ATOM 2793 N N . ASN A 1 334 ? 27.153 15.743 -27.551 1.00 86.06 334 ASN A N 1
ATOM 2794 C CA . ASN A 1 334 ? 27.877 14.636 -28.162 1.00 86.06 334 ASN A CA 1
ATOM 2795 C C . ASN A 1 334 ? 26.908 13.523 -28.591 1.00 86.06 334 ASN A C 1
ATOM 2797 O O . ASN A 1 334 ? 26.591 12.615 -27.822 1.00 86.06 334 ASN A O 1
ATOM 2801 N N . ILE A 1 335 ? 26.479 13.591 -29.852 1.00 86.75 335 ILE A N 1
ATOM 2802 C CA . ILE A 1 335 ? 25.607 12.606 -30.511 1.00 86.75 335 ILE A CA 1
ATOM 2803 C C . ILE A 1 335 ? 26.132 11.175 -30.314 1.00 86.75 335 ILE A C 1
ATOM 2805 O O . ILE A 1 335 ? 25.348 10.260 -30.065 1.00 86.75 335 ILE A O 1
ATOM 2809 N N . GLU A 1 336 ? 27.452 10.977 -30.347 1.00 89.00 336 GLU A N 1
ATOM 2810 C CA . GLU A 1 336 ? 28.057 9.653 -30.196 1.00 89.00 336 GLU A CA 1
ATOM 2811 C C . GLU A 1 336 ? 27.919 9.095 -28.773 1.00 89.00 336 GLU A C 1
ATOM 2813 O O . GLU A 1 336 ? 27.750 7.889 -28.597 1.00 89.00 336 GLU A O 1
ATOM 2818 N N . ASN A 1 337 ? 27.924 9.949 -27.744 1.00 89.56 337 ASN A N 1
ATOM 2819 C CA . ASN A 1 337 ? 27.645 9.502 -26.376 1.00 89.56 337 ASN A CA 1
ATOM 2820 C C . ASN A 1 337 ? 26.201 9.008 -26.250 1.00 89.56 337 ASN A C 1
ATOM 2822 O O . ASN A 1 337 ? 25.967 7.952 -25.668 1.00 89.56 337 ASN A O 1
ATOM 2826 N N . VAL A 1 338 ? 25.239 9.733 -26.829 1.00 90.69 338 VAL A N 1
ATOM 2827 C CA . VAL A 1 338 ? 23.819 9.348 -26.797 1.00 90.69 338 VAL A CA 1
ATOM 2828 C C . VAL A 1 338 ? 23.603 8.008 -27.507 1.00 90.69 338 VAL A C 1
ATOM 2830 O O . VAL A 1 338 ? 22.941 7.129 -26.955 1.00 90.69 338 VAL A O 1
ATOM 2833 N N . ARG A 1 339 ? 24.233 7.802 -28.671 1.00 90.88 339 ARG A N 1
ATOM 2834 C CA . ARG A 1 339 ? 24.213 6.516 -29.395 1.00 90.88 339 ARG A CA 1
ATOM 2835 C C . ARG A 1 339 ? 24.751 5.366 -28.553 1.00 90.88 339 ARG A C 1
ATOM 2837 O O . ARG A 1 339 ? 24.091 4.339 -28.440 1.00 90.88 339 ARG A O 1
ATOM 2844 N N . LYS A 1 340 ? 25.892 5.555 -27.886 1.00 91.50 340 LYS A N 1
ATOM 2845 C CA . LYS A 1 340 ? 26.458 4.537 -26.984 1.00 91.50 340 LYS A CA 1
ATOM 2846 C C . LYS A 1 340 ? 25.526 4.189 -25.827 1.00 91.50 340 LYS A C 1
ATOM 2848 O O . LYS A 1 340 ? 25.502 3.043 -25.387 1.00 91.50 340 LYS A O 1
ATOM 2853 N N . ILE A 1 341 ? 24.758 5.154 -25.320 1.00 92.38 341 ILE A N 1
ATOM 2854 C CA . ILE A 1 341 ? 23.769 4.890 -24.269 1.00 92.38 341 ILE A CA 1
ATOM 2855 C C . ILE A 1 341 ? 22.604 4.066 -24.825 1.00 92.38 341 ILE A C 1
ATOM 2857 O O . ILE A 1 341 ? 22.203 3.111 -24.164 1.00 92.38 341 ILE A O 1
ATOM 2861 N N . TYR A 1 342 ? 22.105 4.375 -26.028 1.00 92.94 342 TYR A N 1
ATOM 2862 C CA . TYR A 1 342 ? 21.102 3.548 -26.711 1.00 92.94 342 TYR A CA 1
ATOM 2863 C C . TYR A 1 342 ? 21.593 2.111 -26.922 1.00 92.94 342 TYR A C 1
ATOM 2865 O O . TYR A 1 342 ? 20.897 1.173 -26.540 1.00 92.94 342 TYR A O 1
ATOM 2873 N N . GLU A 1 343 ? 22.806 1.929 -27.450 1.00 91.62 343 GLU A N 1
ATOM 2874 C CA . GLU A 1 343 ? 23.420 0.609 -27.646 1.00 91.62 343 GLU A CA 1
ATOM 2875 C C . GLU A 1 343 ? 23.532 -0.170 -26.335 1.00 91.62 343 GLU A C 1
ATOM 2877 O O . GLU A 1 343 ? 23.172 -1.346 -26.261 1.00 91.62 343 GLU A O 1
ATOM 2882 N N . ASN A 1 344 ? 24.016 0.492 -25.282 1.00 92.38 344 ASN A N 1
ATOM 2883 C CA . ASN A 1 344 ? 24.179 -0.132 -23.978 1.00 92.38 344 ASN A CA 1
ATOM 2884 C C . ASN A 1 344 ? 22.824 -0.542 -23.383 1.00 92.38 344 ASN A C 1
ATOM 2886 O O . ASN A 1 344 ? 22.648 -1.688 -22.973 1.00 92.38 344 ASN A O 1
ATOM 2890 N N . ALA A 1 345 ? 21.838 0.360 -23.407 1.00 92.94 345 ALA A N 1
ATOM 2891 C CA . ALA A 1 345 ? 20.479 0.075 -22.958 1.00 92.94 345 ALA A CA 1
ATOM 2892 C C . ALA A 1 345 ? 19.869 -1.099 -23.739 1.00 92.94 345 ALA A C 1
ATOM 2894 O O . ALA A 1 345 ? 19.277 -2.002 -23.153 1.00 92.94 345 ALA A O 1
ATOM 2895 N N . PHE A 1 346 ? 20.060 -1.125 -25.057 1.00 91.50 346 PHE A N 1
ATOM 2896 C CA . PHE A 1 346 ? 19.520 -2.150 -25.939 1.00 91.50 346 PHE A CA 1
ATOM 2897 C C . PHE A 1 346 ? 20.122 -3.538 -25.689 1.00 91.50 346 PHE A C 1
ATOM 2899 O O . PHE A 1 346 ? 19.402 -4.540 -25.745 1.00 91.50 346 PHE A O 1
ATOM 2906 N N . ARG A 1 347 ? 21.423 -3.605 -25.381 1.00 89.25 347 ARG A N 1
ATOM 2907 C CA . ARG A 1 347 ? 22.116 -4.848 -25.007 1.00 89.25 347 ARG A CA 1
ATOM 2908 C C . ARG A 1 347 ? 21.694 -5.354 -23.631 1.00 89.25 347 ARG A C 1
ATOM 2910 O O . ARG A 1 347 ? 21.505 -6.552 -23.454 1.00 89.25 347 ARG A O 1
ATOM 2917 N N . ILE A 1 348 ? 21.527 -4.447 -22.671 1.00 91.06 348 ILE A N 1
ATOM 2918 C CA . ILE A 1 348 ? 21.207 -4.785 -21.281 1.00 91.06 348 ILE A CA 1
ATOM 2919 C C . ILE A 1 348 ? 19.739 -5.192 -21.105 1.00 91.06 348 ILE A C 1
ATOM 2921 O O . ILE A 1 348 ? 19.449 -6.148 -20.378 1.00 91.06 348 ILE A O 1
ATOM 2925 N N . LEU A 1 349 ? 18.807 -4.468 -21.730 1.00 90.44 349 LEU A N 1
ATOM 2926 C CA . LEU A 1 349 ? 17.380 -4.754 -21.619 1.00 90.44 349 LEU A CA 1
ATOM 2927 C C . LEU A 1 349 ? 17.086 -6.144 -22.186 1.00 90.44 349 LEU A C 1
ATOM 2929 O O . LEU A 1 349 ? 17.514 -6.486 -23.285 1.00 90.44 349 LEU A O 1
ATOM 2933 N N . GLN A 1 350 ? 16.326 -6.946 -21.451 1.00 85.69 350 GLN A N 1
ATOM 2934 C CA . GLN A 1 350 ? 15.816 -8.235 -21.921 1.00 85.69 350 GLN A CA 1
ATOM 2935 C C . GLN A 1 350 ? 14.401 -8.083 -22.484 1.00 85.69 350 GLN A C 1
ATOM 2937 O O . GLN A 1 350 ? 14.081 -8.639 -23.534 1.00 85.69 350 GLN A O 1
ATOM 2942 N N . ASN A 1 351 ? 13.587 -7.262 -21.818 1.00 81.75 351 ASN A N 1
ATOM 2943 C CA . ASN A 1 351 ? 12.186 -7.013 -22.139 1.00 81.75 351 ASN A CA 1
ATOM 2944 C C . ASN A 1 351 ? 11.974 -5.563 -22.604 1.00 81.75 351 ASN A C 1
ATOM 2946 O O . ASN A 1 351 ? 12.794 -4.690 -22.334 1.00 81.75 351 ASN A O 1
ATOM 2950 N N . ASP A 1 352 ? 10.861 -5.311 -23.298 1.00 83.00 352 ASP A N 1
ATOM 2951 C CA . ASP A 1 352 ? 10.400 -3.962 -23.679 1.00 83.00 352 ASP A CA 1
ATOM 2952 C C . ASP A 1 352 ? 11.398 -3.133 -24.522 1.00 83.00 352 ASP A C 1
ATOM 2954 O O . ASP A 1 352 ? 11.480 -1.908 -24.425 1.00 83.00 352 ASP A O 1
ATOM 2958 N N . LYS A 1 353 ? 12.155 -3.801 -25.408 1.00 88.88 353 LYS A N 1
ATOM 2959 C CA . LYS A 1 353 ? 13.062 -3.122 -26.354 1.00 88.88 353 LYS A CA 1
ATOM 2960 C C . LYS A 1 353 ? 12.325 -2.245 -27.366 1.00 88.88 353 LYS A C 1
ATOM 2962 O O . LYS A 1 353 ? 12.927 -1.310 -27.874 1.00 88.88 353 LYS A O 1
ATOM 2967 N N . SER A 1 354 ? 11.047 -2.526 -27.647 1.00 88.31 354 SER A N 1
ATOM 2968 C CA . SER A 1 354 ? 10.253 -1.801 -28.653 1.00 88.31 354 SER A CA 1
ATOM 2969 C C . SER A 1 354 ? 10.294 -0.297 -28.416 1.00 88.31 354 SER A C 1
ATOM 2971 O O . SER A 1 354 ? 10.693 0.447 -29.301 1.00 88.31 354 SER A O 1
ATOM 2973 N N . ARG A 1 355 ? 9.995 0.144 -27.188 1.00 89.06 355 ARG A N 1
ATOM 2974 C CA . ARG A 1 355 ? 9.985 1.570 -26.839 1.00 89.06 355 ARG A CA 1
ATOM 2975 C C . ARG A 1 355 ? 11.352 2.228 -27.006 1.00 89.06 355 ARG A C 1
ATOM 2977 O O . ARG A 1 355 ? 11.433 3.380 -27.425 1.00 89.06 355 ARG A O 1
ATOM 2984 N N . LEU A 1 356 ? 12.423 1.501 -26.680 1.00 92.81 356 LEU A N 1
ATOM 2985 C CA . LEU A 1 356 ? 13.786 1.989 -26.867 1.00 92.81 356 LEU A CA 1
ATOM 2986 C C . LEU A 1 356 ? 14.125 2.130 -28.356 1.00 92.81 356 LEU A C 1
ATOM 2988 O O . LEU A 1 356 ? 14.689 3.150 -28.739 1.00 92.81 356 LEU A O 1
ATOM 2992 N N . ILE A 1 357 ? 13.762 1.143 -29.184 1.00 90.69 357 ILE A N 1
ATOM 2993 C CA . ILE A 1 357 ? 13.978 1.173 -30.639 1.00 90.69 357 ILE A CA 1
ATOM 2994 C C . ILE A 1 357 ? 13.201 2.334 -31.260 1.00 90.69 357 ILE A C 1
ATOM 2996 O O . ILE A 1 357 ? 13.784 3.105 -32.012 1.00 90.69 357 ILE A O 1
ATOM 3000 N N . ASP A 1 358 ? 11.925 2.503 -30.909 1.00 90.69 358 ASP A N 1
ATOM 3001 C CA . ASP A 1 358 ? 11.086 3.593 -31.418 1.00 90.69 358 ASP A CA 1
ATOM 3002 C C . ASP A 1 358 ? 11.701 4.964 -31.095 1.00 90.69 358 ASP A C 1
ATOM 3004 O O . ASP A 1 358 ? 11.827 5.825 -31.969 1.00 90.69 358 ASP A O 1
ATOM 3008 N N . SER A 1 359 ? 12.172 5.141 -29.855 1.00 92.38 359 SER A N 1
ATOM 3009 C CA . SER A 1 359 ? 12.893 6.347 -29.434 1.00 92.38 359 SER A CA 1
ATOM 3010 C C . SER A 1 359 ? 14.219 6.532 -30.181 1.00 92.38 359 SER A C 1
ATOM 3012 O O . SER A 1 359 ? 14.569 7.656 -30.545 1.00 92.38 359 SER A O 1
ATOM 3014 N N . TRP A 1 360 ? 14.965 5.452 -30.429 1.00 92.69 360 TRP A N 1
ATOM 3015 C CA . TRP A 1 360 ? 16.241 5.510 -31.144 1.00 92.69 360 TRP A CA 1
ATOM 3016 C C . TRP A 1 360 ? 16.042 5.866 -32.623 1.00 92.69 360 TRP A C 1
ATOM 3018 O O . TRP A 1 360 ? 16.734 6.739 -33.142 1.00 92.69 360 TRP A O 1
ATOM 3028 N N . MET A 1 361 ? 15.042 5.280 -33.285 1.00 90.31 361 MET A N 1
ATOM 3029 C CA . MET A 1 361 ? 14.678 5.630 -34.661 1.00 90.31 361 MET A CA 1
ATOM 3030 C C . MET A 1 361 ? 14.287 7.105 -34.778 1.00 90.31 361 MET A C 1
ATOM 3032 O O . MET A 1 361 ? 14.746 7.785 -35.695 1.00 90.31 361 MET A O 1
ATOM 3036 N N . ALA A 1 362 ? 13.488 7.617 -33.834 1.00 90.31 362 ALA A N 1
ATOM 3037 C CA . ALA A 1 362 ? 13.131 9.033 -33.790 1.00 90.31 362 ALA A CA 1
ATOM 3038 C C . ALA A 1 362 ? 14.371 9.928 -33.613 1.00 90.31 362 ALA A C 1
ATOM 3040 O O . ALA A 1 362 ? 14.519 10.932 -34.306 1.00 90.31 362 ALA A O 1
ATOM 3041 N N . PHE A 1 363 ? 15.300 9.537 -32.737 1.00 90.50 363 PHE A N 1
ATOM 3042 C CA . PHE A 1 363 ? 16.557 10.256 -32.538 1.00 90.50 363 PHE A CA 1
ATOM 3043 C C . PHE A 1 363 ? 17.432 10.301 -33.802 1.00 90.50 363 PHE A C 1
ATOM 3045 O O . PHE A 1 363 ? 17.938 11.370 -34.152 1.00 90.50 363 PHE A O 1
ATOM 3052 N N . GLU A 1 364 ? 17.606 9.175 -34.504 1.00 89.94 364 GLU A N 1
ATOM 3053 C CA . GLU A 1 364 ? 18.402 9.149 -35.738 1.00 89.94 364 GLU A CA 1
ATOM 3054 C C . GLU A 1 364 ? 17.737 9.963 -36.853 1.00 89.94 364 GLU A C 1
ATOM 3056 O O . GLU A 1 364 ? 18.437 10.702 -37.545 1.00 89.94 364 GLU A O 1
ATOM 3061 N N . ALA A 1 365 ? 16.404 9.928 -36.968 1.00 88.25 365 ALA A N 1
ATOM 3062 C CA . ALA A 1 365 ? 15.663 10.752 -37.924 1.00 88.25 365 ALA A CA 1
ATOM 3063 C C . ALA A 1 365 ? 15.845 12.265 -37.688 1.00 88.25 365 ALA A C 1
ATOM 3065 O O . ALA A 1 365 ? 15.841 13.044 -38.639 1.00 88.25 365 ALA A O 1
ATOM 3066 N N . GLU A 1 366 ? 16.015 12.692 -36.432 1.00 84.69 366 GLU A N 1
ATOM 3067 C CA . GLU A 1 366 ? 16.209 14.103 -36.078 1.00 84.69 366 GLU A CA 1
ATOM 3068 C C . GLU A 1 366 ? 17.650 14.599 -36.285 1.00 84.69 366 GLU A C 1
ATOM 3070 O O . GLU A 1 366 ? 17.845 15.776 -36.595 1.00 84.69 366 GLU A O 1
ATOM 3075 N N . ARG A 1 367 ? 18.672 13.761 -36.041 1.00 78.12 367 ARG A N 1
ATOM 3076 C CA . ARG A 1 367 ? 20.057 14.250 -35.852 1.00 78.12 367 ARG A CA 1
ATOM 3077 C C . ARG A 1 367 ? 21.162 13.504 -36.596 1.00 78.12 367 ARG A C 1
ATOM 3079 O O . ARG A 1 367 ? 22.274 14.030 -36.632 1.00 78.12 367 ARG A O 1
ATOM 3086 N N . GLY A 1 368 ? 20.920 12.311 -37.137 1.00 67.69 368 GLY A N 1
ATOM 3087 C CA . GLY A 1 368 ? 22.030 11.397 -37.423 1.00 67.69 368 GLY A CA 1
ATOM 3088 C C . GLY A 1 368 ? 21.924 10.521 -38.664 1.00 67.69 368 GLY A C 1
ATOM 3089 O O . GLY A 1 368 ? 22.966 10.208 -39.235 1.00 67.69 368 GLY A O 1
ATOM 3090 N N . ASN A 1 369 ? 20.712 10.164 -39.098 1.00 76.69 369 ASN A N 1
ATOM 3091 C CA . ASN A 1 369 ? 20.430 9.241 -40.203 1.00 76.69 369 ASN A CA 1
ATOM 3092 C C . ASN A 1 369 ? 21.254 7.931 -40.181 1.00 76.69 369 ASN A C 1
ATOM 3094 O O . ASN A 1 369 ? 21.422 7.305 -41.225 1.00 76.69 369 ASN A O 1
ATOM 3098 N N . ASP A 1 370 ? 21.752 7.487 -39.021 1.00 85.00 370 ASP A N 1
ATOM 3099 C CA . ASP A 1 370 ? 22.568 6.272 -38.887 1.00 85.00 370 ASP A CA 1
ATOM 3100 C C . ASP A 1 370 ? 21.687 5.070 -38.510 1.00 85.00 370 ASP A C 1
ATOM 3102 O O . ASP A 1 370 ? 21.805 4.457 -37.447 1.00 85.00 370 ASP A O 1
ATOM 3106 N N . PHE A 1 371 ? 20.725 4.768 -39.385 1.00 87.38 371 PHE A N 1
ATOM 3107 C CA . PHE A 1 371 ? 19.796 3.649 -39.194 1.00 87.38 371 PHE A CA 1
ATOM 3108 C C . PHE A 1 371 ? 20.488 2.286 -39.322 1.00 87.38 371 PHE A C 1
ATOM 3110 O O . PHE A 1 371 ? 20.023 1.304 -38.739 1.00 87.38 371 PHE A O 1
ATOM 3117 N N . ASP A 1 372 ? 21.617 2.232 -40.032 1.00 84.88 372 ASP A N 1
ATOM 3118 C CA . ASP A 1 372 ? 22.415 1.018 -40.220 1.00 84.88 372 ASP A CA 1
ATOM 3119 C C . ASP A 1 372 ? 22.921 0.471 -38.882 1.00 84.88 372 ASP A C 1
ATOM 3121 O O . ASP A 1 372 ? 22.954 -0.740 -38.671 1.00 84.88 372 ASP A O 1
ATOM 3125 N N . ARG A 1 373 ? 23.238 1.355 -37.933 1.00 83.56 373 ARG A N 1
ATOM 3126 C CA . ARG A 1 373 ? 23.666 0.976 -36.584 1.00 83.56 373 ARG A CA 1
ATOM 3127 C C . ARG A 1 373 ? 22.551 0.325 -35.765 1.00 83.56 373 ARG A C 1
ATOM 3129 O O . ARG A 1 373 ? 22.793 -0.656 -35.063 1.00 83.56 373 ARG A O 1
ATOM 3136 N N . ILE A 1 374 ? 21.320 0.821 -35.901 1.00 85.25 374 ILE A N 1
ATOM 3137 C CA . ILE A 1 374 ? 20.136 0.209 -35.277 1.00 85.25 374 ILE A CA 1
ATOM 3138 C C . ILE A 1 374 ? 19.914 -1.187 -35.866 1.00 85.25 374 ILE A C 1
ATOM 3140 O O . ILE A 1 374 ? 19.704 -2.151 -35.125 1.00 85.25 374 ILE A O 1
ATOM 3144 N N . LEU A 1 375 ? 20.003 -1.302 -37.195 1.00 84.81 375 LEU A N 1
ATOM 3145 C CA . LEU A 1 375 ? 19.858 -2.571 -37.898 1.00 84.81 375 LEU A CA 1
ATOM 3146 C C . LEU A 1 375 ? 20.938 -3.572 -37.468 1.00 84.81 375 LEU A C 1
ATOM 3148 O O . LEU A 1 375 ? 20.611 -4.721 -37.183 1.00 84.81 375 LEU A O 1
ATOM 3152 N N . LEU A 1 376 ? 22.191 -3.128 -37.331 1.00 86.25 376 LEU A N 1
ATOM 3153 C CA . LEU A 1 376 ? 23.293 -3.956 -36.848 1.00 86.25 376 LEU A CA 1
ATOM 3154 C C . LEU A 1 376 ? 22.980 -4.538 -35.463 1.00 86.25 376 LEU A C 1
ATOM 3156 O O . LEU A 1 376 ? 23.017 -5.754 -35.294 1.00 86.25 376 LEU A O 1
ATOM 3160 N N . CYS A 1 377 ? 22.576 -3.709 -34.497 1.00 81.94 377 CYS A N 1
ATOM 3161 C CA . CYS A 1 377 ? 22.208 -4.190 -33.163 1.00 81.94 377 CYS A CA 1
ATOM 3162 C C . CYS A 1 377 ? 21.022 -5.173 -33.188 1.00 81.94 377 CYS A C 1
ATOM 3164 O O . CYS A 1 377 ? 21.021 -6.158 -32.448 1.00 81.94 377 CYS A O 1
ATOM 3166 N N . LEU A 1 378 ? 20.017 -4.945 -34.040 1.00 84.00 378 LEU A N 1
ATOM 3167 C CA . LEU A 1 378 ? 18.896 -5.877 -34.207 1.00 84.00 378 LEU A CA 1
ATOM 3168 C C . LEU A 1 378 ? 19.361 -7.228 -34.763 1.00 84.00 378 LEU A C 1
ATOM 3170 O O . LEU A 1 378 ? 18.990 -8.266 -34.215 1.00 84.00 378 LEU A O 1
ATOM 3174 N N . THR A 1 379 ? 20.219 -7.217 -35.785 1.00 83.69 379 THR A N 1
ATOM 3175 C CA . THR A 1 379 ? 20.783 -8.446 -36.363 1.00 83.69 379 THR A CA 1
ATOM 3176 C C . THR A 1 379 ? 21.689 -9.195 -35.382 1.00 83.69 379 THR A C 1
ATOM 3178 O O . THR A 1 379 ? 21.627 -10.421 -35.322 1.00 83.69 379 THR A O 1
ATOM 3181 N N . GLU A 1 380 ? 22.469 -8.486 -34.553 1.00 82.50 380 GLU A N 1
ATOM 3182 C CA . GLU A 1 380 ? 23.259 -9.083 -33.465 1.00 82.50 380 GLU A CA 1
ATOM 3183 C C . GLU A 1 380 ? 22.352 -9.823 -32.469 1.00 82.50 380 GLU A C 1
ATOM 3185 O O . GLU A 1 380 ? 22.644 -10.959 -32.103 1.00 82.50 380 GLU A O 1
ATOM 3190 N N . LEU A 1 381 ? 21.211 -9.238 -32.084 1.00 74.69 381 LEU A N 1
ATOM 3191 C CA . LEU A 1 381 ? 20.257 -9.904 -31.191 1.00 74.69 381 LEU A CA 1
ATOM 3192 C C . LEU A 1 381 ? 19.572 -11.111 -31.822 1.00 74.69 381 LEU A C 1
ATOM 3194 O O . LEU A 1 381 ? 19.286 -12.075 -31.115 1.00 74.69 381 LEU A O 1
ATOM 3198 N N . GLU A 1 382 ? 19.237 -11.058 -33.108 1.00 75.25 382 GLU A N 1
ATOM 3199 C CA . GLU A 1 382 ? 18.666 -12.212 -33.807 1.00 75.25 382 GLU A CA 1
ATOM 3200 C C . GLU A 1 382 ? 19.683 -13.353 -33.872 1.00 75.25 382 GLU A C 1
ATOM 3202 O O . GLU A 1 382 ? 19.345 -14.485 -33.531 1.00 75.25 382 GLU A O 1
ATOM 3207 N N . ALA A 1 383 ? 20.949 -13.046 -34.163 1.00 75.12 383 ALA A N 1
ATOM 3208 C CA . ALA A 1 383 ? 22.037 -14.015 -34.127 1.00 75.12 383 ALA A CA 1
ATOM 3209 C C . ALA A 1 383 ? 22.284 -14.573 -32.711 1.00 75.12 383 ALA A C 1
ATOM 3211 O O . ALA A 1 383 ? 22.487 -15.777 -32.548 1.00 75.12 383 ALA A O 1
ATOM 3212 N N . GLU A 1 384 ? 22.223 -13.740 -31.668 1.00 72.38 384 GLU A N 1
ATOM 3213 C CA . GLU A 1 384 ? 22.320 -14.177 -30.270 1.00 72.38 384 GLU A CA 1
ATOM 3214 C C . GLU A 1 384 ? 21.115 -15.016 -29.839 1.00 72.38 384 GLU A C 1
ATOM 3216 O O . GLU A 1 384 ? 21.289 -15.999 -29.123 1.00 72.38 384 GLU A O 1
ATOM 3221 N N . LYS A 1 385 ? 19.899 -14.680 -30.285 1.00 71.00 385 LYS A N 1
ATOM 3222 C CA . LYS A 1 385 ? 18.700 -15.502 -30.070 1.00 71.00 385 LYS A CA 1
ATOM 3223 C C . LYS A 1 385 ? 18.809 -16.833 -30.791 1.00 71.00 385 LYS A C 1
ATOM 3225 O O . LYS A 1 385 ? 18.440 -17.838 -30.204 1.00 71.00 385 LYS A O 1
ATOM 3230 N N . GLU A 1 386 ? 19.346 -16.876 -32.005 1.00 68.44 386 GLU A N 1
ATOM 3231 C CA . GLU A 1 386 ? 19.606 -18.130 -32.711 1.00 68.44 386 GLU A CA 1
ATOM 3232 C C . GLU A 1 386 ? 20.676 -18.964 -31.998 1.00 68.44 386 GLU A C 1
ATOM 3234 O O . GLU A 1 386 ? 20.499 -20.168 -31.809 1.00 68.44 386 GLU A O 1
ATOM 3239 N N . LEU A 1 387 ? 21.760 -18.344 -31.530 1.00 62.47 387 LEU A N 1
ATOM 3240 C CA . LEU A 1 387 ? 22.814 -19.021 -30.774 1.00 62.47 387 LEU A CA 1
ATOM 3241 C C . LEU A 1 387 ? 22.310 -19.515 -29.409 1.00 62.47 387 LEU A C 1
ATOM 3243 O O . LEU A 1 387 ? 22.652 -20.619 -28.990 1.00 62.47 387 LEU A O 1
ATOM 3247 N N . ASN A 1 388 ? 21.477 -18.723 -28.733 1.00 58.94 388 ASN A N 1
ATOM 3248 C CA . ASN A 1 388 ? 20.835 -19.088 -27.477 1.00 58.94 388 ASN A CA 1
ATOM 3249 C C . ASN A 1 388 ? 19.704 -20.090 -27.688 1.00 58.94 388 ASN A C 1
ATOM 3251 O O . ASN A 1 388 ? 19.521 -20.926 -26.826 1.00 58.94 388 ASN A O 1
ATOM 3255 N N . SER A 1 389 ? 19.006 -20.095 -28.824 1.00 56.47 389 SER A N 1
ATOM 3256 C CA . SER A 1 389 ? 18.061 -21.160 -29.182 1.00 56.47 389 SER A CA 1
ATOM 3257 C C . SER A 1 389 ? 18.800 -22.472 -29.431 1.00 56.47 389 SER A C 1
ATOM 3259 O O . SER A 1 389 ? 18.398 -23.495 -28.902 1.00 56.47 389 SER A O 1
ATOM 3261 N N . LYS A 1 390 ? 19.970 -22.433 -30.085 1.00 54.81 390 LYS A N 1
ATOM 3262 C CA . LYS A 1 390 ? 20.859 -23.595 -30.244 1.00 54.81 390 LYS A CA 1
ATOM 3263 C C . LYS A 1 390 ? 21.501 -24.039 -28.926 1.00 54.81 390 LYS A C 1
ATOM 3265 O O . LYS A 1 390 ? 21.785 -25.219 -28.765 1.00 54.81 390 LYS A O 1
ATOM 3270 N N . LYS A 1 391 ? 21.745 -23.124 -27.979 1.00 47.50 391 LYS A N 1
ATOM 3271 C CA . LYS A 1 391 ? 22.194 -23.460 -26.614 1.00 47.50 391 LYS A CA 1
ATOM 3272 C C . LYS A 1 391 ? 21.053 -23.950 -25.726 1.00 47.50 391 LYS A C 1
ATOM 3274 O O . LYS A 1 391 ? 21.286 -24.863 -24.955 1.00 47.50 391 LYS A O 1
ATOM 3279 N N . ASN A 1 392 ? 19.843 -23.417 -25.863 1.00 39.75 392 ASN A N 1
ATOM 3280 C CA . ASN A 1 392 ? 18.646 -23.840 -25.137 1.00 39.75 392 ASN A CA 1
ATOM 3281 C C . ASN A 1 392 ? 18.106 -25.170 -25.682 1.00 39.75 392 ASN A C 1
ATOM 3283 O O . ASN A 1 392 ? 17.638 -25.982 -24.903 1.00 39.75 392 ASN A O 1
ATOM 3287 N N . GLU A 1 393 ? 18.321 -25.502 -26.957 1.00 45.00 393 GLU A N 1
ATOM 3288 C CA . GLU A 1 393 ? 18.185 -26.882 -27.456 1.00 45.00 393 GLU A CA 1
ATOM 3289 C C . GLU A 1 393 ? 19.159 -27.857 -26.756 1.00 45.00 393 GLU A C 1
ATOM 3291 O O . GLU A 1 393 ? 18.943 -29.068 -26.769 1.00 45.00 393 GLU A O 1
ATOM 3296 N N . ILE A 1 394 ? 20.217 -27.340 -26.117 1.00 46.34 394 ILE A N 1
ATOM 3297 C CA . ILE A 1 394 ? 21.206 -28.092 -25.326 1.00 46.34 394 ILE A CA 1
ATOM 3298 C C . ILE A 1 394 ? 20.984 -27.900 -23.802 1.00 46.34 394 ILE A C 1
ATOM 3300 O O . ILE A 1 394 ? 21.525 -28.669 -23.008 1.00 46.34 394 ILE A O 1
ATOM 3304 N N . SER A 1 395 ? 20.179 -26.920 -23.366 1.00 38.97 395 SER A N 1
ATOM 3305 C CA . SER A 1 395 ? 20.010 -26.533 -21.954 1.00 38.97 395 SER A CA 1
ATOM 3306 C C . SER A 1 395 ? 18.602 -26.039 -21.587 1.00 38.97 395 SER A C 1
ATOM 3308 O O . SER A 1 395 ? 18.460 -25.138 -20.759 1.00 38.97 395 SER A O 1
ATOM 3310 N N . GLU A 1 396 ? 17.555 -26.589 -22.197 1.00 36.91 396 GLU A N 1
ATOM 3311 C CA . GLU A 1 396 ? 16.187 -26.425 -21.712 1.00 36.91 396 GLU A CA 1
ATOM 3312 C C . GLU A 1 396 ? 15.984 -27.314 -20.487 1.00 36.91 396 GLU A C 1
ATOM 3314 O O . GLU A 1 396 ? 16.278 -28.510 -20.488 1.00 36.91 396 GLU A O 1
ATOM 3319 N N . ASP A 1 397 ? 15.522 -26.664 -19.424 1.00 38.66 397 ASP A N 1
ATOM 3320 C CA . ASP A 1 397 ? 15.238 -27.177 -18.093 1.00 38.66 397 ASP A CA 1
ATOM 3321 C C . ASP A 1 397 ? 14.186 -28.295 -18.181 1.00 38.66 397 ASP A C 1
ATOM 3323 O O . ASP A 1 397 ? 12.977 -28.100 -18.060 1.00 38.66 397 ASP A O 1
ATOM 3327 N N . HIS A 1 398 ? 14.662 -29.500 -18.480 1.00 44.88 398 HIS A N 1
ATOM 3328 C CA . HIS A 1 398 ? 13.930 -30.730 -18.253 1.00 44.88 398 HIS A CA 1
ATOM 3329 C C . HIS A 1 398 ? 13.613 -30.839 -16.756 1.00 44.88 398 HIS A C 1
ATOM 3331 O O . HIS A 1 398 ? 14.293 -30.251 -15.916 1.00 44.88 398 HIS A O 1
ATOM 3337 N N . ASP A 1 399 ? 12.634 -31.664 -16.385 1.00 52.53 399 ASP A N 1
ATOM 3338 C CA . ASP A 1 399 ? 12.559 -32.221 -15.031 1.00 52.53 399 ASP A CA 1
ATOM 3339 C C . ASP A 1 399 ? 13.837 -33.063 -14.788 1.00 52.53 399 ASP A C 1
ATOM 3341 O O . ASP A 1 399 ? 13.784 -34.289 -14.748 1.00 52.53 399 ASP A O 1
ATOM 3345 N N . ASN A 1 400 ? 15.009 -32.430 -14.634 1.00 57.91 400 ASN A N 1
ATOM 3346 C CA . ASN A 1 400 ? 16.338 -33.044 -14.510 1.00 57.91 400 ASN A CA 1
ATOM 3347 C C . ASN A 1 400 ? 16.470 -33.883 -13.232 1.00 57.91 400 ASN A C 1
ATOM 3349 O O . ASN A 1 400 ? 17.472 -34.545 -12.998 1.00 57.91 400 ASN A O 1
ATOM 3353 N N . LYS A 1 401 ? 15.438 -33.863 -12.389 1.00 75.88 401 LYS A N 1
ATOM 3354 C CA . LYS A 1 401 ? 15.289 -34.733 -11.227 1.00 75.88 401 LYS A CA 1
ATOM 3355 C C . LYS A 1 401 ? 14.644 -36.072 -11.575 1.00 75.88 401 LYS A C 1
ATOM 3357 O O . LYS A 1 401 ? 14.752 -37.003 -10.785 1.00 75.88 401 LYS A O 1
ATOM 3362 N N . THR A 1 402 ? 13.952 -36.180 -12.711 1.00 80.94 402 THR A N 1
ATOM 3363 C CA . THR A 1 402 ? 13.231 -37.389 -13.113 1.00 80.94 402 THR A CA 1
ATOM 3364 C C . THR A 1 402 ? 14.025 -38.188 -14.134 1.00 80.94 402 THR A C 1
ATOM 3366 O O . THR A 1 402 ? 14.327 -37.724 -15.232 1.00 80.94 402 THR A O 1
ATOM 3369 N N . VAL A 1 403 ? 14.291 -39.444 -13.801 1.00 87.44 403 VAL A N 1
ATOM 3370 C CA . VAL A 1 403 ? 14.938 -40.404 -14.689 1.00 87.44 403 VAL A CA 1
ATOM 3371 C C . VAL A 1 403 ? 13.935 -41.440 -15.192 1.00 87.44 403 VAL A C 1
ATOM 3373 O O . VAL A 1 403 ? 13.023 -41.865 -14.475 1.00 87.44 403 VAL A O 1
ATOM 3376 N N . PHE A 1 404 ? 14.106 -41.849 -16.445 1.00 86.75 404 PHE A N 1
ATOM 3377 C CA . PHE A 1 404 ? 13.360 -42.914 -17.101 1.00 86.75 404 PHE A CA 1
ATOM 3378 C C . PHE A 1 404 ? 14.146 -44.221 -17.003 1.00 86.75 404 PHE A C 1
ATOM 3380 O O . PHE A 1 404 ? 15.270 -44.313 -17.489 1.00 86.75 404 PHE A O 1
ATOM 3387 N N . VAL A 1 405 ? 13.554 -45.230 -16.371 1.00 87.31 405 VAL A N 1
ATOM 3388 C CA . VAL A 1 405 ? 14.195 -46.513 -16.063 1.00 87.31 405 VAL A CA 1
ATOM 3389 C C . VAL A 1 405 ? 13.540 -47.621 -16.879 1.00 87.31 405 VAL A C 1
ATOM 3391 O O . VAL A 1 405 ? 12.320 -47.790 -16.838 1.00 87.31 405 VAL A O 1
ATOM 3394 N N . THR A 1 406 ? 14.339 -48.399 -17.604 1.00 86.19 406 THR A N 1
ATOM 3395 C CA . THR A 1 406 ? 13.894 -49.514 -18.457 1.00 86.19 406 THR A CA 1
ATOM 3396 C C . THR A 1 406 ? 14.796 -50.733 -18.301 1.00 86.19 406 THR A C 1
ATOM 3398 O O . THR A 1 406 ? 15.854 -50.653 -17.685 1.00 86.19 406 THR A O 1
ATOM 3401 N N . GLY A 1 407 ? 14.382 -51.873 -18.856 1.00 81.81 407 GLY A N 1
ATOM 3402 C CA . GLY A 1 407 ? 15.217 -53.078 -18.918 1.00 81.81 407 GLY A CA 1
ATOM 3403 C C . GLY A 1 407 ? 15.125 -54.006 -17.704 1.00 81.81 407 GLY A C 1
ATOM 3404 O O . GLY A 1 407 ? 15.732 -55.067 -17.738 1.00 81.81 407 GLY A O 1
ATOM 3405 N N . TYR A 1 408 ? 14.336 -53.663 -16.680 1.00 83.50 408 TYR A N 1
ATOM 3406 C CA . TYR A 1 408 ? 13.957 -54.594 -15.611 1.00 83.50 408 TYR A CA 1
ATOM 3407 C C . TYR A 1 408 ? 12.718 -55.411 -16.013 1.00 83.50 408 TYR A C 1
ATOM 3409 O O . TYR A 1 408 ? 11.860 -54.933 -16.764 1.00 83.50 408 TYR A O 1
ATOM 3417 N N . ASP A 1 409 ? 12.604 -56.637 -15.504 1.00 81.38 409 ASP A N 1
ATOM 3418 C CA . ASP A 1 409 ? 11.414 -57.468 -15.698 1.00 81.38 409 ASP A CA 1
ATOM 3419 C C . ASP A 1 409 ? 10.326 -57.080 -14.688 1.00 81.38 409 ASP A C 1
ATOM 3421 O O . ASP A 1 409 ? 10.477 -57.229 -13.474 1.00 81.38 409 ASP A O 1
ATOM 3425 N N . SER A 1 410 ? 9.217 -56.549 -15.200 1.00 75.75 410 SER A N 1
ATOM 3426 C CA . SER A 1 410 ? 8.096 -56.063 -14.394 1.00 75.75 410 SER A CA 1
ATOM 3427 C C . SER A 1 410 ? 7.279 -57.168 -13.732 1.00 75.75 410 SER A C 1
ATOM 3429 O O . SER A 1 410 ? 6.484 -56.860 -12.848 1.00 75.75 410 SER A O 1
ATOM 3431 N N . ASN A 1 411 ? 7.463 -58.430 -14.133 1.00 76.31 411 ASN A N 1
ATOM 3432 C CA . ASN A 1 411 ? 6.783 -59.563 -13.507 1.00 76.31 411 ASN A CA 1
ATOM 3433 C C . ASN A 1 411 ? 7.505 -60.058 -12.247 1.00 76.31 411 ASN A C 1
ATOM 3435 O O . ASN A 1 411 ? 6.873 -60.650 -11.376 1.00 76.31 411 ASN A O 1
ATOM 3439 N N . THR A 1 412 ? 8.816 -59.832 -12.159 1.00 79.94 412 THR A N 1
ATOM 3440 C CA . THR A 1 412 ? 9.677 -60.321 -11.070 1.00 79.94 412 THR A CA 1
ATOM 3441 C C . THR A 1 412 ? 10.156 -59.206 -10.144 1.00 79.94 412 THR A C 1
ATOM 3443 O O . THR A 1 412 ? 10.458 -59.465 -8.985 1.00 79.94 412 THR A O 1
ATOM 3446 N N . THR A 1 413 ? 10.190 -57.960 -10.622 1.00 83.50 413 THR A N 1
ATOM 3447 C CA . THR A 1 413 ? 10.630 -56.788 -9.852 1.00 83.50 413 THR A CA 1
ATOM 3448 C C . THR A 1 413 ? 9.464 -56.112 -9.142 1.00 83.50 413 THR A C 1
ATOM 3450 O O . THR A 1 413 ? 8.528 -55.644 -9.797 1.00 83.50 413 THR A O 1
ATOM 3453 N N . THR A 1 414 ? 9.548 -55.960 -7.818 1.00 86.00 414 THR A N 1
ATOM 3454 C CA . THR A 1 414 ? 8.586 -55.143 -7.070 1.00 86.00 414 THR A CA 1
ATOM 3455 C C . THR A 1 414 ? 8.989 -53.667 -7.029 1.00 86.00 414 THR A C 1
ATOM 3457 O O . THR A 1 414 ? 10.123 -53.278 -7.319 1.00 86.00 414 THR A O 1
ATOM 3460 N N . ARG A 1 415 ? 8.035 -52.812 -6.642 1.00 85.25 415 ARG A N 1
ATOM 3461 C CA . ARG A 1 415 ? 8.278 -51.381 -6.414 1.00 85.25 415 ARG A CA 1
ATOM 3462 C C . ARG A 1 415 ? 9.358 -51.139 -5.373 1.00 85.25 415 ARG A C 1
ATOM 3464 O O . ARG A 1 415 ? 10.155 -50.227 -5.565 1.00 85.25 415 ARG A O 1
ATOM 3471 N N . ASP A 1 416 ? 9.368 -51.931 -4.312 1.00 86.69 416 ASP A N 1
ATOM 3472 C CA . ASP A 1 416 ? 10.292 -51.743 -3.201 1.00 86.69 416 ASP A CA 1
ATOM 3473 C C . ASP A 1 416 ? 11.706 -52.186 -3.591 1.00 86.69 416 ASP A C 1
ATOM 3475 O O . ASP A 1 416 ? 12.664 -51.489 -3.269 1.00 86.69 416 ASP A O 1
ATOM 3479 N N . ASP A 1 417 ? 11.843 -53.246 -4.397 1.00 87.62 417 ASP A N 1
ATOM 3480 C CA . ASP A 1 417 ? 13.141 -53.668 -4.946 1.00 87.62 417 ASP A CA 1
ATOM 3481 C C . ASP A 1 417 ? 13.761 -52.570 -5.816 1.00 87.62 417 ASP A C 1
ATOM 3483 O O . ASP A 1 417 ? 14.933 -52.219 -5.665 1.00 87.62 417 ASP A O 1
ATOM 3487 N N . LEU A 1 418 ? 12.954 -51.987 -6.710 1.00 87.62 418 LEU A N 1
ATOM 3488 C CA . LEU A 1 418 ? 13.405 -50.915 -7.593 1.00 87.62 418 LEU A CA 1
ATOM 3489 C C . LEU A 1 418 ? 13.679 -49.616 -6.822 1.00 87.62 418 LEU A C 1
ATOM 3491 O O . LEU A 1 418 ? 14.608 -48.886 -7.159 1.00 87.62 418 LEU A O 1
ATOM 3495 N N . PHE A 1 419 ? 12.892 -49.326 -5.783 1.00 89.50 419 PHE A N 1
ATOM 3496 C CA . PHE A 1 419 ? 13.113 -48.176 -4.910 1.00 89.50 419 PHE A CA 1
ATOM 3497 C C . PHE A 1 419 ? 14.429 -48.311 -4.141 1.00 89.50 419 PHE A C 1
ATOM 3499 O O . PHE A 1 419 ? 15.233 -47.384 -4.168 1.00 89.50 419 PHE A O 1
ATOM 3506 N N . ASN A 1 420 ? 14.680 -49.469 -3.525 1.00 88.25 420 ASN A N 1
ATOM 3507 C CA . ASN A 1 420 ? 15.912 -49.734 -2.785 1.00 88.25 420 ASN A CA 1
ATOM 3508 C C . ASN A 1 420 ? 17.137 -49.608 -3.696 1.00 88.25 420 ASN A C 1
ATOM 3510 O O . ASN A 1 420 ? 18.069 -48.881 -3.360 1.00 88.25 420 ASN A O 1
ATOM 3514 N N . PHE A 1 421 ? 17.089 -50.208 -4.889 1.00 88.00 421 PHE A N 1
ATOM 3515 C CA . PHE A 1 421 ? 18.160 -50.095 -5.880 1.00 88.00 421 PHE A CA 1
ATOM 3516 C C . PHE A 1 421 ? 18.439 -48.645 -6.293 1.00 88.00 421 PHE A C 1
ATOM 3518 O O . PHE A 1 421 ? 19.587 -48.218 -6.330 1.00 88.00 421 PHE A O 1
ATOM 3525 N N . LEU A 1 422 ? 17.399 -47.860 -6.585 1.00 89.25 422 LEU A N 1
ATOM 3526 C CA . LEU A 1 422 ? 17.564 -46.473 -7.030 1.00 89.25 422 LEU A CA 1
ATOM 3527 C C . LEU A 1 422 ? 17.941 -45.516 -5.888 1.00 89.25 422 LEU A C 1
ATOM 3529 O O . LEU A 1 422 ? 18.524 -44.461 -6.154 1.00 89.25 422 LEU A O 1
ATOM 3533 N N . SER A 1 423 ? 17.628 -45.876 -4.639 1.00 88.50 423 SER A N 1
ATOM 3534 C CA . SER A 1 423 ? 17.926 -45.065 -3.453 1.00 88.50 423 SER A CA 1
ATOM 3535 C C . SER A 1 423 ? 19.417 -45.027 -3.109 1.00 88.50 423 SER A C 1
ATOM 3537 O O . SER A 1 423 ? 19.864 -44.094 -2.448 1.00 88.50 423 SER A O 1
ATOM 3539 N N . GLU A 1 424 ? 20.214 -45.971 -3.629 1.00 87.19 424 GLU A N 1
ATOM 3540 C CA . GLU A 1 424 ? 21.681 -45.955 -3.506 1.00 87.19 424 GLU A CA 1
ATOM 3541 C C . GLU A 1 424 ? 22.319 -44.716 -4.154 1.00 87.19 424 GLU A C 1
ATOM 3543 O O . GLU A 1 424 ? 23.421 -44.313 -3.782 1.00 87.19 424 GLU A O 1
ATOM 3548 N N . PHE A 1 425 ? 21.637 -44.110 -5.129 1.00 87.25 425 PHE A N 1
ATOM 3549 C CA . PHE A 1 425 ? 22.163 -42.992 -5.916 1.00 87.25 425 PHE A CA 1
ATOM 3550 C C . PHE A 1 425 ? 21.700 -41.624 -5.413 1.00 87.25 425 PHE A C 1
ATOM 3552 O O . PHE A 1 425 ? 22.272 -40.614 -5.820 1.00 87.25 425 PHE A O 1
ATOM 3559 N N . GLY A 1 426 ? 20.712 -41.598 -4.513 1.00 88.25 426 GLY A N 1
ATOM 3560 C CA . GLY A 1 426 ? 20.226 -40.390 -3.858 1.00 88.25 426 GLY A CA 1
ATOM 3561 C C . GLY A 1 426 ? 18.790 -40.503 -3.352 1.00 88.25 426 GLY A C 1
ATOM 3562 O O . GLY A 1 426 ? 18.133 -41.538 -3.474 1.00 88.25 426 GLY A O 1
ATOM 3563 N N . GLU A 1 427 ? 18.289 -39.417 -2.768 1.00 88.38 427 GLU A N 1
ATOM 3564 C CA . GLU A 1 427 ? 16.976 -39.408 -2.121 1.00 88.38 427 GLU A CA 1
ATOM 3565 C C . GLU A 1 427 ? 15.848 -39.377 -3.166 1.00 88.38 427 GLU A C 1
ATOM 3567 O O . GLU A 1 427 ? 15.745 -38.443 -3.964 1.00 88.38 427 GLU A O 1
ATOM 3572 N N . ILE A 1 428 ? 14.971 -40.385 -3.155 1.00 90.12 428 ILE A N 1
ATOM 3573 C CA . ILE A 1 428 ? 13.846 -40.498 -4.093 1.00 90.12 428 ILE A CA 1
ATOM 3574 C C . ILE A 1 428 ? 12.601 -39.837 -3.500 1.00 90.12 428 ILE A C 1
ATOM 3576 O O . ILE A 1 428 ? 12.057 -40.289 -2.495 1.00 90.12 428 ILE A O 1
ATOM 3580 N N . LYS A 1 429 ? 12.066 -38.828 -4.190 1.00 85.44 429 LYS A N 1
ATOM 3581 C CA . LYS A 1 429 ? 10.765 -38.222 -3.870 1.00 85.44 429 LYS A CA 1
ATOM 3582 C C . LYS A 1 429 ? 9.603 -39.084 -4.328 1.00 85.44 429 LYS A C 1
ATOM 3584 O O . LYS A 1 429 ? 8.598 -39.218 -3.626 1.00 85.44 429 LYS A O 1
ATOM 3589 N N . ARG A 1 430 ? 9.698 -39.627 -5.545 1.00 82.25 430 ARG A N 1
ATOM 3590 C CA . ARG A 1 430 ? 8.595 -40.371 -6.154 1.00 82.25 430 ARG A CA 1
ATOM 3591 C C . ARG A 1 430 ? 9.089 -41.408 -7.148 1.00 82.25 430 ARG A C 1
ATOM 3593 O O . ARG A 1 430 ? 9.703 -41.076 -8.151 1.00 82.25 430 ARG A O 1
ATOM 3600 N N . LEU A 1 431 ? 8.698 -42.659 -6.929 1.00 87.75 431 LEU A N 1
ATOM 3601 C CA . LEU A 1 431 ? 8.825 -43.729 -7.916 1.00 87.75 431 LEU A CA 1
ATOM 3602 C C . LEU A 1 431 ? 7.453 -44.033 -8.528 1.00 87.75 431 LEU A C 1
ATOM 3604 O O . LEU A 1 431 ? 6.465 -44.164 -7.803 1.00 87.75 431 LEU A O 1
ATOM 3608 N N . THR A 1 432 ? 7.371 -44.154 -9.849 1.00 83.94 432 THR A N 1
ATOM 3609 C CA . THR A 1 432 ? 6.157 -44.556 -10.574 1.00 83.94 432 THR A CA 1
ATOM 3610 C C . THR A 1 432 ? 6.497 -45.697 -11.517 1.00 83.94 432 THR A C 1
ATOM 3612 O O . THR A 1 432 ? 7.168 -45.476 -12.520 1.00 83.94 432 THR A O 1
ATOM 3615 N N . MET A 1 433 ? 6.012 -46.903 -11.218 1.00 84.50 433 MET A N 1
ATOM 3616 C CA . MET A 1 433 ? 6.199 -48.067 -12.083 1.00 84.50 433 MET A CA 1
ATOM 3617 C C . MET A 1 433 ? 5.061 -48.214 -13.090 1.00 84.50 433 MET A C 1
ATOM 3619 O O . MET A 1 433 ? 3.887 -48.092 -12.738 1.00 84.50 433 MET A O 1
ATOM 3623 N N . LYS A 1 434 ? 5.416 -48.528 -14.336 1.00 81.06 434 LYS A N 1
ATOM 3624 C CA . LYS A 1 434 ? 4.518 -48.998 -15.398 1.00 81.06 434 LYS A CA 1
ATOM 3625 C C . LYS A 1 434 ? 5.054 -50.324 -15.957 1.00 81.06 434 LYS A C 1
ATOM 3627 O O . LYS A 1 434 ? 6.195 -50.702 -15.704 1.00 81.06 434 LYS A O 1
ATOM 3632 N N . ASN A 1 435 ? 4.239 -51.034 -16.742 1.00 73.06 435 ASN A N 1
ATOM 3633 C CA . ASN A 1 435 ? 4.505 -52.423 -17.158 1.00 73.06 435 ASN A CA 1
ATOM 3634 C C . ASN A 1 435 ? 5.865 -52.679 -17.833 1.00 73.06 435 ASN A C 1
ATOM 3636 O O . ASN A 1 435 ? 6.297 -53.821 -17.861 1.00 73.06 435 ASN A O 1
ATOM 3640 N N . LYS A 1 436 ? 6.523 -51.682 -18.434 1.00 76.88 436 LYS A N 1
ATOM 3641 C CA . LYS A 1 436 ? 7.820 -51.870 -19.121 1.00 76.88 436 LYS A CA 1
ATOM 3642 C C . LYS A 1 436 ? 8.860 -50.802 -18.786 1.00 76.88 436 LYS A C 1
ATOM 3644 O O . LYS A 1 436 ? 9.936 -50.789 -19.375 1.00 76.88 436 LYS A O 1
ATOM 3649 N N . PHE A 1 437 ? 8.507 -49.865 -17.915 1.00 85.00 437 PHE A N 1
ATOM 3650 C CA . PHE A 1 437 ? 9.342 -48.719 -17.598 1.00 85.00 437 PHE A CA 1
ATOM 3651 C C . PHE A 1 437 ? 8.877 -48.056 -16.311 1.00 85.00 437 PHE A C 1
ATOM 3653 O O . PHE A 1 437 ? 7.705 -48.144 -15.938 1.00 85.00 437 PHE A O 1
ATOM 3660 N N . SER A 1 438 ? 9.786 -47.342 -15.667 1.00 87.50 438 SER A N 1
ATOM 3661 C CA . SER A 1 438 ? 9.513 -46.566 -14.468 1.00 87.50 438 SER A CA 1
ATOM 3662 C C . SER A 1 438 ? 10.008 -45.142 -14.617 1.00 87.50 438 SER A C 1
ATOM 3664 O O . SER A 1 438 ? 10.940 -44.870 -15.368 1.00 87.50 438 SER A O 1
ATOM 3666 N N . PHE A 1 439 ? 9.389 -44.241 -13.865 1.00 89.00 439 PHE A N 1
ATOM 3667 C CA . PHE A 1 439 ? 9.898 -42.895 -13.646 1.00 89.00 439 PHE A CA 1
ATOM 3668 C C . PHE A 1 439 ? 10.311 -42.759 -12.191 1.00 89.00 439 PHE A C 1
ATOM 3670 O O . PHE A 1 439 ? 9.510 -43.060 -11.300 1.00 89.00 439 PHE A O 1
ATOM 3677 N N . CYS A 1 440 ? 11.536 -42.307 -11.960 1.00 88.12 440 CYS A N 1
ATOM 3678 C CA . CYS A 1 440 ? 12.062 -42.049 -10.628 1.00 88.12 440 CYS A CA 1
ATOM 3679 C C . CYS A 1 440 ? 12.439 -40.576 -10.511 1.00 88.12 440 CYS A C 1
ATOM 3681 O O . CYS A 1 440 ? 13.277 -40.098 -11.262 1.00 88.12 440 CYS A O 1
ATOM 3683 N N . GLU A 1 441 ? 11.797 -39.868 -9.590 1.00 87.81 441 GLU A N 1
ATOM 3684 C CA . GLU A 1 441 ? 12.029 -38.457 -9.298 1.00 87.81 441 GLU A CA 1
ATOM 3685 C C . GLU A 1 441 ? 12.883 -38.335 -8.034 1.00 87.81 441 GLU A C 1
ATOM 3687 O O . GLU A 1 441 ? 12.447 -38.721 -6.945 1.00 87.81 441 GLU A O 1
ATOM 3692 N N . TYR A 1 442 ? 14.087 -37.797 -8.185 1.00 87.94 442 TYR A N 1
ATOM 3693 C CA . TYR A 1 442 ? 15.034 -37.532 -7.110 1.00 87.94 442 TYR A CA 1
ATOM 3694 C C . TYR A 1 442 ? 14.782 -36.174 -6.441 1.00 87.94 442 TYR A C 1
ATOM 3696 O O . TYR A 1 442 ? 14.155 -35.264 -6.991 1.00 87.94 442 TYR A O 1
ATOM 3704 N N . ALA A 1 443 ? 15.271 -36.003 -5.215 1.00 80.25 443 ALA A N 1
ATOM 3705 C CA . ALA A 1 443 ? 15.182 -34.734 -4.505 1.00 80.25 443 ALA A CA 1
ATOM 3706 C C . ALA A 1 443 ? 16.088 -33.662 -5.136 1.00 80.25 443 ALA A C 1
ATOM 3708 O O . ALA A 1 443 ? 15.672 -32.496 -5.276 1.00 80.25 443 ALA A O 1
ATOM 3709 N N . LYS A 1 444 ? 17.291 -34.077 -5.555 1.00 81.94 444 LYS A N 1
ATOM 3710 C CA . LYS A 1 444 ? 18.344 -33.252 -6.157 1.00 81.94 444 LYS A CA 1
ATOM 3711 C C . LYS A 1 444 ? 18.639 -33.693 -7.593 1.00 81.94 444 LYS A C 1
ATOM 3713 O O . LYS A 1 444 ? 18.443 -34.848 -7.947 1.00 81.94 444 LYS A O 1
ATOM 3718 N N . ILE A 1 445 ? 19.113 -32.754 -8.411 1.00 83.06 445 ILE A N 1
ATOM 3719 C CA . ILE A 1 445 ? 19.509 -33.017 -9.807 1.00 83.06 445 ILE A CA 1
ATOM 3720 C C . ILE A 1 445 ? 20.803 -33.843 -9.850 1.00 83.06 445 ILE A C 1
ATOM 3722 O O . ILE A 1 445 ? 20.916 -34.779 -10.630 1.00 83.06 445 ILE A O 1
ATOM 3726 N N . GLU A 1 446 ? 21.738 -33.553 -8.943 1.00 83.25 446 GLU A N 1
ATOM 3727 C CA . GLU A 1 446 ? 23.014 -34.272 -8.814 1.00 83.25 446 GLU A CA 1
ATOM 3728 C C . GLU A 1 446 ? 22.813 -35.782 -8.606 1.00 83.25 446 GLU A C 1
ATOM 3730 O O . GLU A 1 446 ? 23.530 -36.587 -9.195 1.00 83.25 446 GLU A O 1
ATOM 3735 N N . ASP A 1 447 ? 21.796 -36.163 -7.831 1.00 87.00 447 ASP A N 1
ATOM 3736 C CA . ASP A 1 447 ? 21.431 -37.556 -7.555 1.00 87.00 447 ASP A CA 1
ATOM 3737 C C . ASP A 1 447 ? 20.908 -38.270 -8.816 1.00 87.00 447 ASP A C 1
ATOM 3739 O O . ASP A 1 447 ? 21.245 -39.427 -9.076 1.00 87.00 447 ASP A O 1
ATOM 3743 N N . ALA A 1 448 ? 20.126 -37.567 -9.642 1.00 84.69 448 ALA A N 1
ATOM 3744 C CA . ALA A 1 448 ? 19.623 -38.084 -10.913 1.00 84.69 448 ALA A CA 1
ATOM 3745 C C . ALA A 1 448 ? 20.759 -38.288 -11.930 1.00 84.69 448 ALA A C 1
ATOM 3747 O O . ALA A 1 448 ? 20.833 -39.340 -12.570 1.00 84.69 448 ALA A O 1
ATOM 3748 N N . ASP A 1 449 ? 21.694 -37.339 -12.025 1.00 83.12 449 ASP A N 1
ATOM 3749 C CA . ASP A 1 449 ? 22.900 -37.473 -12.851 1.00 83.12 449 ASP A CA 1
ATOM 3750 C C . ASP A 1 449 ? 23.802 -38.616 -12.368 1.00 83.12 449 ASP A C 1
ATOM 3752 O O . ASP A 1 449 ? 24.379 -39.357 -13.172 1.00 83.12 449 ASP A O 1
ATOM 3756 N N . ASN A 1 450 ? 23.916 -38.781 -11.049 1.00 85.62 450 ASN A N 1
ATOM 3757 C CA . ASN A 1 450 ? 24.668 -39.860 -10.422 1.00 85.62 450 ASN A CA 1
ATOM 3758 C C . ASN A 1 450 ? 24.049 -41.230 -10.742 1.00 85.62 450 ASN A C 1
ATOM 3760 O O . ASN A 1 450 ? 24.772 -42.168 -11.091 1.00 85.62 450 ASN A O 1
ATOM 3764 N N . ALA A 1 451 ? 22.718 -41.330 -10.705 1.00 86.69 451 ALA A N 1
ATOM 3765 C CA . ALA A 1 451 ? 21.981 -42.520 -11.114 1.00 86.69 451 ALA A CA 1
ATOM 3766 C C . ALA A 1 451 ? 22.183 -42.827 -12.606 1.00 86.69 451 ALA A C 1
ATOM 3768 O O . ALA A 1 451 ? 22.511 -43.957 -12.958 1.00 86.69 451 ALA A O 1
ATOM 3769 N N . ILE A 1 452 ? 22.077 -41.834 -13.497 1.00 86.44 452 ILE A N 1
ATOM 3770 C CA . ILE A 1 452 ? 22.281 -42.032 -14.944 1.00 86.44 452 ILE A CA 1
ATOM 3771 C C . ILE A 1 452 ? 23.701 -42.535 -15.239 1.00 86.44 452 ILE A C 1
ATOM 3773 O O . ILE A 1 452 ? 23.874 -43.486 -16.002 1.00 86.44 452 ILE A O 1
ATOM 3777 N N . LYS A 1 453 ? 24.726 -41.941 -14.614 1.00 83.25 453 LYS A N 1
ATOM 3778 C CA . LYS A 1 453 ? 26.129 -42.332 -14.829 1.00 83.25 453 LYS A CA 1
ATOM 3779 C C . LYS A 1 453 ? 26.436 -43.734 -14.306 1.00 83.25 453 LYS A C 1
ATOM 3781 O O . LYS A 1 453 ? 27.178 -44.468 -14.954 1.00 83.25 453 LYS A O 1
ATOM 3786 N N . ASN A 1 454 ? 25.875 -44.108 -13.155 1.00 81.25 454 ASN A N 1
ATOM 3787 C CA . ASN A 1 454 ? 26.275 -45.323 -12.445 1.00 81.25 454 ASN A CA 1
ATOM 3788 C C . ASN A 1 454 ? 25.320 -46.511 -12.601 1.00 81.25 454 ASN A C 1
ATOM 3790 O O . ASN A 1 454 ? 25.737 -47.635 -12.327 1.00 81.25 454 ASN A O 1
ATOM 3794 N N . CYS A 1 455 ? 24.068 -46.317 -13.024 1.00 79.62 455 CYS A N 1
ATOM 3795 C CA . CYS A 1 455 ? 23.124 -47.417 -13.268 1.00 79.62 455 CYS A CA 1
ATOM 3796 C C . CYS A 1 455 ? 23.130 -47.934 -14.699 1.00 79.62 455 CYS A C 1
ATOM 3798 O O . CYS A 1 455 ? 22.534 -48.982 -14.952 1.00 79.62 455 CYS A O 1
ATOM 3800 N N . GLN A 1 456 ? 23.755 -47.227 -15.641 1.00 75.94 456 GLN A N 1
ATOM 3801 C CA . GLN A 1 456 ? 23.694 -47.617 -17.041 1.00 75.94 456 GLN A CA 1
ATOM 3802 C C . GLN A 1 456 ? 24.319 -49.007 -17.239 1.00 75.94 456 GLN A C 1
ATOM 3804 O O . GLN A 1 456 ? 25.518 -49.199 -17.046 1.00 75.94 456 GLN A O 1
ATOM 3809 N N . ASN A 1 457 ? 23.496 -49.979 -17.646 1.00 69.06 457 ASN A N 1
ATOM 3810 C CA . ASN A 1 457 ? 23.850 -51.390 -17.840 1.00 69.06 457 ASN A CA 1
ATOM 3811 C C . ASN A 1 457 ? 24.220 -52.174 -16.569 1.00 69.06 457 ASN A C 1
ATOM 3813 O O . ASN A 1 457 ? 24.812 -53.253 -16.685 1.00 69.06 457 ASN A O 1
ATOM 3817 N N . LYS A 1 458 ? 23.865 -51.692 -15.370 1.00 78.75 458 LYS A N 1
ATOM 3818 C CA . LYS A 1 458 ? 23.992 -52.509 -14.155 1.00 78.75 458 LYS A CA 1
ATOM 3819 C C . LYS A 1 458 ? 23.012 -53.684 -14.193 1.00 78.75 458 LYS A C 1
ATOM 3821 O O . LYS A 1 458 ? 21.898 -53.570 -14.708 1.00 78.75 458 LYS A O 1
ATOM 3826 N N . LEU A 1 459 ? 23.459 -54.816 -13.652 1.00 77.06 459 LEU A N 1
ATOM 3827 C CA . LEU A 1 459 ? 22.615 -55.988 -13.450 1.00 77.06 459 LEU A CA 1
ATOM 3828 C C . LEU A 1 459 ? 21.721 -55.752 -12.237 1.00 77.06 459 LEU A C 1
ATOM 3830 O O . LEU A 1 459 ? 22.211 -55.459 -11.149 1.00 77.06 459 LEU A O 1
ATOM 3834 N N . PHE A 1 460 ? 20.422 -55.898 -12.443 1.00 77.12 460 PHE A N 1
ATOM 3835 C CA . PHE A 1 460 ? 19.406 -55.853 -11.408 1.00 77.12 460 PHE A CA 1
ATOM 3836 C C . PHE A 1 460 ? 18.418 -56.988 -11.695 1.00 77.12 460 PHE A C 1
ATOM 3838 O O . PHE A 1 460 ? 17.818 -57.023 -12.770 1.00 77.12 460 PHE A O 1
ATOM 3845 N N . ASN A 1 461 ? 18.310 -57.947 -10.768 1.00 70.50 461 ASN A N 1
ATOM 3846 C CA . ASN A 1 461 ? 17.517 -59.176 -10.920 1.00 70.50 461 ASN A CA 1
ATOM 3847 C C . ASN A 1 461 ? 17.759 -59.890 -12.270 1.00 70.50 461 ASN A C 1
ATOM 3849 O O . ASN A 1 461 ? 16.825 -60.137 -13.028 1.00 70.50 461 ASN A O 1
ATOM 3853 N N . ASP A 1 462 ? 19.032 -60.151 -12.594 1.00 72.25 462 ASP A N 1
ATOM 3854 C CA . ASP A 1 462 ? 19.502 -60.806 -13.832 1.00 72.25 462 ASP A CA 1
ATOM 3855 C C . ASP A 1 462 ? 19.165 -60.088 -15.155 1.00 72.25 462 ASP A C 1
ATOM 3857 O O . ASP A 1 462 ? 19.478 -60.583 -16.242 1.00 72.25 462 ASP A O 1
ATOM 3861 N N . ALA A 1 463 ? 18.607 -58.878 -15.084 1.00 75.06 463 ALA A N 1
ATOM 3862 C CA . ALA A 1 463 ? 18.313 -58.031 -16.229 1.00 75.06 463 ALA A CA 1
ATOM 3863 C C . ALA A 1 463 ? 19.199 -56.774 -16.234 1.00 75.06 463 ALA A C 1
ATOM 3865 O O . ALA A 1 463 ? 19.596 -56.249 -15.192 1.00 75.06 463 ALA A O 1
ATOM 3866 N N . LYS A 1 464 ? 19.548 -56.284 -17.428 1.00 80.44 464 LYS A N 1
ATOM 3867 C CA . LYS A 1 464 ? 20.324 -55.045 -17.573 1.00 80.44 464 LYS A CA 1
ATOM 3868 C C . LYS A 1 464 ? 19.385 -53.853 -17.529 1.00 80.44 464 LYS A C 1
ATOM 3870 O O . LYS A 1 464 ? 18.584 -53.664 -18.444 1.00 80.44 464 LYS A O 1
ATOM 3875 N N . VAL A 1 465 ? 19.531 -53.027 -16.501 1.00 83.44 465 VAL A N 1
ATOM 3876 C CA . VAL A 1 465 ? 18.758 -51.794 -16.375 1.00 83.44 465 VAL A CA 1
ATOM 3877 C C . VAL A 1 465 ? 19.422 -50.683 -17.183 1.00 83.44 465 VAL A C 1
ATOM 3879 O O . VAL A 1 465 ? 20.643 -50.515 -17.165 1.00 83.44 465 VAL A O 1
ATOM 3882 N N . SER A 1 466 ? 18.609 -49.924 -17.912 1.00 82.56 466 SER A N 1
ATOM 3883 C CA . SER A 1 466 ? 19.024 -48.709 -18.605 1.00 82.56 466 SER A CA 1
ATOM 3884 C C . SER A 1 466 ? 18.257 -47.521 -18.050 1.00 82.56 466 SER A C 1
ATOM 3886 O O . SER A 1 466 ? 17.029 -47.566 -17.929 1.00 82.56 466 SER A O 1
ATOM 3888 N N . ILE A 1 467 ? 18.999 -46.468 -17.711 1.00 87.06 467 ILE A N 1
ATOM 3889 C CA . ILE A 1 467 ? 18.461 -45.228 -17.167 1.00 87.06 467 ILE A CA 1
ATOM 3890 C C . ILE A 1 467 ? 18.813 -44.094 -18.123 1.00 87.06 467 ILE A C 1
ATOM 3892 O O . ILE A 1 467 ? 19.968 -43.929 -18.512 1.00 87.06 467 ILE A O 1
ATOM 3896 N N . SER A 1 468 ? 17.816 -43.303 -18.504 1.00 81.62 468 SER A N 1
ATOM 3897 C CA . SER A 1 468 ? 18.000 -42.110 -19.327 1.00 81.62 468 SER A CA 1
ATOM 3898 C C . SER A 1 468 ? 17.292 -40.905 -18.706 1.00 81.62 468 SER A C 1
ATOM 3900 O O . SER A 1 468 ? 16.350 -41.090 -17.930 1.00 81.62 468 SER A O 1
ATOM 3902 N N . PRO A 1 469 ? 17.679 -39.668 -19.061 1.00 78.62 469 PRO A N 1
ATOM 3903 C CA . PRO A 1 469 ? 16.912 -38.482 -18.692 1.00 78.62 469 PRO A CA 1
ATOM 3904 C C . PRO A 1 469 ? 15.456 -38.615 -19.155 1.00 78.62 469 PRO A C 1
ATOM 3906 O O . PRO A 1 469 ? 15.194 -39.113 -20.258 1.00 78.62 469 PRO A O 1
ATOM 3909 N N . HIS A 1 470 ? 14.496 -38.202 -18.323 1.00 72.50 470 HIS A N 1
ATOM 3910 C CA . HIS A 1 470 ? 13.102 -38.125 -18.755 1.00 72.50 470 HIS A CA 1
ATOM 3911 C C . HIS A 1 470 ? 12.898 -36.898 -19.645 1.00 72.50 470 HIS A C 1
ATOM 3913 O O . HIS A 1 470 ? 13.014 -35.764 -19.191 1.00 72.50 470 HIS A O 1
ATOM 3919 N N . VAL A 1 471 ? 12.538 -37.121 -20.909 1.00 63.06 471 VAL A N 1
ATOM 3920 C CA . VAL A 1 471 ? 12.150 -36.041 -21.823 1.00 63.06 471 VAL A CA 1
ATOM 3921 C C . VAL A 1 471 ? 10.637 -35.874 -21.748 1.00 63.06 471 VAL A C 1
ATOM 3923 O O . VAL A 1 471 ? 9.875 -36.677 -22.304 1.00 63.06 471 VAL A O 1
ATOM 3926 N N . ASN A 1 472 ? 10.186 -34.827 -21.055 1.00 53.09 472 ASN A N 1
ATOM 3927 C CA . ASN A 1 472 ? 8.777 -34.462 -21.036 1.00 53.09 472 ASN A CA 1
ATOM 3928 C C . ASN A 1 472 ? 8.413 -33.910 -22.419 1.00 53.09 472 ASN A C 1
ATOM 3930 O O . ASN A 1 472 ? 8.757 -32.788 -22.769 1.00 53.09 472 ASN A O 1
ATOM 3934 N N . LYS A 1 473 ? 7.755 -34.720 -23.252 1.00 56.53 473 LYS A N 1
ATOM 3935 C CA . LYS A 1 473 ? 7.221 -34.225 -24.524 1.00 56.53 473 LYS A CA 1
ATOM 3936 C C . LYS A 1 473 ? 6.023 -33.342 -24.200 1.00 56.53 473 LYS A C 1
ATOM 3938 O O . LYS A 1 473 ? 4.947 -33.879 -23.922 1.00 56.53 473 LYS A O 1
ATOM 3943 N N . GLU A 1 474 ? 6.205 -32.023 -24.213 1.00 53.84 474 GLU A N 1
ATOM 3944 C CA . GLU A 1 474 ? 5.088 -31.087 -24.131 1.00 53.84 474 GLU A CA 1
ATOM 3945 C C . GLU A 1 474 ? 4.115 -31.386 -25.275 1.00 53.84 474 GLU A C 1
ATOM 3947 O O . GLU A 1 474 ? 4.419 -31.250 -26.460 1.00 53.84 474 GLU A O 1
ATOM 3952 N N . LYS A 1 475 ? 2.936 -31.897 -24.920 1.00 61.44 475 LYS A N 1
ATOM 3953 C CA . LYS A 1 475 ? 1.852 -32.107 -25.875 1.00 61.44 475 LYS A CA 1
ATOM 3954 C C . LYS A 1 475 ? 0.974 -30.872 -25.845 1.00 61.44 475 LYS A C 1
ATOM 3956 O O . LYS A 1 475 ? 0.324 -30.588 -24.836 1.00 61.44 475 LYS A O 1
ATOM 3961 N N . HIS A 1 476 ? 0.902 -30.168 -26.964 1.00 76.81 476 HIS A N 1
ATOM 3962 C CA . HIS A 1 476 ? -0.058 -29.088 -27.123 1.00 76.81 476 HIS A CA 1
ATOM 3963 C C . HIS A 1 476 ? -1.404 -29.703 -27.500 1.00 76.81 476 HIS A C 1
ATOM 3965 O O . HIS A 1 476 ? -1.582 -30.230 -28.599 1.00 76.81 476 HIS A O 1
ATOM 3971 N N . THR A 1 477 ? -2.348 -29.664 -26.561 1.00 83.50 477 THR A N 1
ATOM 3972 C CA . THR A 1 477 ? -3.707 -30.169 -26.772 1.00 83.50 477 THR A CA 1
ATOM 3973 C C . THR A 1 477 ? -4.643 -29.043 -27.204 1.00 83.50 477 THR A C 1
ATOM 3975 O O . THR A 1 477 ? -4.859 -28.073 -26.471 1.00 83.50 477 THR A O 1
ATOM 3978 N N . LEU A 1 478 ? -5.258 -29.209 -28.371 1.00 86.44 478 LEU A N 1
ATOM 3979 C CA . LEU A 1 478 ? -6.314 -28.351 -28.896 1.00 86.44 478 LEU A CA 1
ATOM 3980 C C . LEU A 1 478 ? -7.672 -29.042 -28.768 1.00 86.44 478 LEU A C 1
ATOM 3982 O O . LEU A 1 478 ? -7.792 -30.252 -28.941 1.00 86.44 478 LEU A O 1
ATOM 3986 N N . TYR A 1 479 ? -8.712 -28.271 -28.484 1.00 88.56 479 TYR A N 1
ATOM 3987 C CA . TYR A 1 479 ? -10.102 -28.695 -28.590 1.00 88.56 479 TYR A CA 1
ATOM 3988 C C . TYR A 1 479 ? -10.587 -28.484 -30.026 1.00 88.56 479 TYR A C 1
ATOM 3990 O O . TYR A 1 479 ? -10.366 -27.413 -30.589 1.00 88.56 479 TYR A O 1
ATOM 3998 N N . ILE A 1 480 ? -11.279 -29.473 -30.597 1.00 88.62 480 ILE A N 1
ATOM 3999 C CA . ILE A 1 480 ? -11.904 -29.357 -31.917 1.00 88.62 480 ILE A CA 1
ATOM 4000 C C . ILE A 1 480 ? -13.381 -29.756 -31.888 1.00 88.62 480 ILE A C 1
ATOM 4002 O O . ILE A 1 480 ? -13.740 -30.774 -31.297 1.00 88.62 480 ILE A O 1
ATOM 4006 N N . ARG A 1 481 ? -14.231 -28.991 -32.582 1.00 88.06 481 ARG A N 1
ATOM 4007 C CA . ARG A 1 481 ? -15.620 -29.341 -32.921 1.00 88.06 481 ARG A CA 1
ATOM 4008 C C . ARG A 1 481 ? -15.793 -29.400 -34.440 1.00 88.06 481 ARG A C 1
ATOM 4010 O O . ARG A 1 481 ? -15.302 -28.521 -35.146 1.00 88.06 481 ARG A O 1
ATOM 4017 N N . TYR A 1 482 ? -16.480 -30.429 -34.918 1.00 88.19 482 TYR A N 1
ATOM 4018 C CA . TYR A 1 482 ? -16.674 -30.771 -36.326 1.00 88.19 482 TYR A CA 1
ATOM 4019 C C . TYR A 1 482 ? -18.045 -31.438 -36.541 1.00 88.19 482 TYR A C 1
ATOM 4021 O O . TYR A 1 482 ? -18.778 -31.690 -35.585 1.00 88.19 482 TYR A O 1
ATOM 4029 N N . ASP A 1 483 ? -18.395 -31.724 -37.795 1.00 84.50 483 ASP A N 1
ATOM 4030 C CA . ASP A 1 483 ? -19.649 -32.399 -38.135 1.00 84.50 483 ASP A CA 1
ATOM 4031 C C . ASP A 1 483 ? -19.710 -33.834 -37.554 1.00 84.50 483 ASP A C 1
ATOM 4033 O O . ASP A 1 483 ? -18.896 -34.680 -37.939 1.00 84.50 483 ASP A O 1
ATOM 4037 N N . PRO A 1 484 ? -20.687 -34.152 -36.680 1.00 79.31 484 PRO A N 1
ATOM 4038 C CA . PRO A 1 484 ? -20.875 -35.482 -36.092 1.00 79.31 484 PRO A CA 1
ATOM 4039 C C . PRO A 1 484 ? -20.969 -36.632 -37.102 1.00 79.31 484 PRO A C 1
ATOM 4041 O O . PRO A 1 484 ? -20.623 -37.767 -36.778 1.00 79.31 484 PRO A O 1
ATOM 4044 N N . LYS A 1 485 ? -21.446 -36.368 -38.325 1.00 79.62 485 LYS A N 1
ATOM 4045 C CA . LYS A 1 485 ? -21.622 -37.402 -39.360 1.00 79.62 485 LYS A CA 1
ATOM 4046 C C . LYS A 1 485 ? -20.316 -37.770 -40.059 1.00 79.62 485 LYS A C 1
ATOM 4048 O O . LYS A 1 485 ? -20.242 -38.796 -40.734 1.00 79.62 485 LYS A O 1
ATOM 4053 N N . SER A 1 486 ? -19.287 -36.948 -39.897 1.00 79.94 486 SER A N 1
ATOM 4054 C CA . SER A 1 486 ? -18.019 -37.113 -40.588 1.00 79.94 486 SER A CA 1
ATOM 4055 C C . SER A 1 486 ? -17.149 -38.202 -39.961 1.00 79.94 486 SER A C 1
ATOM 4057 O O . SER A 1 486 ? -17.213 -38.493 -38.764 1.00 79.94 486 SER A O 1
ATOM 4059 N N . ASP A 1 487 ? -16.324 -38.838 -40.788 1.00 84.12 487 ASP A N 1
ATOM 4060 C CA . ASP A 1 487 ? -15.331 -39.788 -40.307 1.00 84.12 487 ASP A CA 1
ATOM 4061 C C . ASP A 1 487 ? -14.076 -39.089 -39.766 1.00 84.12 487 ASP A C 1
ATOM 4063 O O . ASP A 1 487 ? -13.620 -38.082 -40.315 1.00 84.12 487 ASP A O 1
ATOM 4067 N N . ILE A 1 488 ? -13.519 -39.625 -38.678 1.00 82.81 488 ILE A N 1
ATOM 4068 C CA . ILE A 1 488 ? -12.376 -39.024 -37.979 1.00 82.81 488 ILE A CA 1
ATOM 4069 C C . ILE A 1 488 ? -11.119 -39.113 -38.828 1.00 82.81 488 ILE A C 1
ATOM 4071 O O . ILE A 1 488 ? -10.340 -38.162 -38.848 1.00 82.81 488 ILE A O 1
ATOM 4075 N N . GLN A 1 489 ? -10.929 -40.208 -39.567 1.00 84.44 489 GLN A N 1
ATOM 4076 C CA . GLN A 1 489 ? -9.769 -40.332 -40.436 1.00 84.44 489 GLN A CA 1
ATOM 4077 C C . GLN A 1 489 ? -9.835 -39.292 -41.558 1.00 84.44 489 GLN A C 1
ATOM 4079 O O . GLN A 1 489 ? -8.825 -38.666 -41.880 1.00 84.44 489 GLN A O 1
ATOM 4084 N N . THR A 1 490 ? -11.032 -39.032 -42.089 1.00 86.69 490 THR A N 1
ATOM 4085 C CA . THR A 1 490 ? -11.272 -37.973 -43.079 1.00 86.69 490 THR A CA 1
ATOM 4086 C C . THR A 1 490 ? -11.010 -36.580 -42.504 1.00 86.69 490 THR A C 1
ATOM 4088 O O . THR A 1 490 ? -10.357 -35.770 -43.161 1.00 86.69 490 THR A O 1
ATOM 4091 N N . LEU A 1 491 ? -11.447 -36.302 -41.268 1.00 86.44 491 LEU A N 1
ATOM 4092 C CA . LEU A 1 491 ? -11.147 -35.045 -40.571 1.00 86.44 491 LEU A CA 1
ATOM 4093 C C . LEU A 1 491 ? -9.639 -34.863 -40.370 1.00 86.44 491 LEU A C 1
ATOM 4095 O O . LEU A 1 491 ? -9.098 -33.807 -40.689 1.00 86.44 491 LEU A O 1
ATOM 4099 N N . VAL A 1 492 ? -8.949 -35.884 -39.859 1.00 88.19 492 VAL A N 1
ATOM 4100 C CA . VAL A 1 492 ? -7.504 -35.825 -39.615 1.00 88.19 492 VAL A CA 1
ATOM 4101 C C . VAL A 1 492 ? -6.759 -35.614 -40.930 1.00 88.19 492 VAL A C 1
ATOM 4103 O O . VAL A 1 492 ? -5.920 -34.723 -41.001 1.00 88.19 492 VAL A O 1
ATOM 4106 N N . ASN A 1 493 ? -7.097 -36.348 -41.991 1.00 87.75 493 ASN A N 1
ATOM 4107 C CA . ASN A 1 493 ? -6.474 -36.175 -43.305 1.00 87.75 493 ASN A CA 1
ATOM 4108 C C . ASN A 1 493 ? -6.712 -34.767 -43.874 1.00 87.75 493 ASN A C 1
ATOM 4110 O O . ASN A 1 493 ? -5.779 -34.156 -44.394 1.00 87.75 493 ASN A O 1
ATOM 4114 N N . PHE A 1 494 ? -7.923 -34.223 -43.720 1.00 90.69 494 PHE A N 1
ATOM 4115 C CA . PHE A 1 494 ? -8.235 -32.846 -44.102 1.00 90.69 494 PHE A CA 1
ATOM 4116 C C . PHE A 1 494 ? -7.378 -31.832 -43.338 1.00 90.69 494 PHE A C 1
ATOM 4118 O O . PHE A 1 494 ? -6.809 -30.925 -43.947 1.00 90.69 494 PHE A O 1
ATOM 4125 N N . LEU A 1 495 ? -7.248 -31.998 -42.017 1.00 89.69 495 LEU A N 1
ATOM 4126 C CA . LEU A 1 495 ? -6.402 -31.139 -41.193 1.00 89.69 495 LEU A CA 1
ATOM 4127 C C . LEU A 1 495 ? -4.947 -31.218 -41.655 1.00 89.69 495 LEU A C 1
ATOM 4129 O O . LEU A 1 495 ? -4.374 -30.174 -41.935 1.00 89.69 495 LEU A O 1
ATOM 4133 N N . LYS A 1 496 ? -4.388 -32.422 -41.842 1.00 90.50 496 LYS A N 1
ATOM 4134 C CA . LYS A 1 496 ? -3.012 -32.606 -42.340 1.00 90.50 496 LYS A CA 1
ATOM 4135 C C . LYS A 1 496 ? -2.790 -31.899 -43.678 1.00 90.50 496 LYS A C 1
ATOM 4137 O O . LYS A 1 496 ? -1.829 -31.152 -43.830 1.00 90.50 496 LYS A O 1
ATOM 4142 N N . GLN A 1 497 ? -3.708 -32.082 -44.630 1.00 89.75 497 GLN A N 1
ATOM 4143 C CA . GLN A 1 497 ? -3.612 -31.484 -45.962 1.00 89.75 497 GLN A CA 1
ATOM 4144 C C . GLN A 1 497 ? -3.683 -29.951 -45.926 1.00 89.75 497 GLN A C 1
ATOM 4146 O O . GLN A 1 497 ? -2.991 -29.283 -46.690 1.00 89.75 497 GLN A O 1
ATOM 4151 N N . LYS A 1 498 ? -4.545 -29.379 -45.077 1.00 87.88 498 LYS A N 1
ATOM 4152 C CA . LYS A 1 498 ? -4.808 -27.932 -45.058 1.00 87.88 498 LYS A CA 1
ATOM 4153 C C . LYS A 1 498 ? -3.910 -27.143 -44.110 1.00 87.88 498 LYS A C 1
ATOM 4155 O O . LYS A 1 498 ? -3.709 -25.958 -44.363 1.00 87.88 498 LYS A O 1
ATOM 4160 N N . SER A 1 499 ? -3.405 -27.756 -43.042 1.00 85.69 499 SER A N 1
ATOM 4161 C CA . SER A 1 499 ? -2.493 -27.112 -42.090 1.00 85.69 499 SER A CA 1
ATOM 4162 C C . SER A 1 499 ? -1.020 -27.440 -42.349 1.00 85.69 499 SER A C 1
ATOM 4164 O O . SER A 1 499 ? -0.151 -26.745 -41.831 1.00 85.69 499 SER A O 1
ATOM 4166 N N . GLY A 1 500 ? -0.723 -28.490 -43.126 1.00 85.44 500 GLY A N 1
ATOM 4167 C CA . GLY A 1 500 ? 0.639 -28.990 -43.339 1.00 85.44 500 GLY A CA 1
ATOM 4168 C C . GLY A 1 500 ? 1.229 -29.722 -42.126 1.00 85.44 500 GLY A C 1
ATOM 4169 O O . GLY A 1 500 ? 2.421 -30.018 -42.110 1.00 85.44 500 GLY A O 1
ATOM 4170 N N . VAL A 1 501 ? 0.421 -30.004 -41.099 1.00 87.25 501 VAL A N 1
ATOM 4171 C CA . VAL A 1 501 ? 0.857 -30.683 -39.871 1.00 87.25 501 VAL A CA 1
ATOM 4172 C C . VAL A 1 501 ? 0.674 -32.187 -40.026 1.00 87.25 501 VAL A C 1
ATOM 4174 O O . VAL A 1 501 ? -0.453 -32.660 -40.096 1.00 87.25 501 VAL A O 1
ATOM 4177 N N . ASN A 1 502 ? 1.757 -32.964 -40.029 1.00 83.19 502 ASN A N 1
ATOM 4178 C CA . ASN A 1 502 ? 1.683 -34.418 -40.247 1.00 83.19 502 ASN A CA 1
ATOM 4179 C C . ASN A 1 502 ? 1.420 -35.226 -38.963 1.00 83.19 502 ASN A C 1
ATOM 4181 O O . ASN A 1 502 ? 0.821 -36.307 -39.018 1.00 83.19 502 ASN A O 1
ATOM 4185 N N . ASN A 1 503 ? 1.825 -34.689 -37.811 1.00 82.25 503 ASN A N 1
ATOM 4186 C CA . ASN A 1 503 ? 1.833 -35.375 -36.517 1.00 82.25 503 ASN A CA 1
ATOM 4187 C C . ASN A 1 503 ? 0.626 -34.982 -35.657 1.00 82.25 503 ASN A C 1
ATOM 4189 O O . ASN A 1 503 ? 0.773 -34.385 -34.595 1.00 82.25 503 ASN A O 1
ATOM 4193 N N . ILE A 1 504 ? -0.574 -35.313 -36.136 1.00 85.50 504 ILE A N 1
ATOM 4194 C CA . ILE A 1 504 ? -1.835 -35.046 -35.433 1.00 85.50 504 ILE A CA 1
ATOM 4195 C C . ILE A 1 504 ? -2.344 -36.343 -34.806 1.00 85.50 504 ILE A C 1
ATOM 4197 O O . ILE A 1 504 ? -2.599 -37.309 -35.528 1.00 85.50 504 ILE A O 1
ATOM 4201 N N . THR A 1 505 ? -2.546 -36.347 -33.487 1.00 84.00 505 THR A N 1
ATOM 4202 C CA . THR A 1 505 ? -3.229 -37.444 -32.781 1.00 84.00 505 THR A CA 1
ATOM 4203 C C . THR A 1 505 ? -4.599 -36.972 -32.305 1.00 84.00 505 THR A C 1
ATOM 4205 O O . THR A 1 505 ? -4.682 -36.013 -31.543 1.00 84.00 505 THR A O 1
ATOM 4208 N N . TYR A 1 506 ? -5.678 -37.629 -32.739 1.00 83.75 506 TYR A N 1
ATOM 4209 C CA . TYR A 1 506 ? -7.033 -37.311 -32.280 1.00 83.75 506 TYR A CA 1
ATOM 4210 C C . TYR A 1 506 ? -7.423 -38.175 -31.073 1.00 83.75 506 TYR A C 1
ATOM 4212 O O . TYR A 1 506 ? -7.278 -39.397 -31.105 1.00 83.75 506 TYR A O 1
ATOM 4220 N N . ARG A 1 507 ? -7.958 -37.546 -30.023 1.00 81.75 507 ARG A N 1
ATOM 4221 C CA . ARG A 1 507 ? -8.535 -38.206 -28.845 1.00 81.75 507 ARG A CA 1
ATOM 4222 C C . ARG A 1 507 ? -10.024 -37.904 -28.732 1.00 81.75 507 ARG A C 1
ATOM 4224 O O . ARG A 1 507 ? -10.448 -36.747 -28.771 1.00 81.75 507 ARG A O 1
ATOM 4231 N N . PHE A 1 508 ? -10.813 -38.950 -28.510 1.00 77.44 508 PHE A N 1
ATOM 4232 C CA . PHE A 1 508 ? -12.212 -38.811 -28.123 1.00 77.44 508 PHE A CA 1
ATOM 4233 C C . PHE A 1 508 ? -12.330 -38.223 -26.721 1.00 77.44 508 PHE A C 1
ATOM 4235 O O . PHE A 1 508 ? -11.499 -38.474 -25.846 1.00 77.44 508 PHE A O 1
ATOM 4242 N N . ALA A 1 509 ? -13.406 -37.487 -26.485 1.00 68.69 509 ALA A N 1
ATOM 4243 C CA . ALA A 1 509 ? -13.737 -37.048 -25.146 1.00 68.69 509 ALA A CA 1
ATOM 4244 C C . ALA A 1 509 ? -14.535 -38.118 -24.391 1.00 68.69 509 ALA A C 1
ATOM 4246 O O . ALA A 1 509 ? -15.609 -38.522 -24.837 1.00 68.69 509 ALA A O 1
ATOM 4247 N N . LYS A 1 510 ? -14.016 -38.567 -23.242 1.00 60.62 510 LYS A N 1
ATOM 4248 C CA . LYS A 1 510 ? -14.707 -39.498 -22.336 1.00 60.62 510 LYS A CA 1
ATOM 4249 C C . LYS A 1 510 ? -15.606 -38.741 -21.350 1.00 60.62 510 LYS A C 1
ATOM 4251 O O . LYS A 1 510 ? -15.228 -37.674 -20.874 1.00 60.62 510 LYS A O 1
ATOM 4256 N N . ASN A 1 511 ? -16.765 -39.311 -21.013 1.00 47.94 511 ASN A N 1
ATOM 4257 C CA . ASN A 1 511 ? -17.603 -38.860 -19.895 1.00 47.94 511 ASN A CA 1
ATOM 4258 C C . ASN A 1 511 ? -17.334 -39.710 -18.645 1.00 47.94 511 ASN A C 1
ATOM 4260 O O . ASN A 1 511 ? -17.173 -40.921 -18.746 1.00 47.94 511 ASN A O 1
ATOM 4264 N N . ASN A 1 512 ? -17.418 -39.091 -17.464 1.00 45.41 512 ASN A N 1
ATOM 4265 C CA . ASN A 1 512 ? -17.291 -39.725 -16.138 1.00 45.41 512 ASN A CA 1
ATOM 4266 C C . ASN A 1 512 ? -18.382 -40.773 -15.793 1.00 45.41 512 ASN A C 1
ATOM 4268 O O . ASN A 1 512 ? -18.492 -41.155 -14.631 1.00 45.41 512 ASN A O 1
ATOM 4272 N N . LYS A 1 513 ? -19.229 -41.201 -16.739 1.00 42.62 513 LYS A N 1
ATOM 4273 C CA . LYS A 1 513 ? -20.359 -42.113 -16.475 1.00 42.62 513 LYS A CA 1
ATOM 4274 C C . LYS A 1 513 ? -20.407 -43.382 -17.325 1.00 42.62 513 LYS A C 1
ATOM 4276 O O . LYS A 1 513 ? -21.211 -44.245 -17.002 1.00 42.62 513 LYS A O 1
ATOM 4281 N N . ASP A 1 514 ? -19.531 -43.533 -18.314 1.00 41.91 514 ASP A N 1
ATOM 4282 C CA . ASP A 1 514 ? -19.570 -44.684 -19.219 1.00 41.91 514 ASP A CA 1
ATOM 4283 C C . ASP A 1 514 ? -18.300 -45.529 -19.028 1.00 41.91 514 ASP A C 1
ATOM 4285 O O . ASP A 1 514 ? -17.386 -45.533 -19.854 1.00 41.91 514 ASP A O 1
ATOM 4289 N N . GLU A 1 515 ? -18.219 -46.224 -17.892 1.00 43.41 515 GLU A N 1
ATOM 4290 C CA . GLU A 1 515 ? -17.546 -47.521 -17.897 1.00 43.41 515 GLU A CA 1
ATOM 4291 C C . GLU A 1 515 ? -18.507 -48.508 -18.569 1.00 43.41 515 GLU A C 1
ATOM 4293 O O . GLU A 1 515 ? -19.681 -48.557 -18.214 1.00 43.41 515 GLU A O 1
ATOM 4298 N N . ILE A 1 516 ? -17.975 -49.312 -19.497 1.00 43.91 516 ILE A N 1
ATOM 4299 C CA . ILE A 1 516 ? -18.632 -50.454 -20.154 1.00 43.91 516 ILE A CA 1
ATOM 4300 C C . ILE A 1 516 ? -19.470 -50.071 -21.392 1.00 43.91 516 ILE A C 1
ATOM 4302 O O . ILE A 1 516 ? -20.678 -49.880 -21.319 1.00 43.91 516 ILE A O 1
ATOM 4306 N N . ASN A 1 517 ? -18.809 -49.980 -22.556 1.00 36.16 517 ASN A N 1
ATOM 4307 C CA . ASN A 1 517 ? -19.142 -50.754 -23.769 1.00 36.16 517 ASN A CA 1
ATOM 4308 C C . ASN A 1 517 ? -18.243 -50.335 -24.947 1.00 36.16 517 ASN A C 1
ATOM 4310 O O . ASN A 1 517 ? -18.387 -49.263 -25.533 1.00 36.16 517 ASN A O 1
ATOM 4314 N N . ASP A 1 518 ? -17.322 -51.225 -25.310 1.00 40.28 518 ASP A N 1
ATOM 4315 C CA . ASP A 1 518 ? -16.244 -51.042 -26.294 1.00 40.28 518 ASP A CA 1
ATOM 4316 C C . ASP A 1 518 ? -16.712 -51.173 -27.764 1.00 40.28 518 ASP A C 1
ATOM 4318 O O . ASP A 1 518 ? -15.978 -51.631 -28.633 1.00 40.28 518 ASP A O 1
ATOM 4322 N N . SER A 1 519 ? -17.967 -50.826 -28.074 1.00 37.41 519 SER A N 1
ATOM 4323 C CA . SER A 1 519 ? -18.531 -51.043 -29.423 1.00 37.41 519 SER A CA 1
ATOM 4324 C C . SER A 1 519 ? -19.491 -49.965 -29.939 1.00 37.41 519 SER A C 1
ATOM 4326 O O . SER A 1 519 ? -20.078 -50.128 -31.006 1.00 37.41 519 SER A O 1
ATOM 4328 N N . GLY A 1 520 ? -19.610 -48.821 -29.260 1.00 45.88 520 GLY A N 1
ATOM 4329 C CA . GLY A 1 520 ? -20.545 -47.769 -29.675 1.00 45.88 520 GLY A CA 1
ATOM 4330 C C . GLY A 1 520 ? -20.153 -46.373 -29.211 1.00 45.88 520 GLY A C 1
ATOM 4331 O O . GLY A 1 520 ? -20.931 -45.708 -28.537 1.00 45.88 520 GLY A O 1
ATOM 4332 N N . LEU A 1 521 ? -18.944 -45.912 -29.549 1.00 49.69 521 LEU A N 1
ATOM 4333 C CA . LEU A 1 521 ? -18.566 -44.505 -29.369 1.00 49.69 521 LEU A CA 1
ATOM 4334 C C . LEU A 1 521 ? -19.379 -43.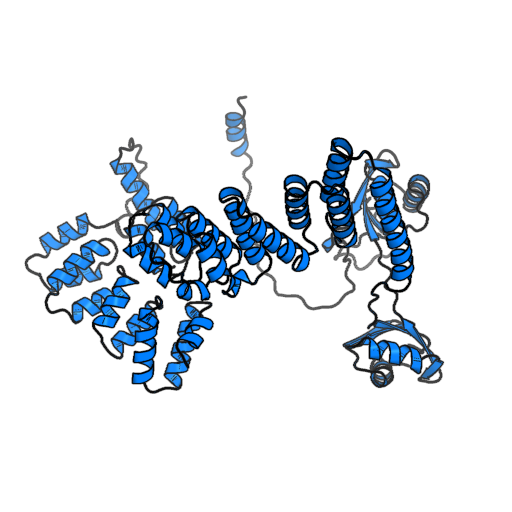643 -30.346 1.00 49.69 521 LEU A C 1
ATOM 4336 O O . LEU A 1 521 ? -18.997 -43.461 -31.502 1.00 49.69 521 LEU A O 1
ATOM 4340 N N . GLU A 1 522 ? -20.518 -43.123 -29.886 1.00 52.28 522 GLU A N 1
ATOM 4341 C CA . GLU A 1 522 ? -21.291 -42.117 -30.614 1.00 52.28 522 GLU A CA 1
ATOM 4342 C C . GLU A 1 522 ? -20.364 -40.974 -31.062 1.00 52.28 522 GLU A C 1
ATOM 4344 O O . GLU A 1 522 ? -19.652 -40.364 -30.257 1.00 52.28 522 GLU A O 1
ATOM 4349 N N . LYS A 1 523 ? -20.354 -40.677 -32.367 1.00 60.62 523 LYS A N 1
ATOM 4350 C CA . LYS A 1 523 ? -19.560 -39.592 -32.955 1.00 60.62 523 LYS A CA 1
ATOM 4351 C C . LYS A 1 523 ? -20.119 -38.250 -32.481 1.00 60.62 523 LYS A C 1
ATOM 4353 O O . LYS A 1 523 ? -21.013 -37.684 -33.094 1.00 60.62 523 LYS A O 1
ATOM 4358 N N . ARG A 1 524 ? -19.606 -37.718 -31.369 1.00 62.56 524 ARG A N 1
ATOM 4359 C CA . ARG A 1 524 ? -20.149 -36.498 -30.735 1.00 62.56 524 ARG A CA 1
ATOM 4360 C C . ARG A 1 524 ? -19.817 -35.191 -31.469 1.00 62.56 524 ARG A C 1
ATOM 4362 O O . ARG A 1 524 ? -20.205 -34.126 -31.001 1.00 62.56 524 ARG A O 1
ATOM 4369 N N . GLY A 1 525 ? -19.122 -35.240 -32.609 1.00 74.38 525 GLY A N 1
ATOM 4370 C CA . GLY A 1 525 ? -18.740 -34.046 -33.372 1.00 74.38 525 GLY A CA 1
ATOM 4371 C C . GLY A 1 525 ? -17.777 -33.122 -32.620 1.00 74.38 525 GLY A C 1
ATOM 4372 O O . GLY A 1 525 ? -17.715 -31.930 -32.901 1.00 74.38 525 GLY A O 1
ATOM 4373 N N . TRP A 1 526 ? -17.045 -33.625 -31.623 1.00 85.12 526 TRP A N 1
ATOM 4374 C CA . TRP A 1 526 ? -15.964 -32.894 -30.960 1.00 85.12 526 TRP A CA 1
ATOM 4375 C C . TRP A 1 526 ? -14.949 -33.841 -30.315 1.00 85.12 526 TRP A C 1
ATOM 4377 O O . TRP A 1 526 ? -15.247 -35.006 -30.065 1.00 85.12 526 TRP A O 1
ATOM 4387 N N . GLY A 1 527 ? -13.732 -33.358 -30.070 1.00 87.00 527 GLY A N 1
ATOM 4388 C CA . GLY A 1 527 ? -12.661 -34.098 -29.401 1.00 87.00 527 GLY A CA 1
ATOM 4389 C C . GLY A 1 527 ? -11.417 -33.243 -29.195 1.00 87.00 527 GLY A C 1
ATOM 4390 O O . GLY A 1 527 ? -11.500 -32.013 -29.183 1.00 87.00 527 GLY A O 1
ATOM 4391 N N . PHE A 1 528 ? -10.272 -33.899 -29.041 1.00 87.69 528 PHE A N 1
ATOM 4392 C CA . PHE A 1 528 ? -8.994 -33.245 -28.788 1.00 87.69 528 PHE A CA 1
ATOM 4393 C C . PHE A 1 528 ? -7.957 -33.617 -29.846 1.00 87.69 528 PHE A C 1
ATOM 4395 O O . PHE A 1 528 ? -7.926 -34.754 -30.310 1.00 87.69 528 PHE A O 1
ATOM 4402 N N . LEU A 1 529 ? -7.109 -32.662 -30.213 1.00 87.81 529 LEU A N 1
ATOM 4403 C CA . LEU A 1 529 ? -5.965 -32.850 -31.099 1.00 87.81 529 LEU A CA 1
ATOM 4404 C C . LEU A 1 529 ? -4.694 -32.625 -30.294 1.00 87.81 529 LEU A C 1
ATOM 4406 O O . LEU A 1 529 ? -4.508 -31.540 -29.750 1.00 87.81 529 LEU A O 1
ATOM 4410 N N . ASP A 1 530 ? -3.827 -33.626 -30.239 1.00 84.44 530 ASP A N 1
ATOM 4411 C CA . ASP A 1 530 ? -2.495 -33.475 -29.669 1.00 84.44 530 ASP A CA 1
ATOM 4412 C C . ASP A 1 530 ? -1.468 -33.321 -30.786 1.00 84.44 530 ASP A C 1
ATOM 4414 O O . ASP A 1 530 ? -1.449 -34.107 -31.743 1.00 84.44 530 ASP A O 1
ATOM 4418 N N . VAL A 1 531 ? -0.604 -32.322 -30.623 1.00 85.31 531 VAL A N 1
ATOM 4419 C CA . VAL A 1 531 ? 0.557 -32.064 -31.477 1.00 85.31 531 VAL A CA 1
ATOM 4420 C C . VAL A 1 531 ? 1.808 -31.837 -30.631 1.00 85.31 531 VAL A C 1
ATOM 4422 O O . VAL A 1 531 ? 1.725 -31.489 -29.453 1.00 85.31 531 VAL A O 1
ATOM 4425 N N . ASN A 1 532 ? 2.970 -32.064 -31.242 1.00 77.06 532 ASN A N 1
ATOM 4426 C CA . ASN A 1 532 ? 4.263 -32.106 -30.550 1.00 77.06 532 ASN A CA 1
ATOM 4427 C C . ASN A 1 532 ? 5.021 -30.766 -30.565 1.00 77.06 532 ASN A C 1
ATOM 4429 O O . ASN A 1 532 ? 6.140 -30.713 -30.074 1.00 77.06 532 ASN A O 1
ATOM 4433 N N . SER A 1 533 ? 4.469 -29.722 -31.188 1.00 80.12 533 SER A N 1
ATOM 4434 C CA . SER A 1 533 ? 5.111 -28.410 -31.307 1.00 80.12 533 SER A CA 1
ATOM 4435 C C . SER A 1 533 ? 4.069 -27.300 -31.257 1.00 80.12 533 SER A C 1
ATOM 4437 O O . SER A 1 533 ? 2.985 -27.429 -31.836 1.00 80.12 533 SER A O 1
ATOM 4439 N N . GLU A 1 534 ? 4.421 -26.187 -30.621 1.00 78.50 534 GLU A N 1
ATOM 4440 C CA . GLU A 1 534 ? 3.622 -24.963 -30.608 1.00 78.50 534 GLU A CA 1
ATOM 4441 C C . GLU A 1 534 ? 3.376 -24.426 -32.027 1.00 78.50 534 GLU A C 1
ATOM 4443 O O . GLU A 1 534 ? 2.275 -23.979 -32.353 1.00 78.50 534 GLU A O 1
ATOM 4448 N N . THR A 1 535 ? 4.360 -24.556 -32.922 1.00 83.38 535 THR A N 1
ATOM 4449 C CA . THR A 1 535 ? 4.225 -24.134 -34.326 1.00 83.38 535 THR A CA 1
ATOM 4450 C C . THR A 1 535 ? 3.117 -24.905 -35.048 1.00 83.38 535 THR A C 1
ATOM 4452 O O . THR A 1 535 ? 2.319 -24.323 -35.787 1.00 83.38 535 THR A O 1
ATOM 4455 N N . ASP A 1 536 ? 3.009 -26.206 -34.785 1.00 87.00 536 ASP A N 1
ATOM 4456 C CA . ASP A 1 536 ? 1.964 -27.066 -35.330 1.00 87.00 536 ASP A CA 1
ATOM 4457 C C . ASP A 1 536 ? 0.602 -26.782 -34.681 1.00 87.00 536 ASP A C 1
ATOM 4459 O O . ASP A 1 536 ? -0.428 -26.815 -35.361 1.00 87.00 536 ASP A O 1
ATOM 4463 N N . ALA A 1 537 ? 0.583 -26.425 -33.393 1.00 85.62 537 ALA A N 1
ATOM 4464 C CA . ALA A 1 537 ? -0.632 -25.998 -32.706 1.00 85.62 537 ALA A CA 1
ATOM 4465 C C . ALA A 1 537 ? -1.187 -24.696 -33.308 1.00 85.62 537 ALA A C 1
ATOM 4467 O O . ALA A 1 537 ? -2.381 -24.612 -33.604 1.00 85.62 537 ALA A O 1
ATOM 4468 N N . ASN A 1 538 ? -0.320 -23.721 -33.587 1.00 85.75 538 ASN A N 1
ATOM 4469 C CA . ASN A 1 538 ? -0.693 -22.456 -34.219 1.00 85.75 538 ASN A CA 1
ATOM 4470 C C . ASN A 1 538 ? -1.235 -22.663 -35.641 1.00 85.75 538 ASN A C 1
ATOM 4472 O O . ASN A 1 538 ? -2.277 -22.107 -35.993 1.00 85.75 538 ASN A O 1
ATOM 4476 N N . LYS A 1 539 ? -0.616 -23.545 -36.438 1.00 88.12 539 LYS A N 1
ATOM 4477 C CA . LYS A 1 539 ? -1.137 -23.922 -37.768 1.00 88.12 539 LYS A CA 1
ATOM 4478 C C . LYS A 1 539 ? -2.531 -24.548 -37.697 1.00 88.12 539 LYS A C 1
ATOM 4480 O O . LYS A 1 539 ? -3.358 -24.308 -38.576 1.00 88.12 539 LYS A O 1
ATOM 4485 N N . LEU A 1 540 ? -2.811 -25.347 -36.666 1.00 88.19 540 LEU A N 1
ATOM 4486 C CA . LEU A 1 540 ? -4.134 -25.941 -36.463 1.00 88.19 540 LEU A CA 1
ATOM 4487 C C . LEU A 1 540 ? -5.161 -24.944 -35.921 1.00 88.19 540 LEU A C 1
ATOM 4489 O O . LEU A 1 540 ? -6.326 -25.032 -36.301 1.00 88.19 540 LEU A O 1
ATOM 4493 N N . LEU A 1 541 ? -4.764 -23.967 -35.105 1.00 87.50 541 LEU A N 1
ATOM 4494 C CA . LEU A 1 541 ? -5.656 -22.887 -34.665 1.00 87.50 541 LEU A CA 1
ATOM 4495 C C . LEU A 1 541 ? -6.173 -22.053 -35.846 1.00 87.50 541 LEU A C 1
ATOM 4497 O O . LEU A 1 541 ? -7.341 -21.671 -35.856 1.00 87.50 541 LEU A O 1
ATOM 4501 N N . LEU A 1 542 ? -5.367 -21.872 -36.899 1.00 87.81 542 LEU A N 1
ATOM 4502 C CA . LEU A 1 542 ? -5.793 -21.231 -38.154 1.00 87.81 542 LEU A CA 1
ATOM 4503 C C . LEU A 1 542 ? -6.855 -22.030 -38.937 1.00 87.81 542 LEU A C 1
ATOM 4505 O O . LEU A 1 542 ? -7.383 -21.543 -39.940 1.00 87.81 542 LEU A O 1
ATOM 4509 N N . MET A 1 543 ? -7.170 -23.261 -38.521 1.00 88.38 543 MET A N 1
ATOM 4510 C CA . MET A 1 543 ? -8.290 -24.035 -39.068 1.00 88.38 543 MET A CA 1
ATOM 4511 C C . MET A 1 543 ? -9.632 -23.660 -38.428 1.00 88.38 543 MET A C 1
ATOM 4513 O O . MET A 1 543 ? -10.674 -24.077 -38.935 1.00 88.38 543 MET A O 1
ATOM 4517 N N . ASN A 1 544 ? -9.630 -22.866 -37.353 1.00 89.19 544 ASN A N 1
ATOM 4518 C CA . ASN A 1 544 ? -10.845 -22.332 -36.753 1.00 89.19 544 ASN A CA 1
ATOM 4519 C C . ASN A 1 544 ? -11.634 -21.493 -37.777 1.00 89.19 544 ASN A C 1
ATOM 4521 O O . ASN A 1 544 ? -11.080 -20.636 -38.460 1.00 89.19 544 ASN A O 1
ATOM 4525 N N . GLY A 1 545 ? -12.930 -21.762 -37.907 1.00 79.94 545 GLY A N 1
ATOM 4526 C CA . GLY A 1 545 ? -13.826 -21.132 -38.876 1.00 79.94 545 GLY A CA 1
ATOM 4527 C C . GLY A 1 545 ? -13.763 -21.704 -40.298 1.00 79.94 545 GLY A C 1
ATOM 4528 O O . GLY A 1 545 ? -14.633 -21.381 -41.105 1.00 79.94 545 GLY A O 1
ATOM 4529 N N . LYS A 1 546 ? -12.799 -22.576 -40.635 1.00 88.31 546 LYS A N 1
ATOM 4530 C CA . LYS A 1 546 ? -12.740 -23.188 -41.975 1.00 88.31 546 LYS A CA 1
ATOM 4531 C C . LYS A 1 546 ? -13.814 -24.258 -42.146 1.00 88.31 546 LYS A C 1
ATOM 4533 O O . LYS A 1 546 ? -14.120 -25.004 -41.220 1.00 88.31 546 LYS A O 1
ATOM 4538 N N . LEU A 1 547 ? -14.361 -24.351 -43.356 1.00 87.56 547 LEU A N 1
ATOM 4539 C CA . LEU A 1 547 ? -15.410 -25.311 -43.685 1.00 87.56 547 LEU A CA 1
ATOM 4540 C C . LEU A 1 547 ? -14.833 -26.711 -43.922 1.00 87.56 547 LEU A C 1
ATOM 4542 O O . LEU A 1 547 ? -13.947 -26.901 -44.755 1.00 87.56 547 LEU A O 1
ATOM 4546 N N . PHE A 1 548 ? -15.394 -27.690 -43.219 1.00 86.62 548 PHE A N 1
ATOM 4547 C CA . PHE A 1 548 ? -15.202 -29.121 -43.419 1.00 86.62 548 PHE A CA 1
ATOM 4548 C C . PHE A 1 548 ? -16.587 -29.769 -43.522 1.00 86.62 548 PHE A C 1
ATOM 4550 O O . PHE A 1 548 ? -17.383 -29.652 -42.595 1.00 86.62 548 PHE A O 1
ATOM 4557 N N . ASN A 1 549 ? -16.908 -30.397 -44.659 1.00 83.06 549 ASN A N 1
ATOM 4558 C CA . ASN A 1 549 ? -18.242 -30.954 -44.946 1.00 83.06 549 ASN A CA 1
ATOM 4559 C C . ASN A 1 549 ? -19.394 -29.961 -44.681 1.00 83.06 549 ASN A C 1
ATOM 4561 O O . ASN A 1 549 ? -20.384 -30.290 -44.036 1.00 83.06 549 ASN A O 1
ATOM 4565 N N . ASN A 1 550 ? -19.246 -28.720 -45.162 1.00 83.19 550 ASN A N 1
ATOM 4566 C CA . ASN A 1 550 ? -20.182 -27.603 -44.943 1.00 83.19 550 ASN A CA 1
ATOM 4567 C C . ASN A 1 550 ? -20.391 -27.205 -43.469 1.00 83.19 550 ASN A C 1
ATOM 4569 O O . ASN A 1 550 ? -21.277 -26.409 -43.166 1.00 83.19 550 ASN A O 1
ATOM 4573 N N . PHE A 1 551 ? -19.555 -27.704 -42.556 1.00 84.50 551 PHE A N 1
ATOM 4574 C CA . PHE A 1 551 ? -19.553 -27.341 -41.147 1.00 84.50 551 PHE A CA 1
ATOM 4575 C C . PHE A 1 551 ? -18.302 -26.523 -40.819 1.00 84.50 551 PHE A C 1
ATOM 4577 O O . PHE A 1 551 ? -17.184 -26.920 -41.150 1.00 84.50 551 PHE A O 1
ATOM 4584 N N . ALA A 1 552 ? -18.471 -25.373 -40.171 1.00 86.62 552 ALA A N 1
ATOM 4585 C CA . ALA A 1 552 ? -17.340 -24.569 -39.724 1.00 86.62 552 ALA A CA 1
ATOM 4586 C C . ALA A 1 552 ? -16.641 -25.266 -38.549 1.00 86.62 552 ALA A C 1
ATOM 4588 O O . ALA A 1 552 ? -17.251 -25.522 -37.508 1.00 86.62 552 ALA A O 1
ATOM 4589 N N . LEU A 1 553 ? -15.358 -25.583 -38.714 1.00 89.38 553 LEU A N 1
ATOM 4590 C CA . LEU A 1 553 ? -14.549 -26.149 -37.643 1.00 89.38 553 LEU A CA 1
ATOM 4591 C C . LEU A 1 553 ? -14.394 -25.133 -36.517 1.00 89.38 553 LEU A C 1
ATOM 4593 O O . LEU A 1 553 ? -14.137 -23.958 -36.766 1.00 89.38 553 LEU A O 1
ATOM 4597 N N . ARG A 1 554 ? -14.481 -25.594 -35.270 1.00 88.50 554 ARG A N 1
ATOM 4598 C CA . ARG A 1 554 ? -14.113 -24.782 -34.108 1.00 88.50 554 ARG A CA 1
ATOM 4599 C C . ARG A 1 554 ? -12.867 -25.369 -33.477 1.00 88.50 554 ARG A C 1
ATOM 4601 O O . ARG A 1 554 ? -12.958 -26.468 -32.939 1.00 88.50 554 ARG A O 1
ATOM 4608 N N . VAL A 1 555 ? -11.741 -24.667 -33.559 1.00 89.38 555 VAL A N 1
ATOM 4609 C CA . VAL A 1 555 ? -10.454 -25.106 -32.997 1.00 89.38 555 VAL A CA 1
ATOM 4610 C C . VAL A 1 555 ? -9.995 -24.088 -31.964 1.00 89.38 555 VAL A C 1
ATOM 4612 O O . VAL A 1 555 ? -9.862 -22.909 -32.273 1.00 89.38 555 VAL A O 1
ATOM 4615 N N . GLU A 1 556 ? -9.777 -24.536 -30.732 1.00 87.12 556 GLU A N 1
ATOM 4616 C CA . GLU A 1 556 ? -9.402 -23.676 -29.606 1.00 87.12 556 GLU A CA 1
ATOM 4617 C C . GLU A 1 556 ? -8.311 -24.338 -28.764 1.00 87.12 556 GLU A C 1
ATOM 4619 O O . GLU A 1 556 ? -8.197 -25.563 -28.724 1.00 87.12 556 GLU A O 1
ATOM 4624 N N . ILE A 1 557 ? -7.536 -23.542 -28.028 1.00 85.00 557 ILE A N 1
ATOM 4625 C CA . ILE A 1 557 ? -6.611 -24.075 -27.022 1.00 85.00 557 ILE A CA 1
ATOM 4626 C C . ILE A 1 557 ? -7.437 -24.740 -25.914 1.00 85.00 557 ILE A C 1
ATOM 4628 O O . ILE A 1 557 ? -8.360 -24.135 -25.358 1.00 85.00 557 ILE A O 1
ATOM 4632 N N . ALA A 1 558 ? -7.128 -25.996 -25.578 1.00 78.31 558 ALA A N 1
ATOM 4633 C CA . ALA A 1 558 ? -7.848 -26.686 -24.515 1.00 78.31 558 ALA A CA 1
ATOM 4634 C C . ALA A 1 558 ? -7.601 -25.978 -23.169 1.00 78.31 558 ALA A C 1
ATOM 4636 O O . ALA A 1 558 ? -6.460 -25.806 -22.747 1.00 78.31 558 ALA A O 1
ATOM 4637 N N . LYS A 1 559 ? -8.663 -25.561 -22.469 1.00 69.62 559 LYS A N 1
ATOM 4638 C CA . LYS A 1 559 ? -8.554 -24.978 -21.116 1.00 69.62 559 LYS A CA 1
ATOM 4639 C C . LYS A 1 559 ? -8.027 -26.029 -20.129 1.00 69.62 559 LYS A C 1
ATOM 4641 O O . LYS A 1 559 ? -8.379 -27.197 -20.271 1.00 69.62 559 LYS A O 1
ATOM 4646 N N . HIS A 1 560 ? -7.247 -25.628 -19.118 1.00 49.06 560 HIS A N 1
ATOM 4647 C CA . HIS A 1 560 ? -6.603 -26.534 -18.142 1.00 49.06 560 HIS A CA 1
ATOM 4648 C C . HIS A 1 560 ? -7.584 -27.566 -17.545 1.00 49.06 560 HIS A C 1
ATOM 4650 O O . HIS A 1 560 ? -7.323 -28.762 -17.560 1.00 49.06 560 HIS A O 1
ATOM 4656 N N . ASN A 1 561 ? -8.797 -27.129 -17.198 1.00 46.97 561 ASN A N 1
ATOM 4657 C CA . ASN A 1 561 ? -9.860 -27.963 -16.619 1.00 46.97 561 ASN A CA 1
ATOM 4658 C C . ASN A 1 561 ? -10.480 -28.975 -17.614 1.00 46.97 561 ASN A C 1
ATOM 4660 O O . ASN A 1 561 ? -11.284 -29.814 -17.225 1.00 46.97 561 ASN A O 1
ATOM 4664 N N . LYS A 1 562 ? -10.163 -28.862 -18.912 1.00 46.75 562 LYS A N 1
ATOM 4665 C CA . LYS A 1 562 ? -10.553 -29.785 -19.994 1.00 46.75 562 LYS A CA 1
ATOM 4666 C C . LYS A 1 562 ? -9.376 -30.622 -20.516 1.00 46.75 562 LYS A C 1
ATOM 4668 O O . LYS A 1 562 ? -9.614 -31.543 -21.291 1.00 46.75 562 LYS A O 1
ATOM 4673 N N . LYS A 1 563 ? -8.130 -30.293 -20.139 1.00 47.12 563 LYS A N 1
ATOM 4674 C CA . LYS A 1 563 ? -6.923 -31.073 -20.478 1.00 47.12 563 LYS A CA 1
ATOM 4675 C C . LYS A 1 563 ? -6.832 -32.357 -19.642 1.00 47.12 563 LYS A C 1
ATOM 4677 O O . LYS A 1 563 ? -6.308 -33.361 -20.118 1.00 47.12 563 LYS A O 1
ATOM 4682 N N . GLU A 1 564 ? -7.393 -32.335 -18.435 1.00 41.44 564 GLU A N 1
ATOM 4683 C CA . GLU A 1 564 ? -7.402 -33.450 -17.488 1.00 41.44 564 GLU A CA 1
ATOM 4684 C C . GLU A 1 564 ? -8.648 -34.333 -17.663 1.00 41.44 564 GLU A C 1
ATOM 4686 O O . GLU A 1 564 ? -9.606 -34.282 -16.894 1.00 41.44 564 GLU A O 1
ATOM 4691 N N . ALA A 1 565 ? -8.627 -35.205 -18.671 1.00 36.59 565 ALA A N 1
ATOM 4692 C CA . ALA A 1 565 ? -9.246 -36.514 -18.482 1.00 36.59 565 ALA A CA 1
ATOM 4693 C C . ALA A 1 565 ? -8.293 -37.297 -17.562 1.00 36.59 565 ALA A C 1
ATOM 4695 O O . ALA A 1 565 ? -7.242 -37.750 -18.008 1.00 36.59 565 ALA A O 1
ATOM 4696 N N . PHE A 1 566 ? -8.607 -37.317 -16.266 1.00 36.69 566 PHE A N 1
ATOM 4697 C CA . PHE A 1 566 ? -7.744 -37.796 -15.183 1.00 36.69 566 PHE A CA 1
ATOM 4698 C C . PHE A 1 566 ? -7.169 -39.208 -15.397 1.00 36.69 566 PHE A C 1
ATOM 4700 O O . PHE A 1 566 ? -7.913 -40.154 -15.656 1.00 36.69 566 PHE A O 1
ATOM 4707 N N . ASP A 1 567 ? -5.865 -39.347 -15.129 1.00 31.05 567 ASP A N 1
ATOM 4708 C CA . ASP A 1 567 ? -5.299 -40.548 -14.506 1.00 31.05 567 ASP A CA 1
ATOM 4709 C C . ASP A 1 567 ? -5.780 -40.586 -13.041 1.00 31.05 567 ASP A C 1
ATOM 4711 O O . ASP A 1 567 ? -5.657 -39.625 -12.277 1.00 31.05 567 ASP A O 1
ATOM 4715 N N . ILE A 1 568 ? -6.400 -41.698 -12.656 1.00 29.06 568 ILE A N 1
ATOM 4716 C CA . ILE A 1 568 ? -7.078 -41.885 -11.371 1.00 29.06 568 ILE A CA 1
ATOM 4717 C C . ILE A 1 568 ? -6.056 -42.025 -10.229 1.00 29.06 568 ILE A C 1
ATOM 4719 O O . ILE A 1 568 ? -5.269 -42.968 -10.225 1.00 29.06 568 ILE A O 1
ATOM 4723 N N . LYS A 1 569 ? -6.126 -41.130 -9.227 1.00 36.53 569 LYS A N 1
ATOM 4724 C CA . LYS A 1 569 ? -6.248 -41.403 -7.768 1.00 36.53 569 LYS A CA 1
ATOM 4725 C C . LYS A 1 569 ? -5.828 -40.174 -6.945 1.00 36.53 569 LYS A C 1
ATOM 4727 O O . LYS A 1 569 ? -4.637 -39.917 -6.807 1.00 36.53 569 LYS A O 1
ATOM 4732 N N . LYS A 1 570 ? -6.797 -39.502 -6.302 1.00 30.27 570 LYS A N 1
ATOM 4733 C CA . LYS A 1 570 ? -6.723 -39.039 -4.896 1.00 30.27 570 LYS A CA 1
ATOM 4734 C C . LYS A 1 570 ? -8.077 -38.473 -4.417 1.00 30.27 570 LYS A C 1
ATOM 4736 O O . LYS A 1 570 ? -8.697 -37.657 -5.081 1.00 30.27 570 LYS A O 1
ATOM 4741 N N . SER A 1 571 ? -8.522 -39.043 -3.296 1.00 30.12 571 SER A N 1
ATOM 4742 C CA . SER A 1 571 ? -9.565 -38.679 -2.313 1.00 30.12 571 SER A CA 1
ATOM 4743 C C . SER A 1 571 ? -10.493 -37.467 -2.543 1.00 30.12 571 SER A C 1
ATOM 4745 O O . SER A 1 571 ? -10.046 -36.337 -2.705 1.00 30.12 571 SER A O 1
ATOM 4747 N N . LYS A 1 572 ? -11.807 -37.714 -2.394 1.00 31.50 572 LYS A N 1
ATOM 4748 C CA . LYS A 1 572 ? -12.906 -36.726 -2.339 1.00 31.50 572 LYS A CA 1
ATOM 4749 C C . LYS A 1 572 ? -12.844 -35.824 -1.087 1.00 31.50 572 LYS A C 1
ATOM 4751 O O . LYS A 1 572 ? -12.621 -36.367 -0.006 1.00 31.50 572 LYS A O 1
ATOM 4756 N N . PRO A 1 573 ? -13.213 -34.532 -1.178 1.00 30.81 573 PRO A N 1
ATOM 4757 C CA . PRO A 1 573 ? -13.758 -33.766 -0.055 1.00 30.81 573 PRO A CA 1
ATOM 4758 C C . PRO A 1 573 ? -15.309 -33.840 -0.016 1.00 30.81 573 PRO A C 1
ATOM 4760 O O . PRO A 1 573 ? -15.930 -34.263 -1.000 1.00 30.81 573 PRO A O 1
ATOM 4763 N N . PRO A 1 574 ? -15.954 -33.501 1.120 1.00 30.77 574 PRO A N 1
ATOM 4764 C CA . PRO A 1 574 ? -17.373 -33.775 1.366 1.00 30.77 574 PRO A CA 1
ATOM 4765 C C . PRO A 1 574 ? -18.321 -32.856 0.577 1.00 30.77 574 PRO A C 1
ATOM 4767 O O . PRO A 1 574 ? -17.981 -31.735 0.205 1.00 30.77 574 PRO A O 1
ATOM 4770 N N . LYS A 1 575 ? -19.537 -33.359 0.319 1.00 33.72 575 LYS A N 1
ATOM 4771 C CA . LYS A 1 575 ? -20.608 -32.667 -0.417 1.00 33.72 575 LYS A CA 1
ATOM 4772 C C . LYS A 1 575 ? -21.199 -31.513 0.402 1.00 33.72 575 LYS A C 1
ATOM 4774 O O . LYS A 1 575 ? -21.628 -31.730 1.529 1.00 33.72 575 LYS A O 1
ATOM 4779 N N . ILE A 1 576 ? -21.335 -30.346 -0.225 1.00 32.31 576 ILE A N 1
ATOM 4780 C CA . ILE A 1 576 ? -22.213 -29.253 0.224 1.00 32.31 576 ILE A CA 1
ATOM 4781 C C . ILE A 1 576 ? -23.611 -29.480 -0.398 1.00 32.31 576 ILE A C 1
ATOM 4783 O O . ILE A 1 576 ? -23.673 -29.878 -1.568 1.00 32.31 576 ILE A O 1
ATOM 4787 N N . PRO A 1 577 ? -24.731 -29.278 0.327 1.00 33.50 577 PRO A N 1
ATOM 4788 C CA . PRO A 1 577 ? -26.072 -29.455 -0.228 1.00 33.50 577 PRO A CA 1
ATOM 4789 C C . PRO A 1 577 ? -26.417 -28.342 -1.229 1.00 33.50 577 PRO A C 1
ATOM 4791 O O . PRO A 1 577 ? -26.121 -27.172 -0.996 1.00 33.50 577 PRO A O 1
ATOM 4794 N N . GLN A 1 578 ? -27.068 -28.701 -2.338 1.00 34.81 578 GLN A N 1
ATOM 4795 C CA . GLN A 1 578 ? -27.635 -27.734 -3.282 1.00 34.81 578 GLN A CA 1
ATOM 4796 C C . GLN A 1 578 ? -28.969 -27.176 -2.752 1.00 34.81 578 GLN A C 1
ATOM 4798 O O . GLN A 1 578 ? -29.761 -27.952 -2.213 1.00 34.81 578 GLN A O 1
ATOM 4803 N N . PRO A 1 579 ? -29.264 -25.876 -2.939 1.00 34.66 579 PRO A N 1
ATOM 4804 C CA . PRO A 1 579 ? -30.588 -25.327 -2.673 1.00 34.66 579 PRO A CA 1
ATOM 4805 C C . PRO A 1 579 ? -31.585 -25.720 -3.776 1.00 34.66 579 PRO A C 1
ATOM 4807 O O . PRO A 1 579 ? -31.223 -25.882 -4.943 1.00 34.66 579 PRO A O 1
ATOM 4810 N N . ALA A 1 580 ? -32.849 -25.878 -3.380 1.00 37.16 580 ALA 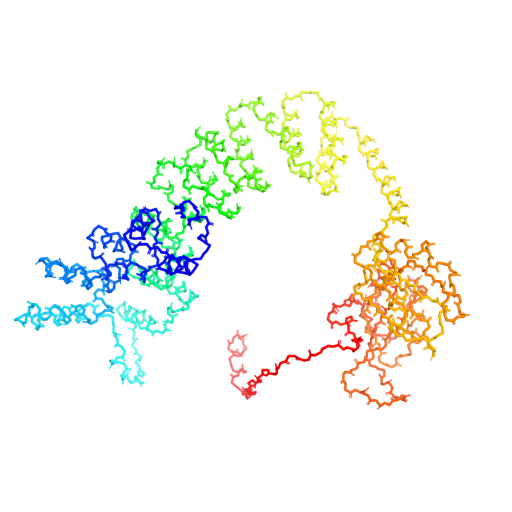A N 1
ATOM 4811 C CA . ALA A 1 580 ? -33.951 -26.322 -4.229 1.00 37.16 580 ALA A CA 1
ATOM 4812 C C . ALA A 1 580 ? -34.233 -25.366 -5.415 1.00 37.16 580 ALA A C 1
ATOM 4814 O O . ALA A 1 580 ? -34.025 -24.154 -5.299 1.00 37.16 580 ALA A O 1
ATOM 4815 N N . PRO A 1 581 ? -34.735 -25.883 -6.555 1.00 33.34 581 PRO A N 1
ATOM 4816 C CA . PRO A 1 581 ? -35.012 -25.079 -7.740 1.00 33.34 581 PRO A CA 1
ATOM 4817 C C . PRO A 1 581 ? -36.200 -24.133 -7.511 1.00 33.34 581 PRO A C 1
ATOM 4819 O O . PRO A 1 581 ? -37.282 -24.562 -7.113 1.00 33.34 581 PRO A O 1
ATOM 4822 N N . LYS A 1 582 ? -36.010 -22.840 -7.802 1.00 34.66 582 LYS A N 1
ATOM 4823 C CA . LYS A 1 582 ? -37.100 -21.856 -7.847 1.00 34.66 582 LYS A CA 1
ATOM 4824 C C . LYS A 1 582 ? -37.952 -22.086 -9.099 1.00 34.66 582 LYS A C 1
ATOM 4826 O O . LYS A 1 582 ? -37.430 -22.123 -10.212 1.00 34.66 582 LYS A O 1
ATOM 4831 N N . VAL A 1 583 ? -39.260 -22.224 -8.897 1.00 37.91 583 VAL A N 1
ATOM 4832 C CA . VAL A 1 583 ? -40.282 -22.282 -9.950 1.00 37.91 583 VAL A CA 1
ATOM 4833 C C . VAL A 1 583 ? -40.332 -20.928 -10.665 1.00 37.91 583 VAL A C 1
ATOM 4835 O O . VAL A 1 583 ? -40.494 -19.890 -10.029 1.00 37.91 583 VAL A O 1
ATOM 4838 N N . TYR A 1 584 ? -40.149 -20.942 -11.984 1.00 33.06 584 TYR A N 1
ATOM 4839 C CA . TYR A 1 584 ? -40.134 -19.757 -12.844 1.00 33.06 584 TYR A CA 1
ATOM 4840 C C . TYR A 1 584 ? -41.550 -19.534 -13.403 1.00 33.06 584 TYR A C 1
ATOM 4842 O O . TYR A 1 584 ? -41.995 -20.299 -14.258 1.00 33.06 584 TYR A O 1
ATOM 4850 N N . ASN A 1 585 ? -42.266 -18.513 -12.923 1.00 43.56 585 ASN A N 1
ATOM 4851 C CA . ASN A 1 585 ? -43.563 -18.119 -13.487 1.00 43.56 585 ASN A CA 1
ATOM 4852 C C . ASN A 1 585 ? -43.339 -17.196 -14.690 1.00 43.56 585 ASN A C 1
ATOM 4854 O O . ASN A 1 585 ? -42.889 -16.063 -14.548 1.00 43.56 585 ASN A O 1
ATOM 4858 N N . LYS A 1 586 ? -43.629 -17.718 -15.884 1.00 42.91 586 LYS A N 1
ATOM 4859 C CA . LYS A 1 586 ? -43.275 -17.128 -17.183 1.00 42.91 586 LYS A CA 1
ATOM 4860 C C . LYS A 1 586 ? -44.185 -15.969 -17.619 1.00 42.91 586 LYS A C 1
ATOM 4862 O O . LYS A 1 586 ? -43.814 -15.228 -18.515 1.00 42.91 586 LYS A O 1
ATOM 4867 N N . GLU A 1 587 ? -45.343 -15.792 -16.986 1.00 46.03 587 GLU A N 1
ATOM 4868 C CA . GLU A 1 587 ? -46.390 -14.880 -17.479 1.00 46.03 587 GLU A CA 1
ATOM 4869 C C . GLU A 1 587 ? -46.262 -13.430 -16.981 1.00 46.03 587 GLU A C 1
ATOM 4871 O O . GLU A 1 587 ? -46.758 -12.526 -17.641 1.00 46.03 587 GLU A O 1
ATOM 4876 N N . LYS A 1 588 ? -45.539 -13.166 -15.881 1.00 47.00 588 LYS A N 1
ATOM 4877 C CA . LYS A 1 588 ? -45.370 -11.793 -15.357 1.00 47.00 588 LYS A CA 1
ATOM 4878 C C . LYS A 1 588 ? -44.292 -10.973 -16.082 1.00 47.00 588 LYS A C 1
ATOM 4880 O O . LYS A 1 588 ? -44.381 -9.752 -16.124 1.00 47.00 588 LYS A O 1
ATOM 4885 N N . ASN A 1 589 ? -43.307 -11.633 -16.694 1.00 46.50 589 ASN A N 1
ATOM 4886 C CA . ASN A 1 589 ? -42.161 -10.949 -17.307 1.00 46.50 589 ASN A CA 1
ATOM 4887 C C . ASN A 1 589 ? -42.429 -10.444 -18.738 1.00 46.50 589 ASN A C 1
ATOM 4889 O O . ASN A 1 589 ? -41.700 -9.576 -19.214 1.00 46.50 589 ASN A O 1
ATOM 4893 N N . ASP A 1 590 ? -43.470 -10.938 -19.418 1.00 49.16 590 ASP A N 1
ATOM 4894 C CA . ASP A 1 590 ? -43.796 -10.509 -20.788 1.00 49.16 590 ASP A CA 1
ATOM 4895 C C . ASP A 1 590 ? -44.558 -9.167 -20.831 1.00 49.16 590 ASP A C 1
ATOM 4897 O O . ASP A 1 590 ? -44.462 -8.443 -21.823 1.00 49.16 590 ASP A O 1
ATOM 4901 N N . GLU A 1 591 ? -45.265 -8.780 -19.762 1.00 52.06 591 GLU A N 1
ATOM 4902 C CA . GLU A 1 591 ? -45.895 -7.450 -19.659 1.00 52.06 591 GLU A CA 1
ATOM 4903 C C . GLU A 1 591 ? -44.894 -6.351 -19.270 1.00 52.06 591 GLU A C 1
ATOM 4905 O O . GLU A 1 591 ? -44.952 -5.243 -19.810 1.00 52.06 591 GLU A O 1
ATOM 4910 N N . GLU A 1 592 ? -43.924 -6.659 -18.403 1.00 51.84 592 GLU A N 1
ATOM 4911 C CA . GLU A 1 592 ? -42.837 -5.731 -18.061 1.00 51.84 592 GLU A CA 1
ATOM 4912 C C . GLU A 1 592 ? -41.881 -5.512 -19.242 1.00 51.84 592 GLU A C 1
ATOM 4914 O O . GLU A 1 592 ? -41.463 -4.380 -19.494 1.00 51.84 592 GLU A O 1
ATOM 4919 N N . ALA A 1 593 ? -41.609 -6.551 -20.040 1.00 46.59 593 ALA A N 1
ATOM 4920 C CA . ALA A 1 593 ? -40.801 -6.423 -21.252 1.00 46.59 593 ALA A CA 1
ATOM 4921 C C . ALA A 1 593 ? -41.481 -5.554 -22.328 1.00 46.59 593 ALA A C 1
ATOM 4923 O O . ALA A 1 593 ? -40.810 -4.763 -22.990 1.00 46.59 593 ALA A O 1
ATOM 4924 N N . LYS A 1 594 ? -42.810 -5.630 -22.487 1.00 58.16 594 LYS A N 1
ATOM 4925 C CA . LYS A 1 594 ? -43.540 -4.787 -23.454 1.00 58.16 594 LYS A CA 1
ATOM 4926 C C . LYS A 1 594 ? -43.561 -3.310 -23.054 1.00 58.16 594 LYS A C 1
ATOM 4928 O O . LYS A 1 594 ? -43.398 -2.451 -23.918 1.00 58.16 594 LYS A O 1
ATOM 4933 N N . LYS A 1 595 ? -43.651 -3.006 -21.753 1.00 61.88 595 LYS A N 1
ATOM 4934 C CA . LYS A 1 595 ? -43.530 -1.628 -21.242 1.00 61.88 595 LYS A CA 1
ATOM 4935 C C . LYS A 1 595 ? -42.125 -1.043 -21.405 1.00 61.88 595 LYS A C 1
ATOM 4937 O O . LYS A 1 595 ? -42.007 0.156 -21.634 1.00 61.88 595 LYS A O 1
ATOM 4942 N N . LEU A 1 596 ? -41.074 -1.862 -21.320 1.00 48.91 596 LEU A N 1
ATOM 4943 C CA . LEU A 1 596 ? -39.689 -1.386 -21.428 1.00 48.91 596 LEU A CA 1
ATOM 4944 C C . LEU A 1 596 ? -39.249 -1.065 -22.869 1.00 48.91 596 LEU A C 1
ATOM 4946 O O . LEU A 1 596 ? -38.341 -0.259 -23.056 1.00 48.91 596 LEU A O 1
ATOM 4950 N N . PHE A 1 597 ? -39.867 -1.692 -23.877 1.00 50.16 597 PHE A N 1
ATOM 4951 C CA . PHE A 1 597 ? -39.447 -1.581 -25.284 1.00 50.16 597 PHE A CA 1
ATOM 4952 C C . PHE A 1 597 ? -40.429 -0.835 -26.202 1.00 50.16 597 PHE A C 1
ATOM 4954 O O . PHE A 1 597 ? -40.159 -0.730 -27.395 1.00 50.16 597 PHE A O 1
ATOM 4961 N N . GLY A 1 598 ? -41.519 -0.274 -25.666 1.00 52.44 598 GLY A N 1
ATOM 4962 C CA . GLY A 1 598 ? -42.392 0.655 -26.396 1.00 52.44 598 GLY A CA 1
ATOM 4963 C C . GLY A 1 598 ? -43.075 0.059 -27.633 1.00 52.44 598 GLY A C 1
ATOM 4964 O O . GLY A 1 598 ? -43.016 0.667 -28.701 1.00 52.44 598 GLY A O 1
ATOM 4965 N N . PHE A 1 599 ? -43.713 -1.106 -27.481 1.00 47.56 599 PHE A N 1
ATOM 4966 C CA . PHE A 1 599 ? -44.608 -1.711 -28.478 1.00 47.56 599 PHE A CA 1
ATOM 4967 C C . PHE A 1 599 ? -46.066 -1.689 -28.028 1.00 47.56 599 PHE A C 1
ATOM 4969 O O . PHE A 1 599 ? -46.308 -1.956 -26.827 1.00 47.56 599 PHE A O 1
#

Radius of gyration: 36.93 Å; chains: 1; bounding box: 78×84×88 Å

Sequence (599 aa):
MNINDLLSHFKDPDELGKIIDDVKSSQDKNDLFNLIFQASEKIALPERIYIQTLQDNFNEKLLQRALLDYPSSLNLILMKLEHSEDKLKVIKDAITQIGTFSPEIWDKYREISPDNSDEIFKQELSCLIIDRDVIEMENMDLDVELNEDSQKIIDLLQIHHFDFTKISTAIAFVRDFPSITNFEWCLNYHPYNQTIWQSYLTIYPNDKNISDRSIRFCFKSGRIWAMRLLFDQNIDFNNYKYIDNALDGRILIGKLCSLDPENTEFYVNNILKLKVFQETDCFVTACIILDEYYIANNKKSERRNILFNLTEKFPQRSDLWLRRIEFERNFEPNIENVRKIYENAFRILQNDKSRLIDSWMAFEAERGNDFDRILLCLTELEAEKELNSKKNEISEDHDNKTVFVTGYDSNTTTRDDLFNFLSEFGEIKRLTMKNKFSFCEYAKIEDADNAIKNCQNKLFNDAKVSISPHVNKEKHTLYIRYDPKSDIQTLVNFLKQKSGVNNITYRFAKNNKDEINDSGLEKRGWGFLDVNSETDANKLLLMNGKLFNNFALRVEIAKHNKKEAFDIKKSKPPKIPQPAPKVYNKEKNDEEAKKLFGF

pLDDT: mean 77.5, std 17.48, range [29.06, 94.62]

Organism: Trichomonas vaginalis (strain ATCC PRA-98 / G3) (NCBI:txid412133)

Foldseek 3Di:
DDLVVLLLQPPDLVVNVVVLVVVVVPDDLVVSLVSVVVLLVQFQHQLVVLLVSCVVPNDPVSLVSSCLLQVLDPSSLVVCLVPDPCNQVSLVSNCVQHVAPDVVSLVVNCVVCVVCNVVSVVVSVVNYLDPDDPPVPDPDPDPDDDDPVNVVNVLSVVVVPFDLLDLVSLLVNCVVPPDPNSLSVSCNNVVLDLSSLVSNCVVVVADLSSLVSNCSSPLQQLQSVLSNCVPDVPDDCVSNLNNDDLVSLLSNLVSNCVVPVPCLVVSLVSSCVHPSCVDLVNVVSSLVSVLVSCVVVVVLVVNQVSLVVNCVVCVQDPVSLVSNLVSCVVPPVPPVVSVVSLLSSCVSHPPDCVVSLVVVVVSCVVPNVVVVSVVVSVVVVVVVVVVVVVVCVVVVDALLQKKKKFWDQQVPDDPVLVVVVLCVLAAWPDWADDRTIIITGHPDSNSSVSCQVPQQQDDRVNIGMHMDGDDDQDKQKKKKFADQVDDPVLVLVVLCVQLVAPDKDWDADDDPPDDDD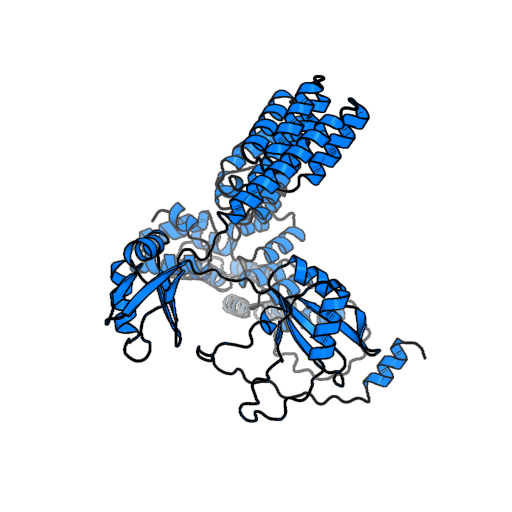PPDPRSPRITMIIDRDPSSLVSSCVQQQPDDPNDGMHIGGQDPVRVDPDDDDDDDDDDDDDDDDDDDDPPPVVVVVCVVPPD

InterPro domains:
  IPR000504 RNA recognition motif domain [PF00076] (404-465)
  IPR000504 RNA recognition motif domain [PS50102] (401-485)
  IPR000504 RNA recognition motif domain [SM00360] (402-468)
  IPR000504 RNA recognition motif domain [SM00360] (477-556)
  IPR011990 Tetratricopeptide-like helical domain superfamily [G3DSA:1.25.40.10] (274-395)
  IPR011990 Tetratricopeptide-like helical domain superfamily [SSF48452] (62-376)
  IPR012677 Nucleotide-binding alpha-beta plait domain superfamily [G3DSA:3.30.70.330] (396-474)
  IPR012677 Nucleotide-binding alpha-beta plait domain superfamily [G3DSA:3.30.70.330] (475-566)
  IPR035979 RNA-binding domain superfamily [SSF54928] (394-475)
  IPR035979 RNA-binding domain superfamily [SSF54928] (483-563)